Protein AF-F8PLT5-F1 (afdb_monomer_lite)

Sequence (386 aa):
MTDDEMMEVQSRLLTPINSLELEQETETLISGPINLAHTVQRHNEEISYPDRITNTYVQPMRKIVEILSNSKRYYYKVDKSMKLQERLHKMEREKGKDKEKMYNQVEEFVRISAQHLEAEKTAYQEELQRAFEARFSSRVQKQGEQSSQQVEARLIELGEANYSPSLSNGSLTSQIPSSREPSGVDNDEDDKIGLVQRVFKSKFTVDKDKDFAVHEPAATKDIITFNQGDGNASGPDGEDLHFDIKGNKNSEWNNKVIRILFKDLKEERVEWCLPDVPKSYLIDLINVKFNRVRTYWKLAQRQTKSDELKTWEEVENRLIKKPDERLSNTRKQEQWCNKFKRRQRTLTAVIEVKKHNGAPDIAVWKWLEELVNHLLELSRSKPGPC

Radius of gyration: 32.35 Å; chains: 1; bounding box: 75×74×95 Å

Secondary structure (DSSP, 8-state):
--HHHHHHHHHHHT----HHHHHHHHHHHHHHHHHHHHHHHHHHHHS---HHHIIIIIHHHHHHHHHHHHHHHHHHHHHHHHHHHHHHHHHHTT--TTHHHHHHHHHHHHHHHHHHHHHHHHHHHHHHHHHHHHHHHHHHHHHHHHHHHHHHHHHHHHHHTT----------------------SSSHHHHHHHHHHHHHHHHH--SSTTGGGGPPPPPHHHHHHHHTT-TT-----SSS-----SS-TT-HHHHHHHHHHHHHHHHHHHHTTPPP--HHHHHHHHHHHHHHHHHHHHHHS--EETTEE--HHHHHIIIIIHHHHHHHHHHHHHHHHHHHHHHHHHHHHHHHHHHHTT-TTHHHHHHHHHHHHHHHHHHHHS-S--

Foldseek 3Di:
DDPVVVVVVVVVVPPDPPVVVVCVVLCVVLVVLLVVLVVVVVVCVVDPDPPVCCVPPNVVSVVVNVLSVVVVVLVVLVVVLVVLVVVLVVLVVVDDDVVVVVSVVSVVVSVVSVVVSVVVVVVSVVVVVVVVVVVVVVVVVVVVVVVVVVVVVVVVVVVVVVDDDDDDDDDDDDDDPDDDDPPDDDCQVVVLLVLLQVLCCQQQVDNDLLSLLPGDADDPVLLVCVLVPVVPRDAADLRHGHHPLVDDCPRPNNVVSLVSSLVVSVVVCVVVVRDDDDSVVSSVSNSVSSVSSSVSNVLSDQDDDPNDTDDNVSSCCSSPVVVVVVVVVVVVLVVVLVVLVVVLVVLVVVLVVCVVVVPPCSVVSVVVNVVSVVVSVVSVPPPDPD

Organism: Serpula lacrymans var. lacrymans (strain S7.3) (NCBI:txid936435)

Structure (mmCIF, N/CA/C/O backbone):
data_AF-F8PLT5-F1
#
_entry.id   AF-F8PLT5-F1
#
loop_
_atom_site.group_PDB
_atom_site.id
_atom_site.type_symbol
_atom_site.label_atom_id
_atom_site.label_alt_id
_atom_site.label_comp_id
_atom_site.label_asym_id
_atom_site.label_entity_id
_atom_site.label_seq_id
_atom_site.pdbx_PDB_ins_code
_atom_site.Cartn_x
_atom_site.Cartn_y
_atom_site.Cartn_z
_atom_site.occupancy
_atom_site.B_iso_or_equiv
_atom_site.auth_seq_id
_atom_site.auth_comp_id
_atom_site.auth_asym_id
_atom_site.auth_atom_id
_atom_site.pdbx_PDB_model_num
ATOM 1 N N . MET A 1 1 ? -34.261 20.420 -28.723 1.00 53.69 1 MET A N 1
ATOM 2 C CA . MET A 1 1 ? -32.912 20.110 -29.208 1.00 53.69 1 MET A CA 1
ATOM 3 C C . MET A 1 1 ? -32.747 20.851 -30.512 1.00 53.69 1 MET A C 1
ATOM 5 O O . MET A 1 1 ? -33.503 20.570 -31.437 1.00 53.69 1 MET A O 1
ATOM 9 N N . THR A 1 2 ? -31.929 21.894 -30.526 1.00 76.75 2 THR A N 1
ATOM 10 C CA . THR A 1 2 ? -31.691 22.699 -31.734 1.00 76.75 2 THR A CA 1
ATOM 11 C C . THR A 1 2 ? -30.740 21.959 -32.678 1.00 76.75 2 THR A C 1
ATOM 13 O O . THR A 1 2 ? -30.015 21.061 -32.246 1.00 76.75 2 THR A O 1
ATOM 16 N N . ASP A 1 3 ? -30.734 22.310 -33.966 1.00 63.62 3 ASP A N 1
ATOM 17 C CA . ASP A 1 3 ? -29.830 21.683 -34.945 1.00 63.62 3 ASP A CA 1
ATOM 18 C C . ASP A 1 3 ? -28.347 21.837 -34.548 1.00 63.62 3 ASP A C 1
ATOM 20 O O . ASP A 1 3 ? -27.545 20.936 -34.796 1.00 63.62 3 ASP A O 1
ATOM 24 N N . ASP A 1 4 ? -28.004 22.906 -33.820 1.00 65.12 4 ASP A N 1
ATOM 25 C CA . ASP A 1 4 ? -26.669 23.113 -33.247 1.00 65.12 4 ASP A CA 1
ATOM 26 C C . ASP A 1 4 ? -26.349 22.129 -32.106 1.00 65.12 4 ASP A C 1
ATOM 28 O O . ASP A 1 4 ? -25.247 21.582 -32.052 1.00 65.12 4 ASP A O 1
ATOM 32 N N . GLU A 1 5 ? -27.315 21.813 -31.235 1.00 71.94 5 GLU A N 1
ATOM 33 C CA . GLU A 1 5 ? -27.141 20.800 -30.180 1.00 71.94 5 GLU A CA 1
ATOM 34 C C . GLU A 1 5 ? -27.010 19.388 -30.772 1.00 71.94 5 GLU A C 1
ATOM 36 O O . GLU A 1 5 ? -26.250 18.560 -30.266 1.00 71.94 5 GLU A O 1
ATOM 41 N N . MET A 1 6 ? -27.706 19.108 -31.878 1.00 60.06 6 MET A N 1
ATOM 42 C CA . MET A 1 6 ? -27.606 17.828 -32.581 1.00 60.06 6 MET A CA 1
ATOM 43 C C . MET A 1 6 ? -26.247 17.666 -33.282 1.00 60.06 6 MET A C 1
ATOM 45 O O . MET A 1 6 ? -25.649 16.588 -33.223 1.00 60.06 6 MET A O 1
ATOM 49 N N . MET A 1 7 ? -25.722 18.740 -33.879 1.00 74.56 7 MET A N 1
ATOM 50 C CA . MET A 1 7 ? -24.388 18.771 -34.492 1.00 74.56 7 MET A CA 1
ATOM 51 C C . MET A 1 7 ? -23.268 18.653 -33.449 1.00 74.56 7 MET A C 1
ATOM 53 O O . MET A 1 7 ? -22.265 17.979 -33.697 1.00 74.56 7 MET A O 1
ATOM 57 N N . GLU A 1 8 ? -23.437 19.230 -32.257 1.00 69.31 8 GLU A N 1
ATOM 58 C CA . GLU A 1 8 ? -22.458 19.102 -31.173 1.00 69.31 8 GLU A CA 1
ATOM 59 C C . GLU A 1 8 ? -22.434 17.685 -30.570 1.00 69.31 8 GLU A C 1
ATOM 61 O O . GLU A 1 8 ? -21.358 17.142 -30.300 1.00 69.31 8 GLU A O 1
ATOM 66 N N . VAL A 1 9 ? -23.592 17.028 -30.438 1.00 66.44 9 VAL A N 1
ATOM 67 C CA . VAL A 1 9 ? -23.670 15.622 -30.002 1.00 66.44 9 VAL A CA 1
ATOM 68 C C . VAL A 1 9 ? -23.063 14.676 -31.046 1.00 66.44 9 VAL A C 1
ATOM 70 O O . VAL A 1 9 ? -22.310 13.770 -30.683 1.00 66.44 9 VAL A O 1
ATOM 73 N N . GLN A 1 10 ? -23.302 14.907 -32.342 1.00 58.34 10 GLN A N 1
ATOM 74 C CA . GLN A 1 10 ? -22.685 14.119 -33.418 1.00 58.34 10 GLN A CA 1
ATOM 75 C C . GLN A 1 10 ? -21.166 14.327 -33.506 1.00 58.34 10 GLN A C 1
ATOM 77 O O . GLN A 1 10 ? -20.428 13.359 -33.679 1.00 58.34 10 GLN A O 1
ATOM 82 N N . SER A 1 11 ? -20.682 15.557 -33.308 1.00 60.66 11 SER A N 1
ATOM 83 C CA . SER A 1 11 ? -19.248 15.878 -33.248 1.00 60.66 11 SER A CA 1
ATOM 84 C C . SER A 1 11 ? -18.538 15.166 -32.087 1.00 60.66 11 SER A C 1
ATOM 86 O O . SER A 1 11 ? -17.433 14.646 -32.249 1.00 60.66 11 SER A O 1
ATOM 88 N N . ARG A 1 12 ? -19.198 15.049 -30.925 1.00 50.12 12 ARG A N 1
ATOM 89 C CA . ARG A 1 12 ? -18.649 14.337 -29.758 1.00 50.12 12 ARG A CA 1
ATOM 90 C C . ARG A 1 12 ? -18.648 12.813 -29.928 1.00 50.12 12 ARG A C 1
ATOM 92 O O . ARG A 1 12 ? -17.716 12.166 -29.455 1.00 50.12 12 ARG A O 1
ATOM 99 N N . LEU A 1 13 ? -19.631 12.247 -30.634 1.00 42.59 13 LEU A N 1
ATOM 100 C CA . LEU A 1 13 ? -19.703 10.809 -30.941 1.00 42.59 13 LEU A CA 1
ATOM 101 C C . LEU A 1 13 ? -18.751 10.365 -32.069 1.00 42.59 13 LEU A C 1
ATOM 103 O O . LEU A 1 13 ? -18.447 9.180 -32.166 1.00 42.59 13 LEU A O 1
ATOM 107 N N . LEU A 1 14 ? -18.261 11.298 -32.893 1.00 38.69 14 LEU A N 1
ATOM 108 C CA . LEU A 1 14 ? -17.354 11.049 -34.026 1.00 38.69 14 LEU A CA 1
ATOM 109 C C . LEU A 1 14 ? -15.911 11.511 -33.771 1.00 38.69 14 LEU A C 1
ATOM 111 O O . LEU A 1 14 ? -15.150 11.723 -34.718 1.00 38.69 14 LEU A O 1
ATOM 115 N N . THR A 1 15 ? -15.501 11.659 -32.508 1.00 40.44 15 THR A N 1
ATOM 116 C CA . THR A 1 15 ? -14.077 11.851 -32.208 1.00 40.44 15 THR A CA 1
ATOM 117 C C . THR A 1 15 ? -13.316 10.597 -32.655 1.00 40.44 15 THR A C 1
ATOM 119 O O . THR A 1 15 ? -13.633 9.499 -32.193 1.00 40.44 15 THR A O 1
ATOM 122 N N . PRO A 1 16 ? -12.347 10.707 -33.584 1.00 38.03 16 PRO A N 1
ATOM 123 C CA . PRO A 1 16 ? -11.646 9.539 -34.077 1.00 38.03 16 PRO A CA 1
ATOM 124 C C . PRO A 1 16 ? -10.790 8.999 -32.939 1.00 38.03 16 PRO A C 1
ATOM 126 O O . PRO A 1 16 ? -9.771 9.588 -32.577 1.00 38.03 16 PRO A O 1
ATOM 129 N N . ILE A 1 17 ? -11.211 7.871 -32.365 1.00 46.19 17 ILE A N 1
ATOM 130 C CA . ILE A 1 17 ? -10.297 7.014 -31.618 1.00 46.19 17 ILE A CA 1
ATOM 131 C C . ILE A 1 17 ? -9.187 6.693 -32.609 1.00 46.19 17 ILE A C 1
ATOM 133 O O . ILE A 1 17 ? -9.455 6.167 -33.689 1.00 46.19 17 ILE A O 1
ATOM 137 N N . ASN A 1 18 ? -7.967 7.098 -32.272 1.00 45.22 18 ASN A N 1
ATOM 138 C CA . ASN A 1 18 ? -6.793 6.937 -33.110 1.00 45.22 18 ASN A CA 1
ATOM 139 C C . ASN A 1 18 ? -6.604 5.433 -33.367 1.00 45.22 18 ASN A C 1
ATOM 141 O O . ASN A 1 18 ? -6.072 4.705 -32.530 1.00 45.22 18 ASN A O 1
ATOM 145 N N . SER A 1 19 ? -7.138 4.943 -34.489 1.00 47.19 19 SER A N 1
ATOM 146 C CA . SER A 1 19 ? -7.286 3.510 -34.776 1.00 47.19 19 SER A CA 1
ATOM 147 C C . SER A 1 19 ? -5.940 2.791 -34.782 1.00 47.19 19 SER A C 1
ATOM 149 O O . SER A 1 19 ? -5.866 1.624 -34.413 1.00 47.19 19 SER A O 1
ATOM 151 N N . LEU A 1 20 ? -4.867 3.526 -35.087 1.00 45.06 20 LEU A N 1
ATOM 152 C CA . LEU A 1 20 ? -3.490 3.053 -35.029 1.00 45.06 20 LEU A CA 1
ATOM 153 C C . LEU A 1 20 ? -3.003 2.755 -33.598 1.00 45.06 20 LEU A C 1
ATOM 155 O O . LEU A 1 20 ? -2.268 1.792 -33.401 1.00 45.06 20 LEU A O 1
ATOM 159 N N . GLU A 1 21 ? -3.395 3.557 -32.602 1.00 46.16 21 GLU A N 1
ATOM 160 C CA . GLU A 1 21 ? -3.029 3.322 -31.194 1.00 46.16 21 GLU A CA 1
ATOM 161 C C . GLU A 1 21 ? -3.815 2.144 -30.618 1.00 46.16 21 GLU A C 1
ATOM 163 O O . GLU A 1 21 ? -3.236 1.296 -29.943 1.00 46.16 21 GLU A O 1
ATOM 168 N N . LEU A 1 22 ? -5.103 2.025 -30.959 1.00 47.69 22 LEU A N 1
ATOM 169 C CA . LEU A 1 22 ? -5.925 0.893 -30.529 1.00 47.69 22 LEU A CA 1
ATOM 170 C C . LEU A 1 22 ? -5.460 -0.428 -31.175 1.00 47.69 22 LEU A C 1
ATOM 172 O O . LEU A 1 22 ? -5.416 -1.461 -30.505 1.00 47.69 22 LEU A O 1
ATOM 176 N N . GLU A 1 23 ? -5.067 -0.410 -32.455 1.00 50.09 23 GLU A N 1
ATOM 177 C CA . GLU A 1 23 ? -4.469 -1.567 -33.139 1.00 50.09 23 GLU A CA 1
ATOM 178 C C . GLU A 1 23 ? -3.117 -1.955 -32.515 1.00 50.09 23 GLU A C 1
ATOM 180 O O . GLU A 1 23 ? -2.898 -3.130 -32.228 1.00 50.09 23 GLU A O 1
ATOM 185 N N . GLN A 1 24 ? -2.240 -0.992 -32.206 1.00 51.16 24 GLN A N 1
ATOM 186 C CA . GLN A 1 24 ? -0.940 -1.278 -31.583 1.00 51.16 24 GLN A CA 1
ATOM 187 C C . GLN A 1 24 ? -1.063 -1.787 -30.139 1.00 51.16 24 GLN A C 1
ATOM 189 O O . GLN A 1 24 ? -0.344 -2.715 -29.746 1.00 51.16 24 GLN A O 1
ATOM 194 N N . GLU A 1 25 ? -1.977 -1.230 -29.343 1.00 48.19 25 GLU A N 1
ATOM 195 C CA . GLU A 1 25 ? -2.222 -1.681 -27.969 1.00 48.19 25 GLU A CA 1
ATOM 196 C C . GLU A 1 25 ? -2.872 -3.068 -27.934 1.00 48.19 25 GLU A C 1
ATOM 198 O O . GLU A 1 25 ? -2.441 -3.933 -27.169 1.00 48.19 25 GLU A O 1
ATOM 203 N N . THR A 1 26 ? -3.854 -3.338 -28.799 1.00 52.00 26 THR A N 1
ATOM 204 C CA . THR A 1 26 ? -4.485 -4.667 -28.874 1.00 52.00 26 THR A CA 1
ATOM 205 C C . THR A 1 26 ? -3.536 -5.723 -29.438 1.00 52.00 26 THR A C 1
ATOM 207 O O . THR A 1 26 ? -3.494 -6.846 -28.929 1.00 52.00 26 THR A O 1
ATOM 210 N N . GLU A 1 27 ? -2.705 -5.382 -30.426 1.00 51.06 27 GLU A N 1
ATOM 211 C CA . GLU A 1 27 ? -1.720 -6.303 -30.988 1.00 51.06 27 GLU A CA 1
ATOM 212 C C . GLU A 1 27 ? -0.622 -6.651 -29.973 1.00 51.06 27 GLU A C 1
ATOM 214 O O . GLU A 1 27 ? -0.249 -7.821 -29.853 1.00 51.06 27 GLU A O 1
ATOM 219 N N . THR A 1 28 ? -0.163 -5.698 -29.157 1.00 55.25 28 THR A N 1
ATOM 220 C CA . THR A 1 28 ? 0.828 -5.962 -28.097 1.00 55.25 28 THR A CA 1
ATOM 221 C C . THR A 1 28 ? 0.250 -6.716 -26.895 1.00 55.25 28 THR A C 1
ATOM 223 O O . THR A 1 28 ? 0.913 -7.620 -26.378 1.00 55.25 28 THR A O 1
ATOM 226 N N . LEU A 1 29 ? -0.986 -6.421 -26.476 1.00 46.06 29 LEU A N 1
ATOM 227 C CA . LEU A 1 29 ? -1.665 -7.126 -25.377 1.00 46.06 29 LEU A CA 1
ATOM 228 C C . LEU A 1 29 ? -2.013 -8.583 -25.718 1.00 46.06 29 LEU A C 1
ATOM 230 O O . LEU A 1 29 ? -2.004 -9.434 -24.829 1.00 46.06 29 LEU A O 1
ATOM 234 N N . ILE A 1 30 ? -2.298 -8.885 -26.989 1.00 48.47 30 ILE A N 1
ATOM 235 C CA . ILE A 1 30 ? -2.791 -10.202 -27.421 1.00 48.47 30 ILE A CA 1
ATOM 236 C C . ILE A 1 30 ? -1.670 -11.078 -28.013 1.00 48.47 30 ILE A C 1
ATOM 238 O O . ILE A 1 30 ? -1.651 -12.288 -27.777 1.00 48.47 30 ILE A O 1
ATOM 242 N N . SER A 1 31 ? -0.700 -10.508 -28.740 1.00 55.19 31 SER A N 1
ATOM 243 C CA . SER A 1 31 ? 0.379 -11.295 -29.370 1.00 55.19 31 SER A CA 1
ATOM 244 C C . SER A 1 31 ? 1.352 -11.906 -28.359 1.00 55.19 31 SER A C 1
ATOM 246 O O . SER A 1 31 ? 1.817 -13.027 -28.562 1.00 55.19 31 SER A O 1
ATOM 248 N N . GLY A 1 32 ? 1.628 -11.223 -27.243 1.00 62.34 32 GLY A N 1
ATOM 249 C CA . GLY A 1 32 ? 2.515 -11.722 -26.188 1.00 62.34 32 GLY A CA 1
ATOM 250 C C . GLY A 1 32 ? 2.036 -13.050 -25.579 1.00 62.34 32 GLY A C 1
ATOM 251 O O . GLY A 1 32 ? 2.773 -14.038 -25.634 1.00 62.34 32 GLY A O 1
ATOM 252 N N . PRO A 1 33 ? 0.800 -13.118 -25.050 1.00 53.47 33 PRO A N 1
ATOM 253 C CA . PRO A 1 33 ? 0.229 -14.351 -24.505 1.00 53.47 33 PRO A CA 1
ATOM 254 C C . PRO A 1 33 ? 0.104 -15.489 -25.529 1.00 53.47 33 PRO A C 1
ATOM 256 O O . PRO A 1 33 ? 0.384 -16.638 -25.191 1.00 53.47 33 PRO A O 1
ATOM 259 N N . ILE A 1 34 ? -0.259 -15.186 -26.783 1.00 54.03 34 ILE A N 1
ATOM 260 C CA . ILE A 1 34 ? -0.399 -16.189 -27.854 1.00 54.03 34 ILE A CA 1
ATOM 261 C C . ILE A 1 34 ? 0.964 -16.779 -28.244 1.00 54.03 34 ILE A C 1
ATOM 263 O O . ILE A 1 34 ? 1.108 -17.998 -28.334 1.00 54.03 34 ILE A O 1
ATOM 267 N N . ASN A 1 35 ? 1.993 -15.943 -28.403 1.00 59.56 35 ASN A N 1
ATOM 268 C CA . ASN A 1 35 ? 3.347 -16.405 -28.722 1.00 59.56 35 ASN A CA 1
ATOM 269 C C . ASN A 1 35 ? 3.952 -17.233 -27.583 1.00 59.56 35 ASN A C 1
ATOM 271 O O . ASN A 1 35 ? 4.610 -18.247 -27.833 1.00 59.56 35 ASN A O 1
ATOM 275 N N . LEU A 1 36 ? 3.692 -16.846 -26.330 1.00 57.50 36 LEU A N 1
ATOM 276 C CA . LEU A 1 36 ? 4.111 -17.618 -25.165 1.00 57.50 36 LEU A CA 1
ATOM 277 C C . LEU A 1 36 ? 3.411 -18.982 -25.127 1.00 57.50 36 LEU A C 1
ATOM 279 O O . LEU A 1 36 ? 4.068 -19.998 -24.918 1.00 57.50 36 LEU A O 1
ATOM 283 N N . ALA A 1 37 ? 2.106 -19.029 -25.398 1.00 55.41 37 ALA A N 1
ATOM 284 C CA . ALA A 1 37 ? 1.358 -20.278 -25.429 1.00 55.41 37 ALA A CA 1
ATOM 285 C C . ALA A 1 37 ? 1.792 -21.213 -26.566 1.00 55.41 37 ALA A C 1
ATOM 287 O O . ALA A 1 37 ? 1.943 -22.409 -26.330 1.00 55.41 37 ALA A O 1
ATOM 288 N N . HIS A 1 38 ? 2.068 -20.690 -27.765 1.00 60.41 38 HIS A N 1
ATOM 289 C CA . HIS A 1 38 ? 2.628 -21.491 -28.857 1.00 60.41 38 HIS A CA 1
ATOM 290 C C . HIS A 1 38 ? 4.031 -22.010 -28.539 1.00 60.41 38 HIS A C 1
ATOM 292 O O . HIS A 1 38 ? 4.360 -23.133 -28.908 1.00 60.41 38 HIS A O 1
ATOM 298 N N . THR A 1 39 ? 4.847 -21.230 -27.826 1.00 64.06 39 THR A N 1
ATOM 299 C CA . THR A 1 39 ? 6.181 -21.663 -27.379 1.00 64.06 39 THR A CA 1
ATOM 300 C C . THR A 1 39 ? 6.076 -22.784 -26.342 1.00 64.06 39 THR A C 1
ATOM 302 O O . THR A 1 39 ? 6.760 -23.797 -26.459 1.00 64.06 39 THR A O 1
ATOM 305 N N . VAL A 1 40 ? 5.159 -22.654 -25.377 1.00 57.09 40 VAL A N 1
ATOM 306 C CA . VAL A 1 40 ? 4.862 -23.705 -24.390 1.00 57.09 40 VAL A CA 1
ATOM 307 C C . VAL A 1 40 ? 4.283 -24.951 -25.065 1.00 57.09 40 VAL A C 1
ATOM 309 O O . VAL A 1 40 ? 4.639 -26.064 -24.696 1.00 57.09 40 VAL A O 1
ATOM 312 N N . GLN A 1 41 ? 3.433 -24.793 -26.081 1.00 59.88 41 GLN A N 1
ATOM 313 C CA . GLN A 1 41 ? 2.903 -25.915 -26.855 1.00 59.88 41 GLN A CA 1
ATOM 314 C C . GLN A 1 41 ? 4.013 -26.664 -27.600 1.00 59.88 41 GLN A C 1
ATOM 316 O O . GLN A 1 41 ? 4.063 -27.886 -27.518 1.00 59.88 41 GLN A O 1
ATOM 321 N N . ARG A 1 42 ? 4.927 -25.938 -28.254 1.00 66.25 42 ARG A N 1
ATOM 322 C CA . ARG A 1 42 ? 6.049 -26.533 -28.991 1.00 66.25 42 ARG A CA 1
ATOM 323 C C . ARG A 1 42 ? 6.994 -27.309 -28.062 1.00 66.25 42 ARG A C 1
ATOM 325 O O . ARG A 1 42 ? 7.407 -28.405 -28.403 1.00 66.25 42 ARG A O 1
ATOM 332 N N . HIS A 1 43 ? 7.255 -26.795 -26.857 1.00 56.81 43 HIS A N 1
ATOM 333 C CA . HIS A 1 43 ? 8.023 -27.521 -25.835 1.00 56.81 43 HIS A CA 1
ATOM 334 C C . HIS A 1 43 ? 7.282 -28.721 -25.227 1.00 56.81 43 HIS A C 1
ATOM 336 O O . HIS A 1 43 ? 7.918 -29.702 -24.855 1.00 56.81 43 HIS A O 1
ATOM 342 N N . ASN A 1 44 ? 5.951 -28.682 -25.135 1.00 55.72 44 ASN A N 1
ATOM 343 C CA . ASN A 1 44 ? 5.162 -29.809 -24.627 1.00 55.72 44 ASN A CA 1
ATOM 344 C C . ASN A 1 44 ? 5.038 -30.960 -25.637 1.00 55.72 44 ASN A C 1
ATOM 346 O O . ASN A 1 44 ? 4.836 -32.098 -25.229 1.00 55.72 44 ASN A O 1
ATOM 350 N N . GLU A 1 45 ? 5.144 -30.684 -26.938 1.00 62.06 45 GLU A N 1
ATOM 351 C CA . GLU A 1 45 ? 5.188 -31.722 -27.980 1.00 62.06 45 GLU A CA 1
ATOM 352 C C . GLU A 1 45 ? 6.539 -32.469 -27.988 1.00 62.06 45 GLU A C 1
ATOM 354 O O . GLU A 1 45 ? 6.602 -33.615 -28.425 1.00 62.06 45 GLU A O 1
ATOM 359 N N . GLU A 1 46 ? 7.596 -31.864 -27.434 1.00 64.25 46 GLU A N 1
ATOM 360 C CA . GLU A 1 46 ? 8.939 -32.454 -27.326 1.00 64.25 46 GLU A CA 1
ATOM 361 C C . GLU A 1 46 ? 9.187 -33.194 -25.996 1.00 64.25 46 GLU A C 1
ATOM 363 O O . GLU A 1 46 ? 10.122 -33.990 -25.903 1.00 64.25 46 GLU A O 1
ATOM 368 N N . ILE A 1 47 ? 8.367 -32.967 -24.959 1.00 51.34 47 ILE A N 1
ATOM 369 C CA . ILE A 1 47 ? 8.592 -33.507 -23.609 1.00 51.34 47 ILE A CA 1
ATOM 370 C C . ILE A 1 47 ? 7.293 -34.100 -23.045 1.00 51.34 47 ILE A C 1
ATOM 372 O O . ILE A 1 47 ? 6.334 -33.388 -22.750 1.00 51.34 47 ILE A O 1
ATOM 376 N N . SER A 1 48 ? 7.279 -35.421 -22.834 1.00 53.31 48 SER A N 1
ATOM 377 C CA . SER A 1 48 ? 6.184 -36.135 -22.164 1.00 53.31 48 SER A CA 1
ATOM 378 C C . SER A 1 48 ? 6.140 -35.777 -20.674 1.00 53.31 48 SER A C 1
ATOM 380 O O . SER A 1 48 ? 6.783 -36.424 -19.846 1.00 53.31 48 SER A O 1
ATOM 382 N N . TYR A 1 49 ? 5.387 -34.737 -20.316 1.00 53.72 49 TYR A N 1
ATOM 383 C CA . TYR A 1 49 ? 5.147 -34.373 -18.920 1.00 53.72 49 TYR A CA 1
ATOM 384 C C . TYR A 1 49 ? 4.113 -35.300 -18.256 1.00 53.72 49 TYR A C 1
ATOM 386 O O . TYR A 1 49 ? 3.166 -35.733 -18.911 1.00 53.72 49 TYR A O 1
ATOM 394 N N . PRO A 1 50 ? 4.237 -35.573 -16.944 1.00 59.34 50 PRO A N 1
ATOM 395 C CA . PRO A 1 50 ? 3.237 -36.334 -16.199 1.00 59.34 50 PRO A CA 1
ATOM 396 C C . PRO A 1 50 ? 1.860 -35.646 -16.236 1.00 59.34 50 PRO A C 1
ATOM 398 O O . PRO A 1 50 ? 1.765 -34.424 -16.081 1.00 59.34 50 PRO A O 1
ATOM 401 N N . ASP A 1 51 ? 0.790 -36.443 -16.362 1.00 59.12 51 ASP A N 1
ATOM 402 C CA . ASP A 1 51 ? -0.618 -36.039 -16.585 1.00 59.12 51 ASP A CA 1
ATOM 403 C C . ASP A 1 51 ? -1.135 -34.899 -15.692 1.00 59.12 51 ASP A C 1
ATOM 405 O O . ASP A 1 51 ? -2.040 -34.138 -16.054 1.00 59.12 51 ASP A O 1
ATOM 409 N N . ARG A 1 52 ? -0.538 -34.737 -14.509 1.00 53.78 52 ARG A N 1
ATOM 410 C CA . ARG A 1 52 ? -0.899 -33.704 -13.538 1.00 53.78 52 ARG A CA 1
ATOM 411 C C . ARG A 1 52 ? -0.583 -32.286 -14.029 1.00 53.78 52 ARG A C 1
ATOM 413 O O . ARG A 1 52 ? -1.360 -31.375 -13.749 1.00 53.78 52 ARG A O 1
ATOM 420 N N . ILE A 1 53 ? 0.508 -32.084 -14.773 1.00 56.06 53 ILE A N 1
ATOM 421 C CA . ILE A 1 53 ? 0.897 -30.763 -15.305 1.00 56.06 53 ILE A CA 1
ATOM 422 C C . ILE A 1 53 ? -0.006 -30.385 -16.483 1.00 56.06 53 ILE A C 1
ATOM 424 O O . ILE A 1 53 ? -0.518 -29.261 -16.545 1.00 56.06 53 ILE A O 1
ATOM 428 N N . THR A 1 54 ? -0.277 -31.349 -17.363 1.00 63.47 54 THR A N 1
ATOM 429 C CA . THR A 1 54 ? -1.139 -31.175 -18.535 1.00 63.47 54 THR A CA 1
ATOM 430 C C . THR A 1 54 ? -2.551 -30.752 -18.126 1.00 63.47 54 THR A C 1
ATOM 432 O O . THR A 1 54 ? -3.071 -29.751 -18.624 1.00 63.47 54 THR A O 1
ATOM 435 N N . ASN A 1 55 ? -3.148 -31.433 -17.145 1.00 62.16 55 ASN A N 1
ATOM 436 C CA . ASN A 1 55 ? -4.506 -31.115 -16.697 1.00 62.16 55 ASN A CA 1
ATOM 437 C C . ASN A 1 55 ? -4.592 -29.855 -15.823 1.00 62.16 55 ASN A C 1
ATOM 439 O O . ASN A 1 55 ? -5.580 -29.127 -15.907 1.00 62.16 55 ASN A O 1
ATOM 443 N N . THR A 1 56 ? -3.572 -29.560 -15.011 1.00 56.81 56 THR A N 1
ATOM 444 C CA . THR A 1 56 ? -3.634 -28.423 -14.073 1.00 56.81 56 THR A CA 1
ATOM 445 C C . THR A 1 56 ? -3.283 -27.090 -14.732 1.00 56.81 56 THR A C 1
ATOM 447 O O . THR A 1 56 ? -3.855 -26.066 -14.365 1.00 56.81 56 THR A O 1
ATOM 450 N N . TYR A 1 57 ? -2.373 -27.079 -15.712 1.00 52.97 57 TYR A N 1
ATOM 451 C CA . TYR A 1 57 ? -1.825 -25.834 -16.263 1.00 52.97 57 TYR A CA 1
ATOM 452 C C . TYR A 1 57 ? -2.020 -25.699 -17.773 1.00 52.97 57 TYR A C 1
ATOM 454 O O . TYR A 1 57 ? -2.379 -24.620 -18.245 1.00 52.97 57 TYR A O 1
ATOM 462 N N . VAL A 1 58 ? -1.847 -26.779 -18.540 1.00 63.28 58 VAL A N 1
ATOM 463 C CA . VAL A 1 58 ? -1.902 -26.707 -20.010 1.00 63.28 58 VAL A CA 1
ATOM 464 C C . VAL A 1 58 ? -3.338 -26.549 -20.512 1.00 63.28 58 VAL A C 1
ATOM 466 O O . VAL A 1 58 ? -3.589 -25.696 -21.362 1.00 63.28 58 VAL A O 1
ATOM 469 N N . GLN A 1 59 ? -4.301 -27.294 -19.960 1.00 72.69 59 GLN A N 1
ATOM 470 C CA . GLN A 1 59 ? -5.706 -27.191 -20.378 1.00 72.69 59 GLN A CA 1
ATOM 471 C C . GLN A 1 59 ? -6.333 -25.810 -20.092 1.00 72.69 59 GLN A C 1
ATOM 473 O O . GLN A 1 59 ? -6.937 -25.233 -21.001 1.00 72.69 59 GLN A O 1
ATOM 478 N N . PRO A 1 60 ? -6.151 -25.197 -18.902 1.00 67.88 60 PRO A N 1
ATOM 479 C CA . PRO A 1 60 ? -6.617 -23.830 -18.671 1.00 67.88 60 PRO A CA 1
ATOM 480 C C . PRO A 1 60 ? -5.978 -22.808 -19.615 1.00 67.88 60 PRO A C 1
ATOM 482 O O . PRO A 1 60 ? -6.677 -21.917 -20.091 1.00 67.88 60 PRO A O 1
ATOM 485 N N . MET A 1 61 ? -4.680 -22.946 -19.912 1.00 56.91 61 MET A N 1
ATOM 486 C CA . MET A 1 61 ? -3.978 -22.050 -20.835 1.00 56.91 61 MET A CA 1
ATOM 487 C C . MET A 1 61 ? -4.481 -22.198 -22.274 1.00 56.91 61 MET A C 1
ATOM 489 O O . MET A 1 61 ? -4.703 -21.185 -22.930 1.00 56.91 61 MET A O 1
ATOM 493 N N . ARG A 1 62 ? -4.754 -23.424 -22.748 1.00 70.94 62 ARG A N 1
ATOM 494 C CA . ARG A 1 62 ? -5.389 -23.651 -24.059 1.00 70.94 62 ARG A CA 1
ATOM 495 C C . ARG A 1 62 ? -6.743 -22.957 -24.155 1.00 70.94 62 ARG A C 1
ATOM 497 O O . ARG A 1 62 ? -6.980 -22.236 -25.118 1.00 70.94 62 ARG A O 1
ATOM 504 N N . LYS A 1 63 ? -7.581 -23.094 -23.123 1.00 71.88 63 LYS A N 1
ATOM 505 C CA . LYS A 1 63 ? -8.891 -22.431 -23.089 1.00 71.88 63 LYS A CA 1
ATOM 506 C C . LYS A 1 63 ? -8.767 -20.900 -23.091 1.00 71.88 63 LYS A C 1
ATOM 508 O O . LYS A 1 63 ? -9.545 -20.226 -23.754 1.00 71.88 63 LYS A O 1
ATOM 513 N N . ILE A 1 64 ? -7.766 -20.336 -22.407 1.00 63.28 64 ILE A N 1
ATOM 514 C CA . ILE A 1 64 ? -7.490 -18.887 -22.442 1.00 63.28 64 ILE A CA 1
ATOM 515 C C . ILE A 1 64 ? -7.060 -18.438 -23.847 1.00 63.28 64 ILE A C 1
ATOM 517 O O . ILE A 1 64 ? -7.535 -17.416 -24.334 1.00 63.28 64 ILE A O 1
ATOM 521 N N . VAL A 1 65 ? -6.193 -19.194 -24.520 1.00 67.94 65 VAL A N 1
ATOM 522 C CA . VAL A 1 65 ? -5.732 -18.879 -25.884 1.00 67.94 65 VAL A CA 1
ATOM 523 C C . VAL A 1 65 ? -6.876 -18.942 -26.891 1.00 67.94 65 VAL A C 1
ATOM 525 O O . VAL A 1 65 ? -6.977 -18.075 -27.759 1.00 67.94 65 VAL A O 1
ATOM 528 N N . GLU A 1 66 ? -7.756 -19.931 -26.762 1.00 78.81 66 GLU A N 1
ATOM 529 C CA . GLU A 1 66 ? -8.966 -20.054 -27.576 1.00 78.81 66 GLU A CA 1
ATOM 530 C C . GLU A 1 66 ? -9.892 -18.847 -27.378 1.00 78.81 66 GLU A C 1
ATOM 532 O O . GLU A 1 66 ? -10.285 -18.200 -28.349 1.00 78.81 66 GLU A O 1
ATOM 537 N N . ILE A 1 67 ? -10.137 -18.460 -26.122 1.00 69.69 67 ILE A N 1
ATOM 538 C CA . ILE A 1 67 ? -10.912 -17.266 -25.767 1.00 69.69 67 ILE A CA 1
ATOM 539 C C . ILE A 1 67 ? -10.314 -15.992 -26.393 1.00 69.69 67 ILE A C 1
ATOM 541 O O . ILE A 1 67 ? -11.036 -15.190 -26.994 1.00 69.69 67 ILE A O 1
ATOM 545 N N . LEU A 1 68 ? -8.995 -15.802 -26.291 1.00 63.22 68 LEU A N 1
ATOM 546 C CA . LEU A 1 68 ? -8.310 -14.635 -26.858 1.00 63.22 68 LEU A CA 1
ATOM 547 C C . LEU A 1 68 ? -8.359 -14.629 -28.392 1.00 63.22 68 LEU A C 1
ATOM 549 O O . LEU A 1 68 ? -8.544 -13.577 -29.005 1.00 63.22 68 LEU A O 1
ATOM 553 N N . SER A 1 69 ? -8.248 -15.801 -29.016 1.00 74.69 69 SER A N 1
ATOM 554 C CA . SER A 1 69 ? -8.352 -15.957 -30.471 1.00 74.69 69 SER A CA 1
ATOM 555 C C . SER A 1 69 ? -9.762 -15.637 -30.972 1.00 74.69 69 SER A C 1
ATOM 557 O O . SER A 1 69 ? -9.915 -14.912 -31.959 1.00 74.69 69 SER A O 1
ATOM 559 N N . ASN A 1 70 ? -10.795 -16.099 -30.261 1.00 71.81 70 ASN A N 1
ATOM 560 C CA . ASN A 1 70 ? -12.192 -15.780 -30.559 1.00 71.81 70 ASN A CA 1
ATOM 561 C C . ASN A 1 70 ? -12.475 -14.285 -30.370 1.00 71.81 70 ASN A C 1
ATOM 563 O O . ASN A 1 70 ? -13.092 -13.665 -31.236 1.00 71.81 70 ASN A O 1
ATOM 567 N N . SER A 1 71 ? -11.928 -13.680 -29.312 1.00 64.19 71 SER A N 1
ATOM 568 C CA . SER A 1 71 ? -12.019 -12.234 -29.073 1.00 64.19 71 SER A CA 1
ATOM 569 C C . SER A 1 71 ? -11.378 -11.435 -30.211 1.00 64.19 71 SER A C 1
ATOM 571 O O . SER A 1 71 ? -11.991 -10.512 -30.740 1.00 64.19 71 SER A O 1
ATOM 573 N N . LYS A 1 72 ? -10.178 -11.819 -30.672 1.00 72.31 72 LYS A N 1
ATOM 574 C CA . LYS A 1 72 ? -9.512 -11.173 -31.819 1.00 72.31 72 LYS A CA 1
ATOM 575 C C . LYS A 1 72 ? -10.355 -11.269 -33.095 1.00 72.31 72 LYS A C 1
ATOM 577 O O . LYS A 1 72 ? -10.475 -10.290 -33.830 1.00 72.31 72 LYS A O 1
ATOM 582 N N . ARG A 1 73 ? -10.960 -12.434 -33.356 1.00 76.00 73 ARG A N 1
ATOM 583 C CA . ARG A 1 73 ? -11.852 -12.635 -34.508 1.00 76.00 73 ARG A CA 1
ATOM 584 C C . ARG A 1 73 ? -13.104 -11.755 -34.404 1.00 76.00 73 ARG A C 1
ATOM 586 O O . ARG A 1 73 ? -13.505 -11.180 -35.412 1.00 76.00 73 ARG A O 1
ATOM 593 N N . TYR A 1 74 ? -13.673 -11.613 -33.208 1.00 71.69 74 TYR A N 1
ATOM 594 C CA . TYR A 1 74 ? -14.790 -10.707 -32.933 1.00 71.69 74 TYR A CA 1
ATOM 595 C C . TYR A 1 74 ? -14.413 -9.246 -33.221 1.00 71.69 74 TYR A C 1
ATOM 597 O O . TYR A 1 74 ? -15.073 -8.606 -34.034 1.00 71.69 74 TYR A O 1
ATOM 605 N N . TYR A 1 75 ? -13.300 -8.740 -32.674 1.00 67.12 75 TYR A N 1
ATOM 606 C CA . TYR A 1 75 ? -12.846 -7.362 -32.926 1.00 67.12 75 TYR A CA 1
ATOM 607 C C . TYR A 1 75 ? -12.631 -7.066 -34.415 1.00 67.12 75 TYR A C 1
ATOM 609 O O . TYR A 1 75 ? -13.040 -6.013 -34.897 1.00 67.12 75 TYR A O 1
ATOM 617 N N . TYR A 1 76 ? -12.076 -8.017 -35.170 1.00 76.62 76 TYR A N 1
ATOM 618 C CA . TYR A 1 76 ? -11.910 -7.863 -36.616 1.00 76.62 76 TYR A CA 1
ATOM 619 C C . TYR A 1 76 ? -13.253 -7.767 -37.363 1.00 76.62 76 TYR A C 1
ATOM 621 O O . TYR A 1 76 ? -13.381 -7.003 -38.322 1.00 76.62 76 TYR A O 1
ATOM 629 N N . LYS A 1 77 ? -14.282 -8.515 -36.928 1.00 75.81 77 LYS A N 1
ATOM 630 C CA . LYS A 1 77 ? -15.641 -8.384 -37.482 1.00 75.81 77 LYS A CA 1
ATOM 631 C C . LYS A 1 77 ? -16.238 -7.003 -37.174 1.00 75.81 77 LYS A C 1
ATOM 633 O O . LYS A 1 77 ? -16.847 -6.415 -38.066 1.00 75.81 77 LYS A O 1
ATOM 638 N N . VAL A 1 78 ? -16.036 -6.481 -35.959 1.00 69.50 78 VAL A N 1
ATOM 639 C CA . VAL A 1 78 ? -16.516 -5.146 -35.548 1.00 69.50 78 VAL A CA 1
ATOM 640 C C . VAL A 1 78 ? -15.861 -4.039 -36.366 1.00 69.50 78 VAL A C 1
ATOM 642 O O . VAL A 1 78 ? -16.572 -3.231 -36.957 1.00 69.50 78 VAL A O 1
ATOM 645 N N . ASP A 1 79 ? -14.531 -4.036 -36.470 1.00 75.75 79 ASP A N 1
ATOM 646 C CA . ASP A 1 79 ? -13.785 -3.044 -37.257 1.00 75.75 79 ASP A CA 1
ATOM 647 C C . ASP A 1 79 ? -14.228 -3.045 -38.731 1.00 75.75 79 ASP A C 1
ATOM 649 O O . ASP A 1 79 ? -14.504 -2.000 -39.326 1.00 75.75 79 ASP A O 1
ATOM 653 N N . LYS A 1 80 ? -14.414 -4.237 -39.314 1.00 78.94 80 LYS A N 1
ATOM 654 C CA . LYS A 1 80 ? -14.943 -4.371 -40.676 1.00 78.94 80 LYS A CA 1
ATOM 655 C C . LYS A 1 80 ? -16.365 -3.811 -40.810 1.00 78.94 80 LYS A C 1
ATOM 657 O O . LYS A 1 80 ? -16.673 -3.203 -41.836 1.00 78.94 80 LYS A O 1
ATOM 662 N N . SER A 1 81 ? -17.220 -4.003 -39.804 1.00 72.38 81 SER A N 1
ATOM 663 C CA . SER A 1 81 ? -18.580 -3.448 -39.770 1.00 72.38 81 SER A CA 1
ATOM 664 C C . SER A 1 81 ? -18.573 -1.920 -39.654 1.00 72.38 81 SER A C 1
ATOM 666 O O . SER A 1 81 ? -19.308 -1.254 -40.381 1.00 72.38 81 SER A O 1
ATOM 668 N N . MET A 1 82 ? -17.704 -1.350 -38.815 1.00 71.50 82 MET A N 1
ATOM 669 C CA . MET A 1 82 ? -17.548 0.104 -38.687 1.00 71.50 82 MET A CA 1
ATOM 670 C C . MET A 1 82 ? -17.084 0.746 -39.998 1.00 71.50 82 MET A C 1
ATOM 672 O O . MET A 1 82 ? -17.696 1.700 -40.472 1.00 71.50 82 MET A O 1
ATOM 676 N N . LYS A 1 83 ? -16.075 0.166 -40.659 1.00 78.81 83 LYS A N 1
ATOM 677 C CA . LYS A 1 83 ? -15.603 0.640 -41.975 1.00 78.81 83 LYS A CA 1
ATOM 678 C C . LYS A 1 83 ? -16.695 0.576 -43.049 1.00 78.81 83 LYS A C 1
ATOM 680 O O . LYS A 1 83 ? -16.691 1.373 -43.990 1.00 78.81 83 LYS A O 1
ATOM 685 N N . LEU A 1 84 ? -17.634 -0.367 -42.941 1.00 74.94 84 LEU A N 1
ATOM 686 C CA . LEU A 1 84 ? -18.808 -0.425 -43.816 1.00 74.94 84 LEU A CA 1
ATOM 687 C C . LEU A 1 84 ? -19.821 0.683 -43.499 1.00 74.94 84 LEU A C 1
ATOM 689 O O . LEU A 1 84 ? -20.318 1.303 -44.438 1.00 74.94 84 LEU A O 1
ATOM 693 N N . GLN A 1 85 ? -20.072 0.985 -42.222 1.00 72.75 85 GLN A N 1
ATOM 694 C CA . GLN A 1 85 ? -20.918 2.118 -41.817 1.00 72.75 85 GLN A CA 1
ATOM 695 C C . GLN A 1 85 ? -20.342 3.463 -42.279 1.00 72.75 85 GLN A C 1
ATOM 697 O O . GLN A 1 85 ? -21.066 4.289 -42.829 1.00 72.75 85 GLN A O 1
ATOM 702 N N . GLU A 1 86 ? -19.029 3.671 -42.164 1.00 77.75 86 GLU A N 1
ATOM 703 C CA . GLU A 1 86 ? -18.370 4.882 -42.674 1.00 77.75 86 GLU A CA 1
ATOM 704 C C . GLU A 1 86 ? -18.532 5.036 -44.193 1.00 77.75 86 GLU A C 1
ATOM 706 O O . GLU A 1 86 ? -18.792 6.132 -44.703 1.00 77.75 86 GLU A O 1
ATOM 711 N N . ARG A 1 87 ? -18.412 3.930 -44.940 1.00 75.56 87 ARG A N 1
ATOM 712 C CA . ARG A 1 87 ? -18.656 3.920 -46.390 1.00 75.56 87 ARG A CA 1
ATOM 713 C C . ARG A 1 87 ? -20.113 4.228 -46.720 1.00 75.56 87 ARG A C 1
ATOM 715 O O . ARG A 1 87 ? -20.349 4.955 -47.683 1.00 75.56 87 ARG A O 1
ATOM 722 N N . LEU A 1 88 ? -21.063 3.726 -45.932 1.00 71.31 88 LEU A N 1
ATOM 723 C CA . LEU A 1 88 ? -22.486 4.034 -46.080 1.00 71.31 88 LEU A CA 1
ATOM 724 C C . LEU A 1 88 ? -22.742 5.539 -45.900 1.00 71.31 88 LEU A C 1
ATOM 726 O O . LEU A 1 88 ? -23.268 6.172 -46.813 1.00 71.31 88 LEU A O 1
ATOM 730 N N . HIS A 1 89 ? -22.237 6.139 -44.819 1.00 75.12 89 HIS A N 1
ATOM 731 C CA . HIS A 1 89 ? -22.330 7.585 -44.576 1.00 75.12 89 HIS A CA 1
ATOM 732 C C . HIS A 1 89 ? -21.636 8.438 -45.645 1.00 75.12 89 HIS A C 1
ATOM 734 O O . HIS A 1 89 ? -22.032 9.570 -45.936 1.00 75.12 89 HIS A O 1
ATOM 740 N N . LYS A 1 90 ? -20.569 7.924 -46.265 1.00 76.19 90 LYS A N 1
ATOM 741 C CA . LYS A 1 90 ? -19.951 8.586 -47.418 1.00 76.19 90 LYS A CA 1
ATOM 742 C C . LYS A 1 90 ? -20.865 8.537 -48.648 1.00 76.19 90 LYS A C 1
ATOM 744 O O . LYS A 1 90 ? -21.010 9.550 -49.323 1.00 76.19 90 LYS A O 1
ATOM 749 N N . MET A 1 91 ? -21.508 7.400 -48.914 1.00 69.00 91 MET A N 1
ATOM 750 C CA . MET A 1 91 ? -22.436 7.250 -50.041 1.00 69.00 91 MET A CA 1
ATOM 751 C C . MET A 1 91 ? -23.716 8.084 -49.883 1.00 69.00 91 MET A C 1
ATOM 753 O O . MET A 1 91 ? -24.195 8.622 -50.884 1.00 69.00 91 MET A O 1
ATOM 757 N N . GLU A 1 92 ? -24.233 8.249 -48.658 1.00 68.69 92 GLU A N 1
ATOM 758 C CA . GLU A 1 92 ? -25.387 9.115 -48.338 1.00 68.69 92 GLU A CA 1
ATOM 759 C C . GLU A 1 92 ? -25.200 10.558 -48.826 1.00 68.69 92 GLU A C 1
ATOM 761 O O . GLU A 1 92 ? -26.153 11.203 -49.271 1.00 68.69 92 GLU A O 1
ATOM 766 N N . ARG A 1 93 ? -23.957 11.055 -48.794 1.00 70.12 93 ARG A N 1
ATOM 767 C CA . ARG A 1 93 ? -23.608 12.423 -49.200 1.00 70.12 93 ARG A CA 1
ATOM 768 C C . ARG A 1 93 ? -23.599 12.641 -50.717 1.00 70.12 93 ARG A C 1
ATOM 770 O O . ARG A 1 93 ? -23.608 13.783 -51.158 1.00 70.12 93 ARG A O 1
ATOM 777 N N . GLU A 1 94 ? -23.631 11.586 -51.530 1.00 71.00 94 GLU A N 1
ATOM 778 C CA . GLU A 1 94 ? -23.370 11.662 -52.978 1.00 71.00 94 GLU A CA 1
ATOM 779 C C . GLU A 1 94 ? -24.608 11.328 -53.863 1.00 71.00 94 GLU A C 1
ATOM 781 O O . GLU A 1 94 ? -24.465 10.736 -54.930 1.00 71.00 94 GLU A O 1
ATOM 786 N N . LYS A 1 95 ? -25.839 11.641 -53.430 1.00 60.47 95 LYS A N 1
ATOM 787 C CA . LYS A 1 95 ? -27.141 11.166 -53.983 1.00 60.47 95 LYS A CA 1
ATOM 788 C C . LYS A 1 95 ? -27.279 10.989 -55.520 1.00 60.47 95 LYS A C 1
ATOM 790 O O . LYS A 1 95 ? -27.081 11.918 -56.296 1.00 60.47 95 LYS A O 1
ATOM 795 N N . GLY A 1 96 ? -27.791 9.814 -55.929 1.00 68.50 96 GLY A N 1
ATOM 796 C CA . GLY A 1 96 ? -28.301 9.464 -57.272 1.00 68.50 96 GLY A CA 1
ATOM 797 C C . GLY A 1 96 ? -29.251 8.244 -57.213 1.00 68.50 96 GLY A C 1
ATOM 798 O O . GLY A 1 96 ? -29.155 7.459 -56.275 1.00 68.50 96 GLY A O 1
ATOM 799 N N . LYS A 1 97 ? -30.185 8.080 -58.168 1.00 60.59 97 LYS A N 1
ATOM 800 C CA . LYS A 1 97 ? -31.351 7.157 -58.064 1.00 60.59 97 LYS A CA 1
ATOM 801 C C . LYS A 1 97 ? -31.031 5.647 -57.994 1.00 60.59 97 LYS A C 1
ATOM 803 O O . LYS A 1 97 ? -31.801 4.916 -57.387 1.00 60.59 97 LYS A O 1
ATOM 808 N N . ASP A 1 98 ? -29.888 5.183 -58.503 1.00 65.69 98 ASP A N 1
ATOM 809 C CA . ASP A 1 98 ? -29.442 3.781 -58.329 1.00 65.69 98 ASP A CA 1
ATOM 810 C C . ASP A 1 98 ? -28.867 3.485 -56.927 1.00 65.69 98 ASP A C 1
ATOM 812 O O . ASP A 1 98 ? -28.636 2.328 -56.567 1.00 65.69 98 ASP A O 1
ATOM 816 N N . LYS A 1 99 ? -28.648 4.518 -56.099 1.00 65.69 99 LYS A N 1
ATOM 817 C CA . LYS A 1 99 ? -28.045 4.367 -54.767 1.00 65.69 99 LYS A CA 1
ATOM 818 C C . LYS A 1 99 ? -29.025 3.869 -53.709 1.00 65.69 99 LYS A C 1
ATOM 820 O O . LYS A 1 99 ? -28.574 3.257 -52.755 1.00 65.69 99 LYS A O 1
ATOM 825 N N . GLU A 1 100 ? -30.334 4.061 -53.874 1.00 74.88 100 GLU A N 1
ATOM 826 C CA . GLU A 1 100 ? -31.334 3.666 -52.866 1.00 74.88 100 GLU A CA 1
ATOM 827 C C . GLU A 1 100 ? -31.407 2.141 -52.689 1.00 74.88 100 GLU A C 1
ATOM 829 O O . GLU A 1 100 ? -31.390 1.632 -51.571 1.00 74.88 100 GLU A O 1
ATOM 834 N N . LYS A 1 101 ? -31.361 1.382 -53.791 1.00 76.06 101 LYS A N 1
ATOM 835 C CA . LYS A 1 101 ? -31.321 -0.087 -53.733 1.00 76.06 101 LYS A CA 1
ATOM 836 C C . LYS A 1 101 ? -30.028 -0.604 -53.093 1.00 76.06 101 LYS A C 1
ATOM 838 O O . LYS A 1 101 ? -30.071 -1.554 -52.317 1.00 76.06 101 LYS A O 1
ATOM 843 N N . MET A 1 102 ? -28.890 0.018 -53.409 1.00 69.50 102 MET A N 1
ATOM 844 C CA . MET A 1 102 ? -27.596 -0.325 -52.810 1.00 69.50 102 MET A CA 1
ATOM 845 C C . MET A 1 102 ? -27.562 0.036 -51.319 1.00 69.50 102 MET A C 1
ATOM 847 O O . MET A 1 102 ? -27.063 -0.742 -50.515 1.00 69.50 102 MET A O 1
ATOM 851 N N . TYR A 1 103 ? -28.141 1.177 -50.947 1.00 70.00 103 TYR A N 1
ATOM 852 C CA . TYR A 1 103 ? -28.255 1.633 -49.567 1.00 70.00 103 TYR A CA 1
ATOM 853 C C . TYR A 1 103 ? -29.070 0.648 -48.728 1.00 70.00 103 TYR A C 1
ATOM 855 O O . TYR A 1 103 ? -28.554 0.140 -47.739 1.00 70.00 103 TYR A O 1
ATOM 863 N N . ASN A 1 104 ? -30.261 0.261 -49.195 1.00 78.81 104 ASN A N 1
ATOM 864 C CA . ASN A 1 104 ? -31.105 -0.714 -48.500 1.00 78.81 104 ASN A CA 1
ATOM 865 C C . ASN A 1 104 ? -30.401 -2.075 -48.332 1.00 78.81 104 ASN A C 1
ATOM 867 O O . ASN A 1 104 ? -30.563 -2.737 -47.311 1.00 78.81 104 ASN A O 1
ATOM 871 N N . GLN A 1 105 ? -29.584 -2.498 -49.306 1.00 76.31 105 GLN A N 1
ATOM 872 C CA . GLN A 1 105 ? -28.791 -3.731 -49.194 1.00 76.31 105 GLN A CA 1
ATOM 873 C C . GLN A 1 105 ? -27.670 -3.628 -48.153 1.00 76.31 105 GLN A C 1
ATOM 875 O O . GLN A 1 105 ? -27.419 -4.592 -47.429 1.00 76.31 105 GLN A O 1
ATOM 880 N N . VAL A 1 106 ? -26.979 -2.488 -48.077 1.00 71.81 106 VAL A N 1
ATOM 881 C CA . VAL A 1 106 ? -25.899 -2.289 -47.101 1.00 71.81 106 VAL A CA 1
ATOM 882 C C . VAL A 1 106 ? -26.466 -2.064 -45.699 1.00 71.81 106 VAL A C 1
ATOM 884 O O . VAL A 1 106 ? -25.929 -2.626 -44.750 1.00 71.81 106 VAL A O 1
ATOM 887 N N . GLU A 1 107 ? -27.560 -1.318 -45.555 1.00 77.81 107 GLU A N 1
ATOM 888 C CA . GLU A 1 107 ? -28.258 -1.129 -44.280 1.00 77.81 107 GLU A CA 1
ATOM 889 C C . GLU A 1 107 ? -28.737 -2.470 -43.711 1.00 77.81 107 GLU A C 1
ATOM 891 O O . GLU A 1 107 ? -28.451 -2.791 -42.557 1.00 77.81 107 GLU A O 1
ATOM 896 N N . GLU A 1 108 ? -29.356 -3.312 -44.543 1.00 81.94 108 GLU A N 1
ATOM 897 C CA . GLU A 1 108 ? -29.781 -4.651 -44.134 1.00 81.94 108 GLU A CA 1
ATOM 898 C C . GLU A 1 108 ? -28.587 -5.543 -43.755 1.00 81.94 108 GLU A C 1
ATOM 900 O O . GLU A 1 108 ? -28.628 -6.249 -42.745 1.00 81.94 108 GLU A O 1
ATOM 905 N N . PHE A 1 109 ? -27.477 -5.471 -44.499 1.00 76.69 109 PHE A N 1
ATOM 906 C CA . PHE A 1 109 ? -26.247 -6.185 -44.148 1.00 76.69 109 PHE A CA 1
ATOM 907 C C . PHE A 1 109 ? -25.674 -5.732 -42.795 1.00 76.69 109 PHE A C 1
ATOM 909 O O . PHE A 1 109 ? -25.266 -6.572 -41.986 1.00 76.69 109 PHE A O 1
ATOM 916 N N . VAL A 1 110 ? -25.643 -4.421 -42.532 1.00 74.06 110 VAL A N 1
ATOM 917 C CA . VAL A 1 110 ? -25.180 -3.853 -41.256 1.00 74.06 110 VAL A CA 1
ATOM 918 C C . VAL A 1 110 ? -26.102 -4.291 -40.120 1.00 74.06 110 VAL A C 1
ATOM 920 O O . VAL A 1 110 ? -25.612 -4.732 -39.082 1.00 74.06 110 VAL A O 1
ATOM 923 N N . ARG A 1 111 ? -27.423 -4.259 -40.329 1.00 82.50 111 ARG A N 1
ATOM 924 C CA . ARG A 1 111 ? -28.421 -4.707 -39.350 1.00 82.50 111 ARG A CA 1
ATOM 925 C C . ARG A 1 111 ? -28.233 -6.180 -38.982 1.00 82.50 111 ARG A C 1
ATOM 927 O O . ARG A 1 111 ? -28.162 -6.506 -37.798 1.00 82.50 111 ARG A O 1
ATOM 934 N N . ILE A 1 112 ? -28.100 -7.061 -39.977 1.00 79.38 112 ILE A N 1
ATOM 935 C CA . ILE A 1 112 ? -27.851 -8.497 -39.765 1.00 79.38 112 ILE A CA 1
ATOM 936 C C . ILE A 1 112 ? -26.511 -8.713 -39.050 1.00 79.38 112 ILE A C 1
ATOM 938 O O . ILE A 1 112 ? -26.428 -9.509 -38.113 1.00 79.38 112 ILE A O 1
ATOM 942 N N . SER A 1 113 ? -25.467 -7.98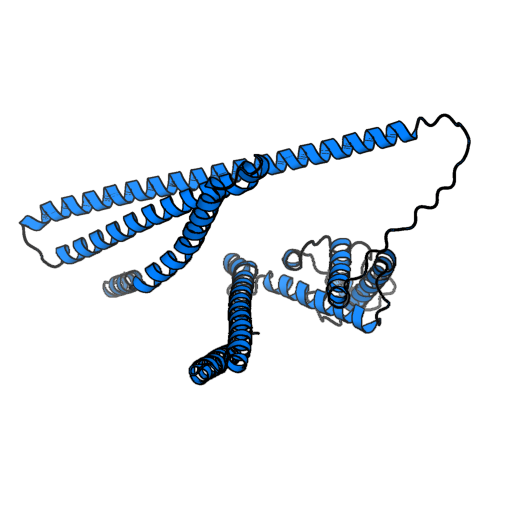3 -39.451 1.00 74.12 113 SER A N 1
ATOM 943 C CA . SER A 1 113 ? -24.141 -8.082 -38.832 1.00 74.12 113 SER A CA 1
ATOM 944 C C . SER A 1 113 ? -24.166 -7.658 -37.363 1.00 74.12 113 SER A C 1
ATOM 946 O O . SER A 1 113 ? -23.590 -8.350 -36.528 1.00 74.12 113 SER A O 1
ATOM 948 N N . ALA A 1 114 ? -24.876 -6.577 -37.030 1.00 73.75 114 ALA A N 1
ATOM 949 C CA . ALA A 1 114 ? -25.042 -6.108 -35.657 1.00 73.75 114 ALA A CA 1
ATOM 950 C C . ALA A 1 114 ? -25.820 -7.113 -34.792 1.00 73.75 114 ALA A C 1
ATOM 952 O O . ALA A 1 114 ? -25.415 -7.400 -33.669 1.00 73.75 114 ALA A O 1
ATOM 953 N N . GLN A 1 115 ? -26.894 -7.707 -35.326 1.00 82.81 115 GLN A N 1
ATOM 954 C CA . GLN A 1 115 ? -27.653 -8.750 -34.624 1.00 82.81 115 GLN A CA 1
ATOM 955 C C . GLN A 1 115 ? -26.804 -9.997 -34.354 1.00 82.81 115 GLN A C 1
ATOM 957 O O . GLN A 1 115 ? -26.836 -10.541 -33.252 1.00 82.81 115 GLN A O 1
ATOM 962 N N . HIS A 1 116 ? -26.016 -10.435 -35.340 1.00 79.19 116 HIS A N 1
ATOM 963 C CA . HIS A 1 116 ? -25.111 -11.570 -35.176 1.00 79.19 116 HIS A CA 1
ATOM 964 C C . HIS A 1 116 ? -24.013 -11.280 -34.145 1.00 79.19 116 HIS A C 1
ATOM 966 O O . HIS A 1 116 ? -23.695 -12.141 -33.328 1.00 79.19 116 HIS A O 1
ATOM 972 N N . LEU A 1 117 ? -23.474 -10.060 -34.153 1.00 74.94 117 LEU A N 1
ATOM 973 C CA . LEU A 1 117 ? -22.465 -9.620 -33.200 1.00 74.94 117 LEU A CA 1
ATOM 974 C C . LEU A 1 117 ? -22.998 -9.612 -31.760 1.00 74.94 117 LEU A C 1
ATOM 976 O O . LEU A 1 117 ? -22.336 -10.133 -30.864 1.00 74.94 117 LEU A O 1
ATOM 980 N N . GLU A 1 118 ? -24.198 -9.069 -31.537 1.00 78.31 118 GLU A N 1
ATOM 981 C CA . GLU A 1 118 ? -24.794 -9.042 -30.198 1.00 78.31 118 GLU A CA 1
ATOM 982 C C . GLU A 1 118 ? -25.117 -10.463 -29.712 1.00 78.31 118 GLU A C 1
ATOM 984 O O . GLU A 1 118 ? -24.830 -10.792 -28.565 1.00 78.31 118 GLU A O 1
ATOM 989 N N . ALA A 1 119 ? -25.589 -11.348 -30.598 1.00 82.50 119 ALA A N 1
ATOM 990 C CA . ALA A 1 119 ? -25.797 -12.758 -30.269 1.00 82.50 119 ALA A CA 1
ATOM 991 C C . ALA A 1 119 ? -24.487 -13.485 -29.897 1.00 82.50 119 ALA A C 1
ATOM 993 O O . ALA A 1 119 ? -24.458 -14.224 -28.911 1.00 82.50 119 ALA A O 1
ATOM 994 N N . GLU A 1 120 ? -23.390 -13.265 -30.638 1.00 78.25 120 GLU A N 1
ATOM 995 C CA . GLU A 1 120 ? -22.068 -13.823 -30.300 1.00 78.25 120 GLU A CA 1
ATOM 996 C C . GLU A 1 120 ? -21.561 -13.294 -28.949 1.00 78.25 120 GLU A C 1
ATOM 998 O O . GLU A 1 120 ? -21.028 -14.059 -28.141 1.00 78.25 120 GLU A O 1
ATOM 1003 N N . LYS A 1 121 ? -21.763 -12.002 -28.671 1.00 75.25 121 LYS A N 1
ATOM 1004 C CA . LYS A 1 121 ? -21.398 -11.376 -27.396 1.00 75.25 121 LYS A CA 1
ATOM 1005 C C . LYS A 1 121 ? -22.182 -11.972 -26.226 1.00 75.25 121 LYS A C 1
ATOM 1007 O O . LYS A 1 121 ? -21.566 -12.312 -25.216 1.00 75.25 121 LYS A O 1
ATOM 1012 N N . THR A 1 122 ? -23.498 -12.142 -26.358 1.00 82.69 122 THR A N 1
ATOM 1013 C CA . THR A 1 122 ? -24.329 -12.782 -25.327 1.00 82.69 122 THR A CA 1
ATOM 1014 C C . THR A 1 122 ? -23.893 -14.227 -25.087 1.00 82.69 122 THR A C 1
ATOM 1016 O O . THR A 1 122 ? -23.648 -14.603 -23.943 1.00 82.69 122 THR A O 1
ATOM 1019 N N . ALA A 1 123 ? -23.687 -15.016 -26.147 1.00 81.94 123 ALA A N 1
ATOM 1020 C CA . ALA A 1 123 ? -23.229 -16.402 -26.024 1.00 81.94 123 ALA A CA 1
ATOM 1021 C C . ALA A 1 123 ? -21.868 -16.511 -25.311 1.00 81.94 123 ALA A C 1
ATOM 1023 O O . ALA A 1 123 ? -21.665 -17.382 -24.463 1.00 81.94 123 ALA A O 1
ATOM 1024 N N . TYR A 1 124 ? -20.942 -15.598 -25.610 1.00 75.44 124 TYR A N 1
ATOM 1025 C CA . TYR A 1 124 ? -19.638 -15.545 -24.955 1.00 75.44 124 TYR A CA 1
ATOM 1026 C C . TYR A 1 124 ? -19.735 -15.149 -23.471 1.00 75.44 124 TYR A C 1
ATOM 1028 O O . TYR A 1 124 ? -19.056 -15.738 -22.628 1.00 75.44 124 TYR A O 1
ATOM 1036 N N . GLN A 1 125 ? -20.599 -14.189 -23.124 1.00 73.38 125 GLN A N 1
ATOM 1037 C CA . GLN A 1 125 ? -20.860 -13.821 -21.727 1.00 73.38 125 GLN A CA 1
ATOM 1038 C C . GLN A 1 125 ? -21.447 -14.992 -20.931 1.00 73.38 125 GLN A C 1
ATOM 1040 O O . GLN A 1 125 ? -20.995 -15.259 -19.817 1.00 73.38 125 GLN A O 1
ATOM 1045 N N . GLU A 1 126 ? -22.394 -15.728 -21.513 1.00 85.50 126 GLU A N 1
ATOM 1046 C CA . GLU A 1 126 ? -22.952 -16.937 -20.903 1.00 85.50 126 GLU A CA 1
ATOM 1047 C C . GLU A 1 126 ? -21.895 -18.032 -20.716 1.00 85.50 126 GLU A C 1
ATOM 1049 O O . GLU A 1 126 ? -21.867 -18.692 -19.675 1.00 85.50 126 GLU A O 1
ATOM 1054 N N . GLU A 1 127 ? -20.993 -18.230 -21.685 1.00 83.25 127 GLU A N 1
ATOM 1055 C CA . GLU A 1 127 ? -19.910 -19.206 -21.545 1.00 83.25 127 GLU A CA 1
ATOM 1056 C C . GLU A 1 127 ? -18.930 -18.813 -20.430 1.00 83.25 127 GLU A C 1
ATOM 1058 O O . GLU A 1 127 ? -18.540 -19.665 -19.624 1.00 83.25 127 GLU A O 1
ATOM 1063 N N . LEU A 1 128 ? -18.557 -17.532 -20.344 1.00 70.62 128 LEU A N 1
ATOM 1064 C CA . LEU A 1 128 ? -17.709 -17.024 -19.266 1.00 70.62 128 LEU A CA 1
ATOM 1065 C C . LEU A 1 128 ? -18.361 -17.215 -17.898 1.00 70.62 128 LEU A C 1
ATOM 1067 O O . LEU A 1 128 ? -17.700 -17.702 -16.978 1.00 70.62 128 LEU A O 1
ATOM 1071 N N . GLN A 1 129 ? -19.647 -16.882 -17.777 1.00 81.12 129 GLN A N 1
ATOM 1072 C CA . GLN A 1 129 ? -20.410 -17.061 -16.546 1.00 81.12 129 GLN A CA 1
ATOM 1073 C C . GLN A 1 129 ? -20.454 -18.540 -16.144 1.00 81.12 129 GLN A C 1
ATOM 1075 O O . GLN A 1 129 ? -20.083 -18.892 -15.024 1.00 81.12 129 GLN A O 1
ATOM 1080 N N . ARG A 1 130 ? -20.781 -19.432 -17.086 1.00 84.94 130 ARG A N 1
ATOM 1081 C CA . ARG A 1 130 ? -20.812 -20.884 -16.856 1.00 84.94 130 ARG A CA 1
ATOM 1082 C C . ARG A 1 130 ? -19.441 -21.431 -16.446 1.00 84.94 130 ARG A C 1
ATOM 1084 O O . ARG A 1 130 ? -19.343 -22.273 -15.555 1.00 84.94 130 ARG A O 1
ATOM 1091 N N . ALA A 1 131 ? -18.363 -20.957 -17.073 1.00 74.69 131 ALA A N 1
ATOM 1092 C CA . ALA A 1 131 ? -16.999 -21.358 -16.733 1.00 74.69 131 ALA A CA 1
ATOM 1093 C C . ALA A 1 131 ? -16.569 -20.854 -15.346 1.00 74.69 131 ALA A C 1
ATOM 1095 O O . ALA A 1 131 ? -15.855 -21.562 -14.627 1.00 74.69 131 ALA A O 1
ATOM 1096 N N . PHE A 1 132 ? -16.994 -19.648 -14.967 1.00 77.00 132 PHE A N 1
ATOM 1097 C CA . PHE A 1 132 ? -16.762 -19.089 -13.641 1.00 77.00 132 PHE A CA 1
ATOM 1098 C C . PHE A 1 132 ? -17.497 -19.893 -12.566 1.00 77.00 132 PHE A C 1
ATOM 1100 O O . PHE A 1 132 ? -16.860 -20.351 -11.616 1.00 77.00 132 PHE A O 1
ATOM 1107 N N . GLU A 1 133 ? -18.793 -20.145 -12.752 1.00 81.75 133 GLU A N 1
ATOM 1108 C CA . GLU A 1 133 ? -19.620 -20.931 -11.832 1.00 81.75 133 GLU A CA 1
ATOM 1109 C C . GLU A 1 133 ? -19.075 -22.350 -11.655 1.00 81.75 133 GLU A C 1
ATOM 1111 O O . GLU A 1 133 ? -18.887 -22.802 -10.527 1.00 81.75 133 GLU A O 1
ATOM 1116 N N . ALA A 1 134 ? -18.697 -23.027 -12.744 1.00 82.94 134 ALA A N 1
ATOM 1117 C CA . ALA A 1 134 ? -18.099 -24.359 -12.671 1.00 82.94 134 ALA A CA 1
ATOM 1118 C C . ALA A 1 134 ? -16.795 -24.378 -11.847 1.00 82.94 134 ALA A C 1
ATOM 1120 O O . ALA A 1 134 ? -16.564 -25.287 -11.044 1.00 82.94 134 ALA A O 1
ATOM 1121 N N . ARG A 1 135 ? -15.934 -23.361 -12.008 1.00 77.00 135 ARG A N 1
ATOM 1122 C CA . ARG A 1 135 ? -14.691 -23.234 -11.225 1.00 77.00 135 ARG A CA 1
ATOM 1123 C C . ARG A 1 135 ? -14.965 -22.906 -9.763 1.00 77.00 135 ARG A C 1
ATOM 1125 O O . ARG A 1 135 ? -14.286 -23.448 -8.890 1.00 77.00 135 ARG A O 1
ATOM 1132 N N . PHE A 1 136 ? -15.928 -22.027 -9.503 1.00 77.31 136 PHE A N 1
ATOM 1133 C CA . PHE A 1 136 ? -16.323 -21.652 -8.154 1.00 77.31 136 PHE A CA 1
ATOM 1134 C C . PHE A 1 136 ? -16.883 -22.863 -7.401 1.00 77.31 136 PHE A C 1
ATOM 1136 O O . PHE A 1 136 ? -16.355 -23.208 -6.343 1.00 77.31 136 PHE A O 1
ATOM 1143 N N . SER A 1 137 ? -17.834 -23.588 -7.995 1.00 86.00 137 SER A N 1
ATOM 1144 C CA . SER A 1 137 ? -18.407 -24.805 -7.409 1.00 86.00 137 SER A CA 1
ATOM 1145 C C . SER A 1 137 ? -17.349 -25.882 -7.164 1.00 86.00 137 SER A C 1
ATOM 1147 O O . SER A 1 137 ? -17.308 -26.457 -6.080 1.00 86.00 137 SER A O 1
ATOM 1149 N N . SER A 1 138 ? -16.420 -26.100 -8.105 1.00 85.31 138 SER A N 1
ATOM 1150 C CA . SER A 1 138 ? -15.319 -27.057 -7.909 1.00 85.31 138 SER A CA 1
ATOM 1151 C C . SER A 1 138 ? -14.409 -26.683 -6.730 1.00 85.31 138 SER A C 1
ATOM 1153 O O . SER A 1 138 ? -13.956 -27.560 -5.996 1.00 85.31 138 SER A O 1
ATOM 1155 N N . ARG A 1 139 ? -14.139 -25.387 -6.515 1.00 80.56 139 ARG A N 1
ATOM 1156 C CA . ARG A 1 139 ? -13.326 -24.926 -5.379 1.00 80.56 139 ARG A CA 1
ATOM 1157 C C . ARG A 1 139 ? -14.062 -25.095 -4.051 1.00 80.56 139 ARG A C 1
ATOM 1159 O O . ARG A 1 139 ? -13.443 -25.570 -3.104 1.00 80.56 139 ARG A O 1
ATOM 1166 N N . VAL A 1 140 ? -15.344 -24.731 -3.990 1.00 82.56 140 VAL A N 1
ATOM 1167 C CA . VAL A 1 140 ? -16.168 -24.889 -2.781 1.00 82.56 140 VAL A CA 1
ATOM 1168 C C . VAL A 1 140 ? -16.274 -26.364 -2.398 1.00 82.56 140 VAL A C 1
ATOM 1170 O O . VAL A 1 140 ? -16.047 -26.708 -1.242 1.00 82.56 140 VAL A O 1
ATOM 1173 N N . GLN A 1 141 ? -16.508 -27.247 -3.373 1.00 87.81 141 GLN A N 1
ATOM 1174 C CA . GLN A 1 141 ? -16.554 -28.689 -3.137 1.00 87.81 141 GLN A CA 1
ATOM 1175 C C . GLN A 1 141 ? -15.218 -29.220 -2.596 1.00 87.81 141 GLN A C 1
ATOM 1177 O O . GLN A 1 141 ? -15.202 -29.896 -1.572 1.00 87.81 141 GLN A O 1
ATOM 1182 N N . LYS A 1 142 ? -14.087 -28.847 -3.213 1.00 87.12 142 LYS A N 1
ATOM 1183 C CA . LYS A 1 142 ? -12.753 -29.254 -2.734 1.00 87.12 142 LYS A CA 1
ATOM 1184 C C . LYS A 1 142 ? -12.442 -28.748 -1.329 1.00 87.12 142 LYS A C 1
ATOM 1186 O O . LYS A 1 142 ? -11.806 -29.461 -0.563 1.00 87.12 142 LYS A O 1
ATOM 1191 N N . GLN A 1 143 ? -12.861 -27.530 -0.985 1.00 80.25 143 GLN A N 1
ATOM 1192 C CA . GLN A 1 143 ? -12.700 -27.011 0.375 1.00 80.25 143 GLN A CA 1
ATOM 1193 C C . GLN A 1 143 ? -13.558 -27.790 1.373 1.00 80.25 143 GLN A C 1
ATOM 1195 O O . GLN A 1 143 ? -13.054 -28.152 2.430 1.00 80.25 143 GLN A O 1
ATOM 1200 N N . GLY A 1 144 ? -14.806 -28.113 1.020 1.00 86.00 144 GLY A N 1
ATOM 1201 C CA . GLY A 1 144 ? -15.670 -28.962 1.841 1.00 86.00 144 GLY A CA 1
ATOM 1202 C C . GLY A 1 144 ? -15.078 -30.354 2.074 1.00 86.00 144 GLY A C 1
ATOM 1203 O O . GLY A 1 144 ? -15.022 -30.812 3.212 1.00 86.00 144 GLY A O 1
ATOM 1204 N N . GLU A 1 145 ? -14.559 -30.993 1.022 1.00 89.88 145 GLU A N 1
ATOM 1205 C CA . GLU A 1 145 ? -13.878 -32.292 1.108 1.00 89.88 145 GLU A CA 1
ATOM 1206 C C . GLU A 1 145 ? -12.623 -32.220 1.993 1.00 89.88 145 GLU A C 1
ATOM 1208 O O . GLU A 1 145 ? -12.435 -33.071 2.859 1.00 89.88 145 GLU A O 1
ATOM 1213 N N . GLN A 1 146 ? -11.798 -31.176 1.845 1.00 87.88 146 GLN A N 1
ATOM 1214 C CA . GLN A 1 146 ? -10.614 -30.968 2.689 1.00 87.88 146 GLN A CA 1
ATOM 1215 C C . GLN A 1 146 ? -10.975 -30.736 4.159 1.00 87.88 146 GLN A C 1
ATOM 1217 O O . GLN A 1 146 ? -10.332 -31.304 5.041 1.00 87.88 146 GLN A O 1
ATOM 1222 N N . SER A 1 147 ? -12.002 -29.932 4.442 1.00 86.44 147 SER A N 1
ATOM 1223 C CA . SER A 1 147 ? -12.484 -29.723 5.809 1.00 86.44 147 SER A CA 1
ATOM 1224 C C . SER A 1 147 ? -13.052 -31.010 6.408 1.00 86.44 147 SER A C 1
ATOM 1226 O O . SER A 1 147 ? -12.753 -31.316 7.559 1.00 86.44 147 SER A O 1
ATOM 1228 N N . SER A 1 148 ? -13.801 -31.799 5.631 1.00 90.00 148 SER A N 1
ATOM 1229 C CA . SER A 1 148 ? -14.312 -33.103 6.072 1.00 90.00 148 SER A CA 1
ATOM 1230 C C . SER A 1 148 ? -13.172 -34.067 6.408 1.00 90.00 148 SER A C 1
ATOM 1232 O O . SER A 1 148 ? -13.184 -34.668 7.477 1.00 90.00 148 SER A O 1
ATOM 1234 N N . GLN A 1 149 ? -12.150 -34.154 5.550 1.00 91.62 149 GLN A N 1
ATOM 1235 C CA . GLN A 1 149 ? -10.965 -34.986 5.787 1.00 91.62 149 GLN A CA 1
ATOM 1236 C C . GLN A 1 149 ? -10.178 -34.539 7.026 1.00 91.62 149 GLN A C 1
ATOM 1238 O O . GLN A 1 149 ? -9.690 -35.378 7.775 1.00 91.62 149 GLN A O 1
ATOM 1243 N N . GLN A 1 150 ? -10.065 -33.230 7.279 1.00 87.44 150 GLN A N 1
ATOM 1244 C CA . GLN A 1 150 ? -9.412 -32.720 8.491 1.00 87.44 150 GLN A CA 1
ATOM 1245 C C . GLN A 1 150 ? -10.189 -33.062 9.766 1.00 87.44 150 GLN A C 1
ATOM 1247 O O . GLN A 1 150 ? -9.576 -33.376 10.785 1.00 87.44 150 GLN A O 1
ATOM 1252 N N . VAL A 1 151 ? -11.524 -33.001 9.729 1.00 86.75 151 VAL A N 1
ATOM 1253 C CA . VAL A 1 151 ? -12.367 -33.401 10.865 1.00 86.75 151 VAL A CA 1
ATOM 1254 C C . VAL A 1 151 ? -12.251 -34.901 11.115 1.00 86.75 151 VAL A C 1
ATOM 1256 O O . VAL A 1 151 ? -12.079 -35.310 12.259 1.00 86.75 151 VAL A O 1
ATOM 1259 N N . GLU A 1 152 ? -12.285 -35.712 10.059 1.00 89.50 152 GLU A N 1
ATOM 1260 C CA . GLU A 1 152 ? -12.124 -37.164 10.153 1.00 89.50 152 GLU A CA 1
ATOM 1261 C C . GLU A 1 152 ? -10.745 -37.547 10.709 1.00 89.50 152 GLU A C 1
ATOM 1263 O O . GLU A 1 152 ? -10.664 -38.330 11.652 1.00 89.50 152 GLU A O 1
ATOM 1268 N N . ALA A 1 153 ? -9.670 -36.912 10.229 1.00 88.62 153 ALA A N 1
ATOM 1269 C CA . ALA A 1 153 ? -8.322 -37.105 10.765 1.00 88.62 153 ALA A CA 1
ATOM 1270 C C . ALA A 1 153 ? -8.228 -36.737 12.256 1.00 88.62 153 ALA A C 1
ATOM 1272 O O . ALA A 1 153 ? -7.683 -37.504 13.047 1.00 88.62 153 ALA A O 1
ATOM 1273 N N . ARG A 1 154 ? -8.827 -35.611 12.671 1.00 86.25 154 ARG A N 1
ATOM 1274 C CA . ARG A 1 154 ? -8.878 -35.217 14.091 1.00 86.25 154 ARG A CA 1
ATOM 1275 C C . ARG A 1 154 ? -9.685 -36.187 14.952 1.00 86.25 154 ARG A C 1
ATOM 1277 O O . ARG A 1 154 ? -9.338 -36.399 16.109 1.00 86.25 154 ARG A O 1
ATOM 1284 N N . LEU A 1 155 ? -10.766 -36.763 14.424 1.00 85.62 155 LEU A N 1
ATOM 1285 C CA . LEU A 1 155 ? -11.553 -37.771 15.140 1.00 85.62 155 LEU A CA 1
ATOM 1286 C C . LEU A 1 155 ? -10.769 -39.074 15.328 1.00 85.62 155 LEU A C 1
ATOM 1288 O O . LEU A 1 155 ? -10.867 -39.675 16.396 1.00 85.62 155 LEU A O 1
ATOM 1292 N N . ILE A 1 156 ? -9.967 -39.477 14.338 1.00 87.88 156 ILE A N 1
ATOM 1293 C CA . ILE A 1 156 ? -9.053 -40.623 14.456 1.00 87.88 156 ILE A CA 1
ATOM 1294 C C . ILE A 1 156 ? -7.997 -40.344 15.536 1.00 87.88 156 ILE A C 1
ATOM 1296 O O . ILE A 1 156 ? -7.851 -41.154 16.448 1.00 87.88 156 ILE A O 1
ATOM 1300 N N . GLU A 1 157 ? -7.352 -39.171 15.520 1.00 85.00 157 GLU A N 1
ATOM 1301 C CA . GLU A 1 157 ? -6.364 -38.778 16.543 1.00 85.00 157 GLU A CA 1
ATOM 1302 C C . GLU A 1 157 ? -6.954 -38.779 17.968 1.00 85.00 157 GLU A C 1
ATOM 1304 O O . GLU A 1 157 ? -6.332 -39.273 18.910 1.00 85.00 157 GLU A O 1
ATOM 1309 N N . LEU A 1 158 ? -8.182 -38.276 18.145 1.00 81.69 158 LEU A N 1
ATOM 1310 C CA . LEU A 1 158 ? -8.875 -38.281 19.442 1.00 81.69 158 LEU A CA 1
ATOM 1311 C C . LEU A 1 158 ? -9.338 -39.684 19.874 1.00 81.69 158 LEU A C 1
ATOM 1313 O O . LEU A 1 158 ? -9.439 -39.959 21.073 1.00 81.69 158 LEU A O 1
ATOM 1317 N N . GLY A 1 159 ? -9.630 -40.567 18.917 1.00 76.19 159 GLY A N 1
ATOM 1318 C CA . GLY A 1 159 ? -9.962 -41.968 19.170 1.00 76.19 159 GLY A CA 1
ATOM 1319 C C . GLY A 1 159 ? -8.748 -42.782 19.620 1.00 76.19 159 GLY A C 1
ATOM 1320 O O . GLY A 1 159 ? -8.841 -43.548 20.580 1.00 76.19 159 GLY A O 1
ATOM 1321 N N . GLU A 1 160 ? -7.595 -42.569 18.988 1.00 73.75 160 GLU A N 1
ATOM 1322 C CA . GLU A 1 160 ? -6.335 -43.243 19.324 1.00 73.75 160 GLU A CA 1
ATOM 1323 C C . GLU A 1 160 ? -5.751 -42.763 20.664 1.00 73.75 160 GLU A C 1
ATOM 1325 O O . GLU A 1 160 ? -5.190 -43.562 21.418 1.00 73.75 160 GLU A O 1
ATOM 1330 N N . ALA A 1 161 ? -5.974 -41.499 21.044 1.00 62.25 161 ALA A N 1
ATOM 1331 C CA . ALA A 1 161 ? -5.560 -40.965 22.346 1.00 62.25 161 ALA A CA 1
ATOM 1332 C C . ALA A 1 161 ? -6.249 -41.641 23.554 1.00 62.25 161 ALA A C 1
ATOM 1334 O O . ALA A 1 161 ? -5.732 -41.577 24.669 1.00 62.25 161 ALA A O 1
ATOM 1335 N N . ASN A 1 162 ? -7.385 -42.322 23.351 1.00 57.75 162 ASN A N 1
ATOM 1336 C CA . ASN A 1 162 ? -8.116 -43.036 24.408 1.00 57.75 162 ASN A CA 1
ATOM 1337 C C . ASN A 1 162 ? -7.801 -44.540 24.486 1.00 57.75 162 ASN A C 1
ATOM 1339 O O . ASN A 1 162 ? -8.359 -45.239 25.333 1.00 57.75 162 ASN A O 1
ATOM 1343 N N . TYR A 1 163 ? -6.897 -45.048 23.646 1.00 52.50 163 TYR A N 1
ATOM 1344 C CA . TYR A 1 163 ? -6.477 -46.449 23.651 1.00 52.50 163 TYR A CA 1
ATOM 1345 C C . TYR A 1 163 ? -4.945 -46.546 23.654 1.00 52.50 163 TYR A C 1
ATOM 1347 O O . TYR A 1 163 ? -4.316 -46.954 22.685 1.00 52.50 163 TYR A O 1
ATOM 1355 N N . SER A 1 164 ? -4.318 -46.196 24.780 1.00 44.88 164 SER A N 1
ATOM 1356 C CA . SER A 1 164 ? -2.943 -46.623 25.068 1.00 44.88 164 SER A CA 1
ATOM 1357 C C . SER A 1 164 ? -2.929 -47.600 26.245 1.00 44.88 164 SER A C 1
ATOM 1359 O O . SER A 1 164 ? -3.031 -47.177 27.399 1.00 44.88 164 SER A O 1
ATOM 1361 N N . PRO A 1 165 ? -2.791 -48.914 25.979 1.00 49.19 165 PRO A N 1
ATOM 1362 C CA . PRO A 1 165 ? -2.386 -49.883 26.982 1.00 49.19 165 PRO A CA 1
ATOM 1363 C C . PRO A 1 165 ? -0.967 -49.537 27.430 1.00 49.19 165 PRO A C 1
ATOM 1365 O O . PRO A 1 165 ? -0.040 -49.466 26.625 1.00 49.19 165 PRO A O 1
ATOM 1368 N N . SER A 1 166 ? -0.803 -49.321 28.729 1.00 46.53 166 SER A N 1
ATOM 1369 C CA . SER A 1 166 ? 0.488 -49.131 29.374 1.00 46.53 166 SER A CA 1
ATOM 1370 C C . SER A 1 166 ? 1.402 -50.329 29.106 1.00 46.53 166 SER A C 1
ATOM 1372 O O . SER A 1 166 ? 1.266 -51.366 29.757 1.00 46.53 166 SER A O 1
ATOM 1374 N N . LEU A 1 167 ? 2.358 -50.187 28.190 1.00 42.06 167 LEU A N 1
ATOM 1375 C CA . LEU A 1 167 ? 3.528 -51.051 28.140 1.00 42.06 167 LEU A CA 1
ATOM 1376 C C . LEU A 1 167 ? 4.801 -50.239 27.925 1.00 42.06 167 LEU A C 1
ATOM 1378 O O . LEU A 1 167 ? 4.852 -49.204 27.270 1.00 42.06 167 LEU A O 1
ATOM 1382 N N . SER A 1 168 ? 5.803 -50.740 28.621 1.00 44.06 168 SER A N 1
ATOM 1383 C CA . SER A 1 168 ? 7.018 -50.116 29.094 1.00 44.06 168 SER A CA 1
ATOM 1384 C C . SER A 1 168 ? 8.176 -50.156 28.098 1.00 44.06 168 SER A C 1
ATOM 1386 O O . SER A 1 168 ? 8.254 -51.059 27.271 1.00 44.06 168 SER A O 1
ATOM 1388 N N . ASN A 1 169 ? 9.162 -49.306 28.396 1.00 40.16 169 ASN A N 1
ATOM 1389 C CA . ASN A 1 169 ? 10.590 -49.400 28.067 1.00 40.16 169 ASN A CA 1
ATOM 1390 C C . ASN A 1 169 ? 11.055 -48.810 26.726 1.00 40.16 169 ASN A C 1
ATOM 1392 O O . ASN A 1 169 ? 11.081 -49.469 25.698 1.00 40.16 169 ASN A O 1
ATOM 1396 N N . GLY A 1 170 ? 11.574 -47.582 26.832 1.00 44.00 170 GLY A N 1
ATOM 1397 C CA . GLY A 1 170 ? 13.005 -47.319 26.658 1.00 44.00 170 GLY A CA 1
ATOM 1398 C C . GLY A 1 170 ? 13.554 -47.306 25.234 1.00 44.00 170 GLY A C 1
ATOM 1399 O O . GLY A 1 170 ? 13.804 -48.356 24.667 1.00 44.00 170 GLY A O 1
ATOM 1400 N N . SER A 1 171 ? 13.903 -46.116 24.737 1.00 38.31 171 SER A N 1
ATOM 1401 C CA . SER A 1 171 ? 15.192 -45.872 24.069 1.00 38.31 171 SER A CA 1
ATOM 1402 C C . SER A 1 171 ? 15.341 -44.382 23.746 1.00 38.31 171 SER A C 1
ATOM 1404 O O . SER A 1 171 ? 14.623 -43.835 22.909 1.00 38.31 171 SER A O 1
ATOM 1406 N N . LEU A 1 172 ? 16.280 -43.715 24.425 1.00 47.12 172 LEU A N 1
ATOM 1407 C CA . LEU A 1 172 ? 16.770 -42.393 24.040 1.00 47.12 172 LEU A CA 1
ATOM 1408 C C . LEU A 1 172 ? 17.521 -42.525 22.711 1.00 47.12 172 LEU A C 1
ATOM 1410 O O . LEU A 1 172 ? 18.607 -43.097 22.674 1.00 47.12 172 LEU A O 1
ATOM 1414 N N . THR A 1 173 ? 17.000 -41.913 21.648 1.00 41.16 173 THR A N 1
ATOM 1415 C CA . THR A 1 173 ? 17.821 -41.578 20.479 1.00 41.16 173 THR A CA 1
ATOM 1416 C C . THR A 1 173 ? 17.639 -40.101 20.168 1.00 41.16 173 THR A C 1
ATOM 1418 O O . THR A 1 173 ? 16.627 -39.671 19.623 1.00 41.16 173 THR A O 1
ATOM 1421 N N . SER A 1 174 ? 18.633 -39.329 20.600 1.00 44.47 174 SER A N 1
ATOM 1422 C CA . SER A 1 174 ? 18.824 -37.916 20.298 1.00 44.47 174 SER A CA 1
ATOM 1423 C C . SER A 1 174 ? 18.940 -37.732 18.782 1.00 44.47 174 SER A C 1
ATOM 1425 O O . SER A 1 174 ? 19.937 -38.137 18.184 1.00 44.47 174 SER A O 1
ATOM 1427 N N . GLN A 1 175 ? 17.912 -37.158 18.154 1.00 40.97 175 GLN A N 1
ATOM 1428 C CA . GLN A 1 175 ? 18.004 -36.650 16.789 1.00 40.97 175 GLN A CA 1
ATOM 1429 C C . GLN A 1 175 ? 18.338 -35.160 16.842 1.00 40.97 175 GLN A C 1
ATOM 1431 O O . GLN A 1 175 ? 17.559 -34.326 17.297 1.00 40.97 175 GLN A O 1
ATOM 1436 N N . ILE A 1 176 ? 19.551 -34.867 16.387 1.00 46.47 176 ILE A N 1
ATOM 1437 C CA . ILE A 1 176 ? 20.114 -33.538 16.172 1.00 46.47 176 ILE A CA 1
ATOM 1438 C C . ILE A 1 176 ? 19.260 -32.810 15.116 1.00 46.47 176 ILE A C 1
ATOM 1440 O O . ILE A 1 176 ? 19.065 -33.361 14.029 1.00 46.47 176 ILE A O 1
ATOM 1444 N N . PRO A 1 177 ? 18.772 -31.581 15.372 1.00 47.72 177 PRO A N 1
ATOM 1445 C CA . PRO A 1 177 ? 18.086 -30.800 14.355 1.00 47.72 177 PRO A CA 1
ATOM 1446 C C . PRO A 1 177 ? 19.055 -30.401 13.241 1.00 47.72 177 PRO A C 1
ATOM 1448 O O . PRO A 1 177 ? 20.067 -29.738 13.469 1.00 47.72 177 PRO A O 1
ATOM 1451 N N . SER A 1 178 ? 18.700 -30.816 12.027 1.00 47.41 178 SER A N 1
ATOM 1452 C CA . SER A 1 178 ? 19.305 -30.434 10.754 1.00 47.41 178 SER A CA 1
ATOM 1453 C C . SER A 1 178 ? 19.521 -28.920 10.678 1.00 47.41 178 SER A C 1
ATOM 1455 O O . SER A 1 178 ? 18.573 -28.148 10.528 1.00 47.41 178 SER A O 1
ATOM 1457 N N . SER A 1 179 ? 20.784 -28.509 10.763 1.00 40.09 179 SER A N 1
ATOM 1458 C CA . SER A 1 179 ? 21.242 -27.127 10.665 1.00 40.09 179 SER A CA 1
ATOM 1459 C C . SER A 1 179 ? 21.005 -26.613 9.246 1.00 40.09 179 SER A C 1
ATOM 1461 O O . SER A 1 179 ? 21.792 -26.844 8.332 1.00 40.09 179 SER A O 1
ATOM 1463 N N . ARG A 1 180 ? 19.865 -25.955 9.041 1.00 44.16 180 ARG A N 1
ATOM 1464 C CA . ARG A 1 180 ? 19.587 -25.196 7.825 1.00 44.16 180 ARG A CA 1
ATOM 1465 C C . ARG A 1 180 ? 20.403 -23.912 7.922 1.00 44.16 180 ARG A C 1
ATOM 1467 O O . ARG A 1 180 ? 20.103 -23.067 8.760 1.00 44.16 180 ARG A O 1
ATOM 1474 N N . GLU A 1 181 ? 21.465 -23.811 7.129 1.00 44.88 181 GLU A N 1
ATOM 1475 C CA . GLU A 1 181 ? 22.290 -22.605 7.092 1.00 44.88 181 GLU A CA 1
ATOM 1476 C C . GLU A 1 181 ? 21.415 -21.387 6.747 1.00 44.88 181 GLU A C 1
ATOM 1478 O O . GLU A 1 181 ? 20.679 -21.422 5.752 1.00 44.88 181 GLU A O 1
ATOM 1483 N N . PRO A 1 182 ? 21.444 -20.322 7.565 1.00 47.72 182 PRO A N 1
ATOM 1484 C CA . PRO A 1 182 ? 20.722 -19.099 7.275 1.00 47.72 182 PRO A CA 1
ATOM 1485 C C . PRO A 1 182 ? 21.398 -18.418 6.084 1.00 47.72 182 PRO A C 1
ATOM 1487 O O . PRO A 1 182 ? 22.490 -17.864 6.204 1.00 47.72 182 PRO A O 1
ATOM 1490 N N . SER A 1 183 ? 20.746 -18.454 4.920 1.00 50.19 183 SER A N 1
ATOM 1491 C CA . SER A 1 183 ? 21.060 -17.569 3.796 1.00 50.19 183 SER A CA 1
ATOM 1492 C C . SER A 1 183 ? 20.721 -16.142 4.230 1.00 50.19 183 SER A C 1
ATOM 1494 O O . SER A 1 183 ? 19.587 -15.682 4.088 1.00 50.19 183 SER A O 1
ATOM 1496 N N . GLY A 1 184 ? 21.681 -15.531 4.915 1.00 55.62 184 GLY A N 1
ATOM 1497 C CA . GLY A 1 184 ? 21.490 -14.336 5.710 1.00 55.62 184 GLY A CA 1
ATOM 1498 C C . GLY A 1 184 ? 21.395 -13.060 4.889 1.00 55.62 184 GLY A C 1
ATOM 1499 O O . GLY A 1 184 ? 21.939 -12.952 3.791 1.00 55.62 184 GLY A O 1
ATOM 1500 N N . VAL A 1 185 ? 20.778 -12.087 5.554 1.00 57.53 185 VAL A N 1
ATOM 1501 C CA . VAL A 1 185 ? 20.801 -10.631 5.356 1.00 57.53 185 VAL A CA 1
ATOM 1502 C C . VAL A 1 185 ? 19.508 -10.013 4.808 1.00 57.53 185 VAL A C 1
ATOM 1504 O O . VAL A 1 185 ? 19.138 -8.956 5.309 1.00 57.53 185 VAL A O 1
ATOM 1507 N N . ASP A 1 186 ? 18.734 -10.670 3.938 1.00 60.53 186 ASP A N 1
ATOM 1508 C CA . ASP A 1 186 ? 17.601 -9.969 3.290 1.00 60.53 186 ASP A CA 1
ATOM 1509 C C . ASP A 1 186 ? 16.191 -10.293 3.836 1.00 60.53 186 ASP A C 1
ATOM 1511 O O . ASP A 1 186 ? 15.250 -9.570 3.521 1.00 60.53 186 ASP A O 1
ATOM 1515 N N . ASN A 1 187 ? 16.013 -11.313 4.690 1.00 77.00 187 ASN A N 1
ATOM 1516 C CA . ASN A 1 187 ? 14.667 -11.731 5.139 1.00 77.00 187 ASN A CA 1
ATOM 1517 C C . ASN A 1 187 ? 14.191 -11.090 6.458 1.00 77.00 187 ASN A C 1
ATOM 1519 O O . ASN A 1 187 ? 12.993 -11.083 6.734 1.00 77.00 187 ASN A O 1
ATOM 1523 N N . ASP A 1 188 ? 15.092 -10.508 7.256 1.00 84.06 188 ASP A N 1
ATOM 1524 C CA . ASP A 1 188 ? 14.756 -10.027 8.606 1.00 84.06 188 ASP A CA 1
ATOM 1525 C C . ASP A 1 188 ? 13.685 -8.926 8.594 1.00 84.06 188 ASP A C 1
ATOM 1527 O O . ASP A 1 188 ? 12.886 -8.808 9.523 1.00 84.06 188 ASP A O 1
ATOM 1531 N N . GLU A 1 189 ? 13.675 -8.076 7.567 1.00 87.88 189 GLU A N 1
ATOM 1532 C CA . GLU A 1 189 ? 12.703 -6.986 7.460 1.00 87.88 189 GLU A CA 1
ATOM 1533 C C . GLU A 1 189 ? 11.313 -7.495 7.067 1.00 87.88 189 GLU A C 1
ATOM 1535 O O . GLU A 1 189 ? 10.311 -7.084 7.659 1.00 87.88 189 GLU A O 1
ATOM 1540 N N . ASP A 1 190 ? 11.258 -8.438 6.127 1.00 90.06 190 ASP A N 1
ATOM 1541 C CA . ASP A 1 190 ? 10.014 -9.074 5.698 1.00 90.06 190 ASP A CA 1
ATOM 1542 C C . ASP A 1 190 ? 9.374 -9.862 6.847 1.00 90.06 190 ASP A C 1
ATOM 1544 O O . ASP A 1 190 ? 8.156 -9.790 7.039 1.00 90.06 190 ASP A O 1
ATOM 1548 N N . ASP A 1 191 ? 10.183 -10.516 7.685 1.00 92.31 191 ASP A N 1
ATOM 1549 C CA . ASP A 1 191 ? 9.708 -11.233 8.869 1.00 92.31 191 ASP A CA 1
ATOM 1550 C C . ASP A 1 191 ? 9.085 -10.287 9.911 1.00 92.31 191 ASP A C 1
ATOM 1552 O O . ASP A 1 191 ? 8.009 -10.568 10.455 1.00 92.31 191 ASP A O 1
ATOM 1556 N N . LYS A 1 192 ? 9.700 -9.120 10.153 1.00 92.00 192 LYS A N 1
ATOM 1557 C CA . LYS A 1 192 ? 9.162 -8.090 11.065 1.00 92.00 192 LYS A CA 1
ATOM 1558 C C . LYS A 1 192 ? 7.880 -7.459 10.523 1.00 92.00 192 LYS A C 1
ATOM 1560 O O . LYS A 1 192 ? 6.932 -7.227 11.279 1.00 92.00 192 LYS A O 1
ATOM 1565 N N . ILE A 1 193 ? 7.822 -7.188 9.218 1.00 93.94 193 ILE A N 1
ATOM 1566 C CA . ILE A 1 193 ? 6.605 -6.699 8.560 1.00 93.94 193 ILE A CA 1
ATOM 1567 C C . ILE A 1 193 ? 5.502 -7.760 8.657 1.00 93.94 193 ILE A C 1
ATOM 1569 O O . ILE A 1 193 ? 4.355 -7.424 8.968 1.00 93.94 193 ILE A O 1
ATOM 1573 N N . GLY A 1 194 ? 5.844 -9.030 8.435 1.00 94.75 194 GLY A N 1
ATOM 1574 C CA . GLY A 1 194 ? 4.944 -10.169 8.583 1.00 94.75 194 GLY A CA 1
ATOM 1575 C C . GLY A 1 194 ? 4.375 -10.284 9.997 1.00 94.75 194 GLY A C 1
ATOM 1576 O O . GLY A 1 194 ? 3.176 -10.504 10.152 1.00 94.75 194 GLY A O 1
ATOM 1577 N N . LEU A 1 195 ? 5.193 -10.042 11.023 1.00 95.75 195 LEU A N 1
ATOM 1578 C CA . LEU A 1 195 ? 4.760 -10.034 12.422 1.00 95.75 195 LEU A CA 1
ATOM 1579 C C . LEU A 1 195 ? 3.674 -8.977 12.682 1.00 95.75 195 LEU A C 1
ATOM 1581 O O . LEU A 1 195 ? 2.606 -9.290 13.199 1.00 95.75 195 LEU A O 1
ATOM 1585 N N . VAL A 1 196 ? 3.887 -7.731 12.245 1.00 97.06 196 VAL A N 1
ATOM 1586 C CA . VAL A 1 196 ? 2.877 -6.665 12.402 1.00 97.06 196 VAL A CA 1
ATOM 1587 C C . VAL A 1 196 ? 1.597 -6.987 11.632 1.00 97.06 196 VAL A C 1
ATOM 1589 O O . VAL A 1 196 ? 0.499 -6.670 12.089 1.00 97.06 196 VAL A O 1
ATOM 1592 N N . GLN A 1 197 ? 1.706 -7.624 10.463 1.00 96.38 197 GLN A N 1
ATOM 1593 C CA . GLN A 1 197 ? 0.535 -8.063 9.704 1.00 96.38 197 GLN A CA 1
ATOM 1594 C C . GLN A 1 197 ? -0.288 -9.107 10.465 1.00 96.38 197 GLN A C 1
ATOM 1596 O O . GLN A 1 197 ? -1.513 -9.006 10.450 1.00 96.38 197 GLN A O 1
ATOM 1601 N N . ARG A 1 198 ? 0.357 -10.062 11.144 1.00 96.44 198 ARG A N 1
ATOM 1602 C CA . ARG A 1 198 ? -0.327 -11.096 11.932 1.00 96.44 198 ARG A CA 1
ATOM 1603 C C . ARG A 1 198 ? -1.026 -10.524 13.159 1.00 96.44 198 ARG A C 1
ATOM 1605 O O . ARG A 1 198 ? -2.220 -10.780 13.308 1.00 96.44 198 ARG A O 1
ATOM 1612 N N . VAL A 1 199 ? -0.363 -9.660 13.934 1.00 97.25 199 VAL A N 1
ATOM 1613 C CA . VAL A 1 199 ? -1.005 -8.957 15.062 1.00 97.25 199 VAL A CA 1
ATOM 1614 C C . VAL A 1 199 ? -2.236 -8.184 14.594 1.00 97.25 199 VAL A C 1
ATOM 1616 O O . VAL A 1 199 ? -3.308 -8.312 15.180 1.00 97.25 199 VAL A O 1
ATOM 1619 N N . PHE A 1 200 ? -2.123 -7.413 13.504 1.00 97.38 200 PHE A N 1
ATOM 1620 C CA . PHE A 1 200 ? -3.266 -6.663 12.971 1.00 97.38 200 PHE A CA 1
ATOM 1621 C C . PHE A 1 200 ? -4.393 -7.583 12.494 1.00 97.38 200 PHE A C 1
ATOM 1623 O O . PHE A 1 200 ? -5.562 -7.290 12.727 1.00 97.38 200 PHE A O 1
ATOM 1630 N N . LYS A 1 201 ? -4.056 -8.695 11.837 1.00 96.62 201 LYS A N 1
ATOM 1631 C CA . LYS A 1 201 ? -5.046 -9.675 11.394 1.00 96.62 201 LYS A CA 1
ATOM 1632 C C . LYS A 1 201 ? -5.782 -10.306 12.571 1.00 96.62 201 LYS A C 1
ATOM 1634 O O . LYS A 1 201 ? -7.000 -10.426 12.509 1.00 96.62 201 LYS A O 1
ATOM 1639 N N . SER A 1 202 ? -5.056 -10.670 13.623 1.00 96.62 202 SER A N 1
ATOM 1640 C CA . SER A 1 202 ? -5.619 -11.245 14.844 1.00 96.62 202 SER A CA 1
ATOM 1641 C C . SER A 1 202 ? -6.549 -10.252 15.547 1.00 96.62 202 SER A C 1
ATOM 1643 O O . SER A 1 202 ? -7.713 -10.560 15.779 1.00 96.62 202 SER A O 1
ATOM 1645 N N . LYS A 1 203 ? -6.072 -9.025 15.796 1.00 97.12 203 LYS A N 1
ATOM 1646 C CA . LYS A 1 203 ? -6.782 -8.041 16.626 1.00 97.12 203 LYS A CA 1
ATOM 1647 C C . LYS A 1 203 ? -7.896 -7.266 15.932 1.00 97.12 203 LYS A C 1
ATOM 1649 O O . LYS A 1 203 ? -8.789 -6.781 16.608 1.00 97.12 203 LYS A O 1
ATOM 1654 N N . PHE A 1 204 ? -7.852 -7.130 14.608 1.00 96.69 204 PHE A N 1
ATOM 1655 C CA . PHE A 1 204 ? -8.883 -6.406 13.854 1.00 96.69 204 PHE A CA 1
ATOM 1656 C C . PHE A 1 204 ? -9.706 -7.314 12.941 1.00 96.69 204 PHE A C 1
ATOM 1658 O O . PHE A 1 204 ? -10.591 -6.823 12.247 1.00 96.69 204 PHE A O 1
ATOM 1665 N N . THR A 1 205 ? -9.419 -8.621 12.895 1.00 95.94 205 THR A N 1
ATOM 1666 C CA . THR A 1 205 ? -10.045 -9.593 11.974 1.00 95.94 205 THR A CA 1
ATOM 1667 C C . THR A 1 205 ? -9.932 -9.207 10.491 1.00 95.94 205 THR A C 1
ATOM 1669 O O . THR A 1 205 ? -10.799 -9.506 9.673 1.00 95.94 205 THR A O 1
ATOM 1672 N N . VAL A 1 206 ? -8.836 -8.534 10.122 1.00 94.31 206 VAL A N 1
ATOM 1673 C CA . VAL A 1 206 ? -8.602 -8.008 8.769 1.00 94.31 206 VAL A CA 1
ATOM 1674 C C . VAL A 1 206 ? -7.414 -8.704 8.104 1.00 94.31 206 VAL A C 1
ATOM 1676 O O . VAL A 1 206 ? -6.282 -8.614 8.573 1.00 94.31 206 VAL A O 1
ATOM 1679 N N . ASP A 1 207 ? -7.648 -9.336 6.951 1.00 93.69 207 ASP A N 1
ATOM 1680 C CA . ASP A 1 207 ? -6.602 -10.027 6.189 1.00 93.69 207 ASP A CA 1
ATOM 1681 C C . ASP A 1 207 ? -5.632 -9.068 5.482 1.00 93.69 207 ASP A C 1
ATOM 1683 O O . ASP A 1 207 ? -4.422 -9.310 5.446 1.00 93.69 207 ASP A O 1
ATOM 1687 N N . LYS A 1 208 ? -6.142 -7.990 4.873 1.00 94.31 208 LYS A N 1
ATOM 1688 C CA . LYS A 1 208 ? -5.352 -7.030 4.085 1.00 94.31 208 LYS A CA 1
ATOM 1689 C C . LYS A 1 208 ? -5.660 -5.598 4.488 1.00 94.31 208 LYS A C 1
ATOM 1691 O O . LYS A 1 208 ? -6.784 -5.260 4.826 1.00 94.31 208 LYS A O 1
ATOM 1696 N N . ASP A 1 209 ? -4.694 -4.697 4.303 1.00 94.94 209 ASP A N 1
ATOM 1697 C CA . ASP A 1 209 ? -4.865 -3.266 4.612 1.00 94.94 209 ASP A CA 1
ATOM 1698 C C . ASP A 1 209 ? -6.096 -2.630 3.958 1.00 94.94 209 ASP A C 1
ATOM 1700 O O . ASP A 1 209 ? -6.667 -1.690 4.499 1.00 94.94 209 ASP A O 1
ATOM 1704 N N . LYS A 1 210 ? -6.481 -3.111 2.772 1.00 92.56 210 LYS A N 1
ATOM 1705 C CA . LYS A 1 210 ? -7.644 -2.603 2.044 1.00 92.56 210 LYS A CA 1
ATOM 1706 C C . LYS A 1 210 ? -8.971 -3.020 2.678 1.00 92.56 210 LYS A C 1
ATOM 1708 O O . LYS A 1 210 ? -9.950 -2.307 2.501 1.00 92.56 210 LYS A O 1
ATOM 1713 N N . ASP A 1 211 ? -9.007 -4.121 3.426 1.00 94.00 211 ASP A N 1
ATOM 1714 C CA . ASP A 1 211 ? -10.236 -4.610 4.058 1.00 94.00 211 ASP A CA 1
ATOM 1715 C C . ASP A 1 211 ? -10.596 -3.738 5.278 1.00 94.00 211 ASP A C 1
ATOM 1717 O O . ASP A 1 211 ? -11.754 -3.653 5.670 1.00 94.00 211 ASP A O 1
ATOM 1721 N N . PHE A 1 212 ? -9.644 -2.937 5.779 1.00 95.25 212 PHE A N 1
ATOM 1722 C CA . PHE A 1 212 ? -9.920 -1.850 6.725 1.00 95.25 212 PHE A CA 1
ATOM 1723 C C . PHE A 1 212 ? -10.848 -0.764 6.160 1.00 95.25 212 PHE A C 1
ATOM 1725 O O . PHE A 1 212 ? -11.319 0.078 6.917 1.00 95.25 212 PHE A O 1
ATOM 1732 N N . ALA A 1 213 ? -11.134 -0.761 4.853 1.00 94.06 213 ALA A N 1
ATOM 1733 C CA . ALA A 1 213 ? -12.121 0.123 4.237 1.00 94.06 213 ALA A CA 1
ATOM 1734 C C . ALA A 1 213 ? -13.508 0.044 4.901 1.00 94.06 213 ALA A C 1
ATOM 1736 O O . ALA A 1 213 ? -14.205 1.057 4.952 1.00 94.06 213 ALA A O 1
ATOM 1737 N N . VAL A 1 214 ? -13.886 -1.136 5.406 1.00 93.19 214 VAL A N 1
ATOM 1738 C CA . VAL A 1 214 ? -15.186 -1.395 6.050 1.00 93.19 214 VAL A CA 1
ATOM 1739 C C . VAL A 1 214 ? -15.094 -1.518 7.572 1.00 93.19 214 VAL A C 1
ATOM 1741 O O . VAL A 1 214 ? -16.101 -1.780 8.218 1.00 93.19 214 VAL A O 1
ATOM 1744 N N . HIS A 1 215 ? -13.906 -1.329 8.153 1.00 95.50 215 HIS A N 1
ATOM 1745 C CA . HIS A 1 215 ? -13.715 -1.446 9.596 1.00 95.50 215 HIS A CA 1
ATOM 1746 C C . HIS A 1 215 ? -14.431 -0.313 10.345 1.00 95.50 215 HIS A C 1
ATOM 1748 O O . HIS A 1 215 ? -14.368 0.862 9.950 1.00 95.50 215 HIS A O 1
ATOM 1754 N N . GLU A 1 216 ? -15.092 -0.672 11.442 1.00 96.31 216 GLU A N 1
ATOM 1755 C CA . GLU A 1 216 ? -15.793 0.268 12.305 1.00 96.31 216 GLU A CA 1
ATOM 1756 C C . GLU A 1 216 ? -14.784 1.026 13.186 1.00 96.31 216 GLU A C 1
ATOM 1758 O O . GLU A 1 216 ? -14.010 0.404 13.911 1.00 96.31 216 GLU A O 1
ATOM 1763 N N . PRO A 1 217 ? -14.708 2.366 13.107 1.00 97.12 217 PRO A N 1
ATOM 1764 C CA . PRO A 1 217 ? -13.829 3.137 13.978 1.00 97.12 217 PRO A CA 1
ATOM 1765 C C . PRO A 1 217 ? -14.395 3.202 15.400 1.00 97.12 217 PRO A C 1
ATOM 1767 O O . PRO A 1 217 ? -15.601 3.075 15.597 1.00 97.12 217 PRO A O 1
ATOM 1770 N N . ALA A 1 218 ? -13.542 3.525 16.371 1.00 97.19 218 ALA A N 1
ATOM 1771 C CA . ALA A 1 218 ? -13.969 3.690 17.756 1.00 97.19 218 ALA A CA 1
ATOM 1772 C C . ALA A 1 218 ? -15.080 4.748 17.877 1.00 97.19 218 ALA A C 1
ATOM 1774 O O . ALA A 1 218 ? -15.043 5.801 17.218 1.00 97.19 218 ALA A O 1
ATOM 1775 N N . ALA A 1 219 ? -16.071 4.472 18.726 1.00 96.75 219 ALA A N 1
ATOM 1776 C CA . ALA A 1 219 ? -17.188 5.375 18.927 1.00 96.75 219 ALA A CA 1
ATOM 1777 C C . ALA A 1 219 ? -16.704 6.695 19.543 1.00 96.75 219 ALA A C 1
ATOM 1779 O O . ALA A 1 219 ? -15.931 6.736 20.499 1.00 96.75 219 ALA A O 1
ATOM 1780 N N . THR A 1 220 ? -17.188 7.817 19.004 1.00 96.12 220 THR A N 1
ATOM 1781 C CA . THR A 1 220 ? -16.762 9.152 19.451 1.00 96.12 220 THR A CA 1
ATOM 1782 C C . THR A 1 220 ? -17.084 9.402 20.924 1.00 96.12 220 THR A C 1
ATOM 1784 O O . THR A 1 220 ? -16.318 10.083 21.598 1.00 96.12 220 THR A O 1
ATOM 1787 N N . LYS A 1 221 ? -18.181 8.825 21.433 1.00 95.44 221 LYS A N 1
ATOM 1788 C CA . LYS A 1 221 ? -18.553 8.909 22.848 1.00 95.44 221 LYS A CA 1
ATOM 1789 C C . LYS A 1 221 ? -17.474 8.292 23.739 1.00 95.44 221 LYS A C 1
ATOM 1791 O O . LYS A 1 221 ? -17.019 8.963 24.655 1.00 95.44 221 LYS A O 1
ATOM 1796 N N . ASP A 1 222 ? -17.012 7.090 23.410 1.00 95.81 222 ASP A N 1
ATOM 1797 C CA . ASP A 1 222 ? -16.023 6.359 24.211 1.00 95.81 222 ASP A CA 1
ATOM 1798 C C . ASP A 1 222 ? -14.671 7.072 24.201 1.00 95.81 222 ASP A C 1
ATOM 1800 O O . ASP A 1 222 ? -14.050 7.248 25.247 1.00 95.81 222 ASP A O 1
ATOM 1804 N N . ILE A 1 223 ? -14.263 7.594 23.038 1.00 96.38 223 ILE A N 1
ATOM 1805 C CA . ILE A 1 223 ? -13.049 8.409 22.913 1.00 96.38 223 ILE A CA 1
ATOM 1806 C C . ILE A 1 223 ? -13.142 9.666 23.794 1.00 96.38 223 ILE A C 1
ATOM 1808 O O . ILE A 1 223 ? -12.179 10.008 24.479 1.00 96.38 223 ILE A O 1
ATOM 1812 N N . ILE A 1 224 ? -14.278 10.375 23.777 1.00 95.25 224 ILE A N 1
ATOM 1813 C CA . ILE A 1 224 ? -14.478 11.585 24.590 1.00 95.25 224 ILE A CA 1
ATOM 1814 C C . ILE A 1 224 ? -14.466 11.237 26.080 1.00 95.25 224 ILE A C 1
ATOM 1816 O O . ILE A 1 224 ? -13.744 11.883 26.834 1.00 95.25 224 ILE A O 1
ATOM 1820 N N . THR A 1 225 ? -15.222 10.218 26.492 1.00 95.12 225 THR A N 1
ATOM 1821 C CA . THR A 1 225 ? -15.303 9.774 27.888 1.00 95.12 225 THR A CA 1
ATOM 1822 C C . THR A 1 225 ? -13.933 9.332 28.411 1.00 95.12 225 THR A C 1
ATOM 1824 O O . THR A 1 225 ? -13.547 9.730 29.507 1.00 95.12 225 THR A O 1
ATOM 1827 N N . PHE A 1 226 ? -13.145 8.617 27.600 1.00 96.00 226 PHE A N 1
ATOM 1828 C CA . PHE A 1 226 ? -11.764 8.254 27.927 1.00 96.00 226 PHE A CA 1
ATOM 1829 C C . PHE A 1 226 ? -10.852 9.480 28.078 1.00 96.00 226 PHE A C 1
ATOM 1831 O O . PHE A 1 226 ? -10.169 9.618 29.090 1.00 96.00 226 PHE A O 1
ATOM 1838 N N . ASN A 1 227 ? -10.868 10.401 27.109 1.00 94.25 227 ASN A N 1
ATOM 1839 C CA . ASN A 1 227 ? -10.008 11.591 27.133 1.00 94.25 227 ASN A CA 1
ATOM 1840 C C . ASN A 1 227 ? -10.375 12.582 28.254 1.00 94.25 227 ASN A C 1
ATOM 1842 O O . ASN A 1 227 ? -9.543 13.391 28.654 1.00 94.25 227 ASN A O 1
ATOM 1846 N N . GLN A 1 228 ? -11.616 12.563 28.749 1.00 94.88 228 GLN A N 1
ATOM 1847 C CA . GLN A 1 228 ? -12.041 13.391 29.882 1.00 94.88 228 GLN A CA 1
ATOM 1848 C C . GLN A 1 228 ? -11.529 12.866 31.231 1.00 94.88 228 GLN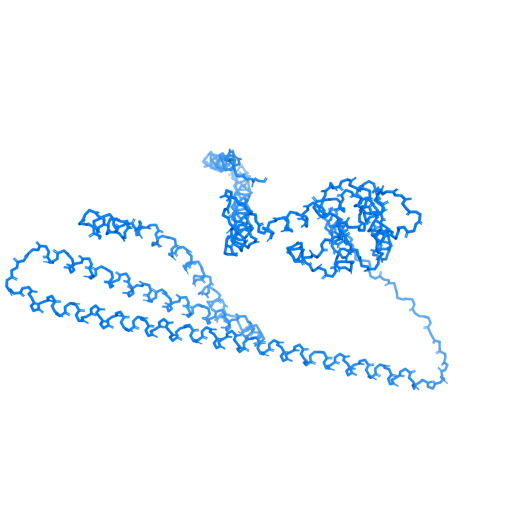 A C 1
ATOM 1850 O O . GLN A 1 228 ? -11.658 13.564 32.234 1.00 94.88 228 GLN A O 1
ATOM 1855 N N . GLY A 1 229 ? -10.926 11.671 31.262 1.00 89.69 229 GLY A N 1
ATOM 1856 C CA . GLY A 1 229 ? -10.395 11.078 32.486 1.00 89.69 229 GLY A CA 1
ATOM 1857 C C . GLY A 1 229 ? -11.481 10.701 33.490 1.00 89.69 229 GLY A C 1
ATOM 1858 O O . GLY A 1 229 ? -11.200 10.632 34.686 1.00 89.69 229 GLY A O 1
ATOM 1859 N N . ASP A 1 230 ? -12.714 10.477 33.025 1.00 83.88 230 ASP A N 1
ATOM 1860 C CA . ASP A 1 230 ? -13.773 9.951 33.877 1.00 83.88 230 ASP A CA 1
ATOM 1861 C C . ASP A 1 230 ? -13.308 8.582 34.391 1.00 83.88 230 ASP A C 1
ATOM 1863 O O . ASP A 1 230 ? -12.991 7.696 33.598 1.00 83.88 230 ASP A O 1
ATOM 1867 N N . GLY A 1 231 ? -13.171 8.414 35.710 1.00 68.19 231 GLY A N 1
ATOM 1868 C CA . GLY A 1 231 ? -12.502 7.252 36.318 1.00 68.19 231 GLY A CA 1
ATOM 1869 C C . GLY A 1 231 ? -13.149 5.901 35.982 1.00 68.19 231 GLY A C 1
ATOM 1870 O O . GLY A 1 231 ? -12.538 4.858 36.201 1.00 68.19 231 GLY A O 1
ATOM 1871 N N . ASN A 1 232 ? -14.358 5.930 35.414 1.00 77.50 232 ASN A N 1
ATOM 1872 C CA . ASN A 1 232 ? -15.106 4.772 34.932 1.00 77.50 232 ASN A CA 1
ATOM 1873 C C . ASN A 1 232 ? -14.974 4.521 33.419 1.00 77.50 232 ASN A C 1
ATOM 1875 O O . ASN A 1 232 ? -15.555 3.560 32.914 1.00 77.50 232 ASN A O 1
ATOM 1879 N N . ALA A 1 233 ? -14.248 5.359 32.675 1.00 82.94 233 ALA A N 1
ATOM 1880 C CA . ALA A 1 233 ? -14.061 5.188 31.243 1.00 82.94 233 ALA A CA 1
ATOM 1881 C C . ALA A 1 233 ? -13.209 3.945 30.967 1.00 82.94 233 ALA A C 1
ATOM 1883 O O . ALA A 1 233 ? -11.997 3.926 31.203 1.00 82.94 233 ALA A O 1
ATOM 1884 N N . SER A 1 234 ? -13.838 2.896 30.440 1.00 87.19 234 SER A N 1
ATOM 1885 C CA . SER A 1 234 ? -13.102 1.766 29.887 1.00 87.19 234 SER A CA 1
ATOM 1886 C C . SER A 1 234 ? -12.271 2.269 28.705 1.00 87.19 234 SER A C 1
ATOM 1888 O O . SER A 1 234 ? -12.789 2.907 27.790 1.00 87.19 234 SER A O 1
ATOM 1890 N N . GLY A 1 235 ? -10.956 2.053 28.760 1.00 95.19 235 GLY A N 1
ATOM 1891 C CA . GLY A 1 235 ? -10.090 2.300 27.609 1.00 95.19 235 GLY A CA 1
ATOM 1892 C C . GLY A 1 235 ? -10.411 1.349 26.446 1.00 95.19 235 GLY A C 1
ATOM 1893 O O . GLY A 1 235 ? -11.355 0.567 26.538 1.00 95.19 235 GLY A O 1
ATOM 1894 N N . PRO A 1 236 ? -9.607 1.370 25.372 1.00 97.06 236 PRO A N 1
ATOM 1895 C CA . PRO A 1 236 ? -9.752 0.419 24.276 1.00 97.06 236 PRO A CA 1
ATOM 1896 C C . PRO A 1 236 ? -9.745 -1.024 24.792 1.00 97.06 236 PRO A C 1
ATOM 1898 O O . PRO A 1 236 ? -8.870 -1.378 25.592 1.00 97.06 236 PRO A O 1
ATOM 1901 N N . ASP A 1 237 ? -10.702 -1.828 24.329 1.00 96.31 237 ASP A N 1
ATOM 1902 C CA . ASP A 1 237 ? -10.776 -3.254 24.638 1.00 96.31 237 ASP A CA 1
ATOM 1903 C C . ASP A 1 237 ? -9.603 -3.988 23.976 1.00 96.31 237 ASP A C 1
ATOM 1905 O O . ASP A 1 237 ? -9.284 -3.750 22.816 1.00 96.31 237 ASP A O 1
ATOM 1909 N N . GLY A 1 238 ? -8.926 -4.855 24.727 1.00 95.62 238 GLY A N 1
ATOM 1910 C CA . GLY A 1 238 ? -7.800 -5.631 24.221 1.00 95.62 238 GLY A CA 1
ATOM 1911 C C . GLY A 1 238 ? -8.204 -6.724 23.232 1.00 95.62 238 GLY A C 1
ATOM 1912 O O . GLY A 1 238 ? -7.354 -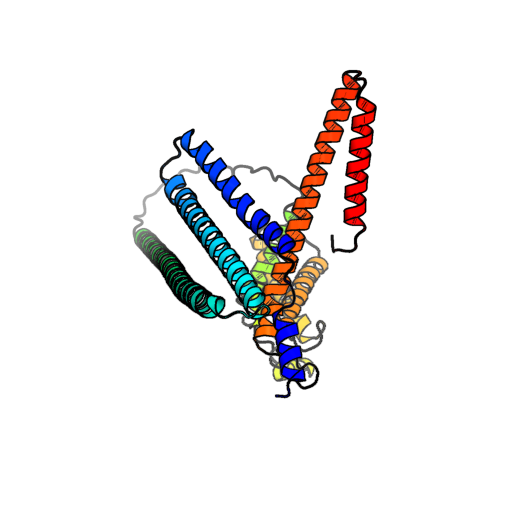7.131 22.437 1.00 95.62 238 GLY A O 1
ATOM 1913 N N . GLU A 1 239 ? -9.454 -7.194 23.267 1.00 94.75 239 GLU A N 1
ATOM 1914 C CA . GLU A 1 239 ? -9.956 -8.227 22.349 1.00 94.75 239 GLU A CA 1
ATOM 1915 C C . GLU A 1 239 ? -10.700 -7.651 21.139 1.00 94.75 239 GLU A C 1
ATOM 1917 O O . GLU A 1 239 ? -10.626 -8.236 20.061 1.00 94.75 239 GLU A O 1
ATOM 1922 N N . ASP A 1 240 ? -11.333 -6.484 21.288 1.00 95.81 240 ASP A N 1
ATOM 1923 C CA . ASP A 1 240 ? -12.042 -5.776 20.216 1.00 95.81 240 ASP A CA 1
ATOM 1924 C C . ASP A 1 240 ? -11.469 -4.363 20.024 1.00 95.81 240 ASP A C 1
ATOM 1926 O O . ASP A 1 240 ? -11.982 -3.347 20.508 1.00 95.81 240 ASP A O 1
ATOM 1930 N N . LEU A 1 241 ? -10.302 -4.298 19.375 1.00 97.62 241 LEU A N 1
ATOM 1931 C CA . LEU A 1 241 ? -9.598 -3.035 19.193 1.00 97.62 241 LEU A CA 1
ATOM 1932 C C . LEU A 1 241 ? -10.223 -2.216 18.062 1.00 97.62 241 LEU A C 1
ATOM 1934 O O . LEU A 1 241 ? -10.317 -2.652 16.918 1.00 97.62 241 LEU A O 1
ATOM 1938 N N . HIS A 1 242 ? -10.488 -0.944 18.357 1.00 97.88 242 HIS A N 1
ATOM 1939 C CA . HIS A 1 242 ? -10.911 0.041 17.368 1.00 97.88 242 HIS A CA 1
ATOM 1940 C C . HIS A 1 242 ? -10.020 1.279 17.409 1.00 97.88 242 HIS A C 1
ATOM 1942 O O . HIS A 1 242 ? -9.752 1.851 18.467 1.00 97.88 242 HIS A O 1
ATOM 1948 N N . PHE A 1 243 ? -9.581 1.752 16.244 1.00 98.12 243 PHE A N 1
ATOM 1949 C CA . PHE A 1 243 ? -8.832 3.006 16.149 1.00 98.12 243 PHE A CA 1
ATOM 1950 C C . PHE A 1 243 ? -9.756 4.232 16.111 1.00 98.12 243 PHE A C 1
ATOM 1952 O O . PHE A 1 243 ? -10.813 4.223 15.477 1.00 98.12 243 PHE A O 1
ATOM 1959 N N . ASP A 1 244 ? -9.287 5.351 16.663 1.00 97.75 244 ASP A N 1
ATOM 1960 C CA . ASP A 1 244 ? -9.825 6.682 16.373 1.00 97.75 244 ASP A CA 1
ATOM 1961 C C . ASP A 1 244 ? -9.306 7.143 14.996 1.00 97.75 244 ASP A C 1
ATOM 1963 O O . ASP A 1 244 ? -8.323 7.881 14.862 1.00 97.75 244 ASP A O 1
ATOM 1967 N N . ILE A 1 245 ? -9.942 6.642 13.932 1.00 97.00 245 ILE A N 1
ATOM 1968 C CA . ILE A 1 245 ? -9.543 6.924 12.542 1.00 97.00 245 ILE A CA 1
ATOM 1969 C C . ILE A 1 245 ? -9.898 8.369 12.137 1.00 97.00 245 ILE A C 1
ATOM 1971 O O . ILE A 1 245 ? -9.197 8.998 11.318 1.00 97.00 245 ILE A O 1
ATOM 1975 N N . LYS A 1 246 ? -10.978 8.906 12.721 1.00 95.19 246 LYS A N 1
ATOM 1976 C CA . LYS A 1 246 ? -11.523 10.239 12.429 1.00 95.19 246 LYS A CA 1
ATOM 1977 C C . LYS A 1 246 ? -10.692 11.349 13.083 1.00 95.19 246 LYS A C 1
ATOM 1979 O O . LYS A 1 246 ? -10.469 12.372 12.438 1.00 95.19 246 LYS A O 1
ATOM 1984 N N . GLY A 1 247 ? -10.182 11.132 14.293 1.00 95.00 247 GLY A N 1
ATOM 1985 C CA . GLY A 1 247 ? -9.435 12.110 15.080 1.00 95.00 247 GLY A CA 1
ATOM 1986 C C . GLY A 1 247 ? -7.941 12.209 14.763 1.00 95.00 247 GLY A C 1
ATOM 1987 O O . GLY A 1 247 ? -7.473 11.975 13.642 1.00 95.00 247 GLY A O 1
ATOM 1988 N N . ASN A 1 248 ? -7.155 12.641 15.749 1.00 95.44 248 ASN A N 1
ATOM 1989 C CA . ASN A 1 248 ? -5.710 12.802 15.594 1.00 95.44 248 ASN A CA 1
ATOM 1990 C C . ASN A 1 248 ? -5.014 11.432 15.671 1.00 95.44 248 ASN A C 1
ATOM 1992 O O . ASN A 1 248 ? -5.335 10.613 16.525 1.00 95.44 248 ASN A O 1
ATOM 1996 N N . LYS A 1 249 ? -4.003 11.193 14.822 1.00 95.56 249 LYS A N 1
ATOM 1997 C CA . LYS A 1 249 ? -3.185 9.967 14.906 1.00 95.56 249 LYS A CA 1
ATOM 1998 C C . LYS A 1 249 ? -2.498 9.808 16.267 1.00 95.56 249 LYS A C 1
ATOM 2000 O O . LYS A 1 249 ? -2.268 8.690 16.696 1.00 95.56 249 LYS A O 1
ATOM 2005 N N . ASN A 1 250 ? -2.222 10.926 16.934 1.00 96.56 250 ASN A N 1
ATOM 2006 C CA . ASN A 1 250 ? -1.571 10.973 18.237 1.00 96.56 250 ASN A CA 1
ATOM 2007 C C . ASN A 1 250 ? -2.579 11.155 19.389 1.00 96.56 250 ASN A C 1
ATOM 2009 O O . ASN A 1 250 ? -2.181 11.627 20.453 1.00 96.56 250 ASN A O 1
ATOM 2013 N N . SER A 1 251 ? -3.875 10.868 19.185 1.00 96.69 251 SER A N 1
ATOM 2014 C CA . SER A 1 251 ? -4.861 10.916 20.273 1.00 96.69 251 SER A CA 1
ATOM 2015 C C . SER A 1 251 ? -4.489 9.931 21.384 1.00 96.69 251 SER A C 1
ATOM 2017 O O . SER A 1 251 ? -3.844 8.909 21.134 1.00 96.69 251 SER A O 1
ATOM 2019 N N . GLU A 1 252 ? -4.872 10.231 22.627 1.00 96.94 252 GLU A N 1
ATOM 2020 C CA . GLU A 1 252 ? -4.570 9.354 23.766 1.00 96.94 252 GLU A CA 1
ATOM 2021 C C . GLU A 1 252 ? -5.159 7.954 23.570 1.00 96.94 252 GLU A C 1
ATOM 2023 O O . GLU A 1 252 ? -4.475 6.962 23.830 1.00 96.94 252 GLU A O 1
ATOM 2028 N N . TRP A 1 253 ? -6.365 7.881 22.995 1.00 97.69 253 TRP A N 1
ATOM 2029 C CA . TRP A 1 253 ? -6.994 6.643 22.538 1.00 97.69 253 TRP A CA 1
ATOM 2030 C C . TRP A 1 253 ? -6.084 5.838 21.599 1.00 97.69 253 TRP A C 1
ATOM 2032 O O . TRP A 1 253 ? -5.733 4.696 21.897 1.00 97.69 253 TRP A O 1
ATOM 2042 N N . ASN A 1 254 ? -5.625 6.439 20.495 1.00 98.00 254 ASN A N 1
ATOM 2043 C CA . ASN A 1 254 ? -4.759 5.758 19.527 1.00 98.00 254 ASN A CA 1
ATOM 2044 C C . ASN A 1 254 ? -3.418 5.339 20.147 1.00 98.00 254 ASN A C 1
ATOM 2046 O O . ASN A 1 254 ? -2.941 4.234 19.897 1.00 98.00 254 ASN A O 1
ATOM 2050 N N . ASN A 1 255 ? -2.836 6.166 21.019 1.00 97.81 255 ASN A N 1
ATOM 2051 C CA . ASN A 1 255 ? -1.624 5.804 21.754 1.00 97.81 255 ASN A CA 1
ATOM 2052 C C . ASN A 1 255 ? -1.848 4.596 22.675 1.00 97.81 255 ASN A C 1
ATOM 2054 O O . ASN A 1 255 ? -0.949 3.767 22.833 1.00 97.81 255 ASN A O 1
ATOM 2058 N N . LYS A 1 256 ? -3.030 4.476 23.289 1.00 97.94 256 LYS A N 1
ATOM 2059 C CA . LYS A 1 256 ? -3.393 3.325 24.121 1.00 97.94 256 LYS A CA 1
ATOM 2060 C C . LYS A 1 256 ? -3.580 2.062 23.275 1.00 97.94 256 LYS A C 1
ATOM 2062 O O . LYS A 1 256 ? -3.000 1.043 23.642 1.00 97.94 256 LYS A O 1
ATOM 2067 N N . VAL A 1 257 ? -4.252 2.148 22.124 1.00 98.31 257 VAL A N 1
ATOM 2068 C CA . VAL A 1 257 ? -4.354 1.044 21.146 1.00 98.31 257 VAL A CA 1
ATOM 2069 C C . VAL A 1 257 ? -2.964 0.582 20.693 1.00 98.31 257 VAL A C 1
ATOM 2071 O O . VAL A 1 257 ? -2.652 -0.602 20.767 1.00 98.31 257 VAL A O 1
ATOM 2074 N N . ILE A 1 258 ? -2.072 1.506 20.315 1.00 98.31 258 ILE A N 1
ATOM 2075 C CA . ILE A 1 258 ? -0.696 1.180 19.896 1.00 98.31 258 ILE A CA 1
ATOM 2076 C C . ILE A 1 258 ? 0.086 0.480 21.015 1.00 98.31 258 ILE A C 1
ATOM 2078 O O . ILE A 1 258 ? 0.870 -0.425 20.740 1.00 98.31 258 ILE A O 1
ATOM 2082 N N . ARG A 1 259 ? -0.115 0.867 22.282 1.00 98.12 259 ARG A N 1
ATOM 2083 C CA . ARG A 1 259 ? 0.524 0.194 23.426 1.00 98.12 259 ARG A CA 1
ATOM 2084 C C . ARG A 1 259 ? 0.035 -1.243 23.606 1.00 98.12 259 ARG A C 1
ATOM 2086 O O . ARG A 1 259 ? 0.857 -2.079 23.973 1.00 98.12 259 ARG A O 1
ATOM 2093 N N . ILE A 1 260 ? -1.251 -1.510 23.366 1.00 98.31 260 ILE A N 1
ATOM 2094 C CA . ILE A 1 260 ? -1.818 -2.868 23.396 1.00 98.31 260 ILE A CA 1
ATOM 2095 C C . ILE A 1 260 ? -1.204 -3.689 22.258 1.00 98.31 260 ILE A C 1
ATOM 2097 O O . ILE A 1 260 ? -0.526 -4.672 22.530 1.00 98.31 260 ILE A O 1
ATOM 2101 N N . LEU A 1 261 ? -1.269 -3.188 21.019 1.00 98.19 261 LEU A N 1
ATOM 2102 C CA . LEU A 1 261 ? -0.672 -3.854 19.853 1.00 98.19 261 LEU A CA 1
ATOM 2103 C C . LEU A 1 261 ? 0.829 -4.118 20.024 1.00 98.19 261 LEU A C 1
ATOM 2105 O O . LEU A 1 261 ? 1.333 -5.151 19.609 1.00 98.19 261 LEU A O 1
ATOM 2109 N N . PHE A 1 262 ? 1.566 -3.193 20.640 1.00 98.25 262 PHE A N 1
ATOM 2110 C CA . PHE A 1 262 ? 2.988 -3.373 20.928 1.00 98.25 262 PHE A CA 1
ATOM 2111 C C . PHE A 1 262 ? 3.255 -4.493 21.943 1.00 98.25 262 PHE A C 1
ATOM 2113 O O . PHE A 1 262 ? 4.292 -5.151 21.859 1.00 98.25 262 PHE A O 1
ATOM 2120 N N . LYS A 1 263 ? 2.357 -4.692 22.915 1.00 98.12 263 LYS A N 1
ATOM 2121 C CA . LYS A 1 263 ? 2.448 -5.801 23.868 1.00 98.12 263 LYS A CA 1
ATOM 2122 C C . LYS A 1 263 ? 2.254 -7.129 23.133 1.00 98.12 263 LYS A C 1
ATOM 2124 O O . LYS A 1 263 ? 3.132 -7.980 23.231 1.00 98.12 263 LYS A O 1
ATOM 2129 N N . ASP A 1 264 ? 1.205 -7.238 22.324 1.00 97.50 264 ASP A N 1
ATOM 2130 C CA . ASP A 1 264 ? 0.912 -8.447 21.543 1.00 97.50 264 ASP A CA 1
ATOM 2131 C C . ASP A 1 264 ? 2.044 -8.754 20.554 1.00 97.50 264 ASP A C 1
ATOM 2133 O O . ASP A 1 264 ? 2.517 -9.881 20.456 1.00 97.50 264 ASP A O 1
ATOM 2137 N N . LEU A 1 265 ? 2.575 -7.721 19.892 1.00 96.75 265 LEU A N 1
ATOM 2138 C CA . LEU A 1 265 ? 3.709 -7.847 18.979 1.00 96.75 265 LEU A CA 1
ATOM 2139 C C . LEU A 1 265 ? 4.961 -8.378 19.680 1.00 96.75 265 LEU A C 1
ATOM 2141 O O . LEU A 1 265 ? 5.729 -9.119 19.078 1.00 96.75 265 LEU A O 1
ATOM 2145 N N . LYS A 1 266 ? 5.196 -8.005 20.942 1.00 96.94 266 LYS A N 1
ATOM 2146 C CA . LYS A 1 266 ? 6.315 -8.544 21.725 1.00 96.94 266 LYS A CA 1
ATOM 2147 C C . LYS A 1 266 ? 6.121 -10.012 22.074 1.00 96.94 266 LYS A C 1
ATOM 2149 O O . LYS A 1 266 ? 7.097 -10.752 22.022 1.00 96.94 266 LYS A O 1
ATOM 2154 N N . GLU A 1 267 ? 4.908 -10.400 22.448 1.00 96.50 267 GLU A N 1
ATOM 2155 C CA . GLU A 1 267 ? 4.567 -11.785 22.778 1.00 96.50 267 GLU A CA 1
ATOM 2156 C C . GLU A 1 267 ? 4.733 -12.674 21.537 1.00 96.50 267 GLU A C 1
ATOM 2158 O O . GLU A 1 267 ? 5.495 -13.640 21.567 1.00 96.50 267 GLU A O 1
ATOM 2163 N N . GLU A 1 268 ? 4.161 -12.257 20.405 1.00 95.25 268 GLU A N 1
ATOM 2164 C CA . GLU A 1 268 ? 4.283 -12.975 19.136 1.00 95.25 268 GLU A CA 1
ATOM 2165 C C . GLU A 1 268 ? 5.740 -12.990 18.637 1.00 95.25 268 GLU A C 1
ATOM 2167 O O . GLU A 1 268 ? 6.233 -13.986 18.123 1.00 95.25 268 GLU A O 1
ATOM 2172 N N . ARG A 1 269 ? 6.520 -11.925 18.845 1.00 95.06 269 ARG A N 1
ATOM 2173 C CA . ARG A 1 269 ? 7.943 -11.928 18.464 1.00 95.06 269 ARG A CA 1
ATOM 2174 C C . ARG A 1 269 ? 8.733 -13.052 19.150 1.00 95.06 269 ARG A C 1
ATOM 2176 O O . ARG A 1 269 ? 9.583 -13.672 18.509 1.00 95.06 269 ARG A O 1
ATOM 2183 N N . VAL A 1 270 ? 8.486 -13.269 20.444 1.00 94.19 270 VAL A N 1
ATOM 2184 C CA . VAL A 1 270 ? 9.157 -14.310 21.239 1.00 94.19 270 VAL A CA 1
ATOM 2185 C C . VAL A 1 270 ? 8.756 -15.694 20.742 1.00 94.19 270 VAL A C 1
ATOM 2187 O O . VAL A 1 270 ? 9.627 -16.538 20.552 1.00 94.19 270 VAL A O 1
ATOM 2190 N N . GLU A 1 271 ? 7.469 -15.899 20.462 1.00 93.44 271 GLU A N 1
ATOM 2191 C CA . GLU A 1 271 ? 6.945 -17.150 19.901 1.00 93.44 271 GLU A CA 1
ATOM 2192 C C . GLU A 1 271 ? 7.648 -17.531 18.586 1.00 93.44 271 GLU A C 1
ATOM 2194 O O . GLU A 1 271 ? 8.011 -18.687 18.381 1.00 93.44 271 GLU A O 1
ATOM 2199 N N . TRP A 1 272 ? 7.931 -16.546 17.732 1.00 89.31 272 TRP A N 1
ATOM 2200 C CA . TRP A 1 272 ? 8.578 -16.752 16.433 1.00 89.31 272 TRP A CA 1
ATOM 2201 C C . TRP A 1 272 ? 10.110 -16.653 16.466 1.00 89.31 272 TRP A C 1
ATOM 2203 O O . TRP A 1 272 ? 10.744 -16.686 15.412 1.00 89.31 272 TRP A O 1
ATOM 2213 N N . CYS A 1 273 ? 10.720 -16.546 17.652 1.00 91.25 273 CYS A N 1
ATOM 2214 C CA . CYS A 1 273 ? 12.176 -16.529 17.833 1.00 91.25 273 CYS A CA 1
ATOM 2215 C C . CYS A 1 273 ? 12.905 -15.439 17.014 1.00 91.25 273 CYS A C 1
ATOM 2217 O O . CYS A 1 273 ? 14.043 -15.631 16.584 1.00 91.25 273 CYS A O 1
ATOM 2219 N N . LEU A 1 274 ? 12.266 -14.284 16.796 1.00 90.81 274 LEU A N 1
ATOM 2220 C CA . LEU A 1 274 ? 12.856 -13.191 16.015 1.00 90.81 274 LEU A CA 1
ATOM 2221 C C . LEU A 1 274 ? 13.903 -12.402 16.833 1.00 90.81 274 LEU A C 1
ATOM 2223 O O . LEU A 1 274 ? 13.720 -12.226 18.045 1.00 90.81 274 LEU A O 1
ATOM 2227 N N . PRO A 1 275 ? 14.960 -11.848 16.198 1.00 91.88 275 PRO A N 1
ATOM 2228 C CA . PRO A 1 275 ? 16.013 -11.079 16.875 1.00 91.88 275 PRO A CA 1
ATOM 2229 C C . PRO A 1 275 ? 15.486 -9.900 17.698 1.00 91.88 275 PRO A C 1
ATOM 2231 O O . PRO A 1 275 ? 14.414 -9.370 17.405 1.00 91.88 275 PRO A O 1
ATOM 2234 N N . ASP A 1 276 ? 16.228 -9.474 18.727 1.00 93.62 276 ASP A N 1
ATOM 2235 C CA . ASP A 1 276 ? 15.873 -8.296 19.532 1.00 93.62 276 ASP A CA 1
ATOM 2236 C C . ASP A 1 276 ? 15.906 -7.020 18.698 1.00 93.62 276 ASP A C 1
ATOM 2238 O O . ASP A 1 276 ? 16.878 -6.718 18.009 1.00 93.62 276 ASP A O 1
ATOM 2242 N N . VAL A 1 277 ? 14.818 -6.253 18.786 1.00 94.19 277 VAL A N 1
ATOM 2243 C CA . VAL A 1 277 ? 14.645 -5.008 18.040 1.00 94.19 277 VAL A CA 1
ATOM 2244 C C . VAL A 1 277 ? 14.295 -3.874 19.006 1.00 94.19 277 VAL A C 1
ATOM 2246 O O . VAL A 1 277 ? 13.510 -4.089 19.940 1.00 94.19 277 VAL A O 1
ATOM 2249 N N . PRO A 1 278 ? 14.835 -2.654 18.812 1.00 97.06 278 PRO A N 1
ATOM 2250 C CA . PRO A 1 278 ? 14.486 -1.508 19.640 1.00 97.06 278 PRO A CA 1
ATOM 2251 C C . PRO A 1 278 ? 12.974 -1.262 19.700 1.00 97.06 278 PRO A C 1
ATOM 2253 O O . PRO A 1 278 ? 12.264 -1.333 18.696 1.00 97.06 278 PRO A O 1
ATOM 2256 N N . LYS A 1 279 ? 12.478 -0.896 20.888 1.00 96.94 279 LYS A N 1
ATOM 2257 C CA . LYS A 1 279 ? 11.056 -0.587 21.116 1.00 96.94 279 LYS A CA 1
ATOM 2258 C C . LYS A 1 279 ? 10.517 0.478 20.154 1.00 96.94 279 LYS A C 1
ATOM 2260 O O . LYS A 1 279 ? 9.391 0.341 19.686 1.00 96.94 279 LYS A O 1
ATOM 2265 N N . SER A 1 280 ? 11.294 1.531 19.898 1.00 97.06 280 SER A N 1
ATOM 2266 C CA . SER A 1 280 ? 10.912 2.620 18.990 1.00 97.06 280 SER A CA 1
ATOM 2267 C C . SER A 1 280 ? 10.614 2.100 17.590 1.00 97.06 280 SER A C 1
ATOM 2269 O O . SER A 1 280 ? 9.557 2.395 17.052 1.00 97.06 280 SER A O 1
ATOM 2271 N N . TYR A 1 281 ? 11.477 1.236 17.064 1.00 96.50 281 TYR A N 1
ATOM 2272 C CA . TYR A 1 281 ? 11.320 0.666 15.733 1.00 96.50 281 TYR A CA 1
ATOM 2273 C C . TYR A 1 281 ? 10.027 -0.161 15.598 1.00 96.50 281 TYR A C 1
ATOM 2275 O O . TYR A 1 281 ? 9.287 -0.003 14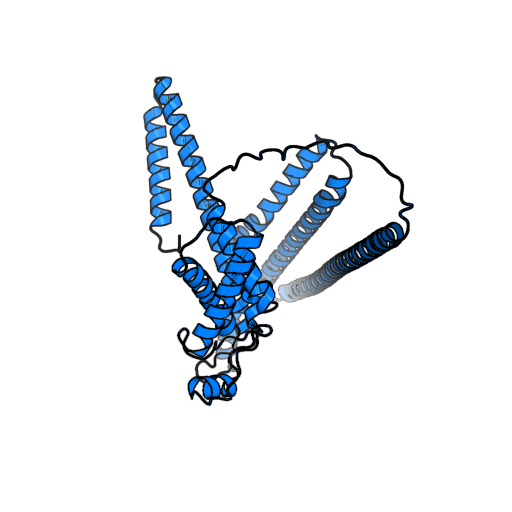.632 1.00 96.50 281 TYR A O 1
ATOM 2283 N N . LEU A 1 282 ? 9.692 -0.999 16.587 1.00 96.50 282 LEU A N 1
ATOM 2284 C CA . LEU A 1 282 ? 8.437 -1.768 16.559 1.00 96.50 282 LEU A CA 1
ATOM 2285 C C . LEU A 1 282 ? 7.198 -0.857 16.602 1.00 96.50 282 LEU A C 1
ATOM 2287 O O . LEU A 1 282 ? 6.215 -1.102 15.905 1.00 96.50 282 LEU A O 1
ATOM 2291 N N . ILE A 1 283 ? 7.254 0.215 17.397 1.00 97.62 283 ILE A N 1
ATOM 2292 C CA . ILE A 1 283 ? 6.204 1.241 17.431 1.00 97.62 283 ILE A CA 1
ATOM 2293 C C . ILE A 1 283 ? 6.105 1.953 16.076 1.00 97.62 283 ILE A C 1
ATOM 2295 O O . ILE A 1 283 ? 4.997 2.205 15.602 1.00 97.62 283 ILE A O 1
ATOM 2299 N N . ASP A 1 284 ? 7.232 2.244 15.429 1.00 97.62 284 ASP A N 1
ATOM 2300 C CA . ASP A 1 284 ? 7.263 2.862 14.106 1.00 97.62 284 ASP A CA 1
ATOM 2301 C C . ASP A 1 284 ? 6.616 1.960 13.051 1.00 97.62 284 ASP A C 1
ATOM 2303 O O . ASP A 1 284 ? 5.804 2.447 12.264 1.00 97.62 284 ASP A O 1
ATOM 2307 N N . LEU A 1 285 ? 6.858 0.644 13.081 1.00 96.88 285 LEU A N 1
ATOM 2308 C CA . LEU A 1 285 ? 6.168 -0.298 12.193 1.00 96.88 285 LEU A CA 1
ATOM 2309 C C . LEU A 1 285 ? 4.646 -0.299 12.410 1.00 96.88 285 LEU A C 1
ATOM 2311 O O . LEU A 1 285 ? 3.885 -0.253 11.437 1.00 96.88 285 LEU A O 1
ATOM 2315 N N . ILE A 1 286 ? 4.186 -0.293 13.668 1.00 98.00 286 ILE A N 1
ATOM 2316 C CA . ILE A 1 286 ? 2.753 -0.185 13.997 1.00 98.00 286 ILE A CA 1
ATOM 2317 C C . ILE A 1 286 ? 2.188 1.140 13.468 1.00 98.00 286 ILE A C 1
ATOM 2319 O O . ILE A 1 286 ? 1.122 1.151 12.855 1.00 98.00 286 ILE A O 1
ATOM 2323 N N . ASN A 1 287 ? 2.905 2.252 13.638 1.00 97.69 287 ASN A N 1
ATOM 2324 C CA . ASN A 1 287 ? 2.497 3.563 13.131 1.00 97.69 287 ASN A CA 1
ATOM 2325 C C . ASN A 1 287 ? 2.427 3.603 11.600 1.00 97.69 287 ASN A C 1
ATOM 2327 O O . ASN A 1 287 ? 1.476 4.150 11.035 1.00 97.69 287 ASN A O 1
ATOM 2331 N N . VAL A 1 288 ? 3.410 3.025 10.906 1.00 96.50 288 VAL A N 1
ATOM 2332 C CA . VAL A 1 288 ? 3.409 2.898 9.442 1.00 96.50 288 VAL A CA 1
ATOM 2333 C C . VAL A 1 288 ? 2.184 2.104 8.989 1.00 96.50 288 VAL A C 1
ATOM 2335 O O . VAL A 1 288 ? 1.454 2.555 8.102 1.00 96.50 288 VAL A O 1
ATOM 2338 N N . LYS A 1 289 ? 1.903 0.968 9.636 1.00 97.06 289 LYS A N 1
ATOM 2339 C CA . LYS A 1 289 ? 0.720 0.145 9.358 1.00 97.06 289 LYS A CA 1
ATOM 2340 C C . LYS A 1 289 ? -0.582 0.905 9.633 1.00 97.06 289 LYS A C 1
ATOM 2342 O O . LYS A 1 289 ? -1.446 0.945 8.758 1.00 97.06 289 LYS A O 1
ATOM 2347 N N . PHE A 1 290 ? -0.696 1.575 10.780 1.00 97.75 290 PHE A N 1
ATOM 2348 C CA . PHE A 1 290 ? -1.841 2.414 11.146 1.00 97.75 290 PHE A CA 1
ATOM 2349 C C . PHE A 1 290 ? -2.118 3.499 10.094 1.00 97.75 290 PHE A C 1
ATOM 2351 O O . PHE A 1 290 ? -3.248 3.656 9.632 1.00 97.75 290 PHE A O 1
ATOM 2358 N N . ASN A 1 291 ? -1.086 4.218 9.645 1.00 97.12 291 ASN A N 1
ATOM 2359 C CA . ASN A 1 291 ? -1.237 5.250 8.617 1.00 97.12 291 ASN A CA 1
ATOM 2360 C C . ASN A 1 291 ? -1.727 4.669 7.279 1.00 97.12 291 ASN A C 1
ATOM 2362 O O . ASN A 1 291 ? -2.550 5.293 6.599 1.00 97.12 291 ASN A O 1
ATOM 2366 N N . ARG A 1 292 ? -1.262 3.467 6.911 1.00 95.38 292 ARG A N 1
ATOM 2367 C CA . ARG A 1 292 ? -1.719 2.758 5.706 1.00 95.38 292 ARG A CA 1
ATOM 2368 C C . ARG A 1 292 ? -3.200 2.402 5.801 1.00 95.38 292 ARG A C 1
ATOM 2370 O O . ARG A 1 292 ? -3.964 2.812 4.929 1.00 95.38 292 ARG A O 1
ATOM 2377 N N . VAL A 1 293 ? -3.626 1.721 6.867 1.00 96.44 293 VAL A N 1
ATOM 2378 C CA . VAL A 1 293 ? -5.037 1.319 7.034 1.00 96.44 293 VAL A CA 1
ATOM 2379 C C . VAL A 1 293 ? -5.966 2.528 7.160 1.00 96.44 293 VAL A C 1
ATOM 2381 O O . VAL A 1 293 ? -7.014 2.576 6.521 1.00 96.44 293 VAL A O 1
ATOM 2384 N N . ARG A 1 294 ? -5.531 3.586 7.858 1.00 96.56 294 ARG A N 1
ATOM 2385 C CA . ARG A 1 294 ? -6.248 4.866 7.931 1.00 96.56 294 ARG A CA 1
ATOM 2386 C C . ARG A 1 294 ? -6.449 5.499 6.557 1.00 96.56 294 ARG A C 1
ATOM 2388 O O . ARG A 1 294 ? -7.490 6.104 6.303 1.00 96.56 294 ARG A O 1
ATOM 2395 N N . THR A 1 295 ? -5.459 5.388 5.673 1.00 94.38 295 THR A N 1
ATOM 2396 C CA . THR A 1 295 ? -5.564 5.893 4.299 1.00 94.38 295 THR A CA 1
ATOM 2397 C C . THR A 1 295 ? -6.625 5.123 3.517 1.00 94.38 295 THR A C 1
ATOM 2399 O O . THR A 1 295 ? -7.479 5.756 2.900 1.00 94.38 295 THR A O 1
ATOM 2402 N N . TYR A 1 296 ? -6.634 3.787 3.588 1.00 94.38 296 TYR A N 1
ATOM 2403 C CA . TYR A 1 296 ? -7.670 2.972 2.940 1.00 94.38 296 TYR A CA 1
ATOM 2404 C C . TYR A 1 296 ? -9.067 3.285 3.470 1.00 94.38 296 TYR A C 1
ATOM 2406 O O . TYR A 1 296 ? -9.972 3.539 2.677 1.00 94.38 296 TYR A O 1
ATOM 2414 N N . TRP A 1 297 ? -9.221 3.382 4.792 1.00 95.69 297 TRP A N 1
ATOM 2415 C CA . TRP A 1 297 ? -10.486 3.771 5.407 1.00 95.69 297 TRP A CA 1
ATOM 2416 C C . TRP A 1 297 ? -10.974 5.131 4.887 1.00 95.69 297 TRP A C 1
ATOM 2418 O O . TRP A 1 297 ? -12.109 5.252 4.435 1.00 95.69 297 TRP A O 1
ATOM 2428 N N . LYS A 1 298 ? -10.101 6.151 4.846 1.00 93.12 298 LYS A N 1
ATOM 2429 C CA . LYS A 1 298 ? -10.440 7.490 4.319 1.00 93.12 298 LYS A CA 1
ATOM 2430 C C . LYS A 1 298 ? -10.778 7.496 2.828 1.00 93.12 298 LYS A C 1
ATOM 2432 O O . LYS A 1 298 ? -11.579 8.325 2.397 1.00 93.12 298 LYS A O 1
ATOM 2437 N N . LEU A 1 299 ? -10.143 6.634 2.035 1.00 90.25 299 LEU A N 1
ATOM 2438 C CA . LEU A 1 299 ? -10.443 6.491 0.609 1.00 90.25 299 LEU A CA 1
ATOM 2439 C C . LEU A 1 299 ? -11.811 5.839 0.382 1.00 90.25 299 LEU A C 1
ATOM 2441 O O . LEU A 1 299 ? -12.492 6.216 -0.573 1.00 90.25 299 LEU A O 1
ATOM 2445 N N . ALA A 1 300 ? -12.203 4.922 1.270 1.00 91.62 300 ALA A N 1
ATOM 2446 C CA . ALA A 1 300 ? -13.488 4.236 1.244 1.00 91.62 300 ALA A CA 1
ATOM 2447 C C . ALA A 1 300 ? -14.662 5.130 1.644 1.00 91.62 300 ALA A C 1
ATOM 2449 O O . ALA A 1 300 ? -15.774 4.951 1.151 1.00 91.62 300 ALA A O 1
ATOM 2450 N N . GLN A 1 301 ? -14.422 6.127 2.497 1.00 90.12 301 GLN A N 1
ATOM 2451 C CA . GLN A 1 301 ? -15.475 7.058 2.870 1.00 90.12 301 GLN A CA 1
ATOM 2452 C C . GLN A 1 301 ? -15.948 7.881 1.661 1.00 90.12 301 GLN A C 1
ATOM 2454 O O . GLN A 1 301 ? -15.158 8.398 0.852 1.00 90.12 301 GLN A O 1
ATOM 2459 N N . ARG A 1 302 ? -17.272 8.047 1.563 1.00 81.94 302 ARG A N 1
ATOM 2460 C CA . ARG A 1 302 ? -17.888 9.015 0.655 1.00 81.94 302 ARG A CA 1
ATOM 2461 C C . ARG A 1 302 ? -17.423 10.405 1.075 1.00 81.94 302 ARG A C 1
ATOM 2463 O O . ARG A 1 302 ? -17.693 10.861 2.178 1.00 81.94 302 ARG A O 1
ATOM 2470 N N . GLN A 1 303 ? -16.663 11.050 0.201 1.00 80.56 303 GLN A N 1
ATOM 2471 C CA . GLN A 1 303 ? -16.221 12.421 0.415 1.00 80.56 303 GLN A CA 1
ATOM 2472 C C . GLN A 1 303 ? -17.202 13.326 -0.306 1.00 80.56 303 GLN A C 1
ATOM 2474 O O . GLN A 1 303 ? -17.325 13.199 -1.519 1.00 80.56 303 GLN A O 1
ATOM 2479 N N . THR A 1 304 ? -17.851 14.241 0.398 1.00 80.50 304 THR A N 1
ATOM 2480 C CA . THR A 1 304 ? -18.591 15.330 -0.240 1.00 80.50 304 THR A CA 1
ATOM 2481 C C . THR A 1 304 ? -17.563 16.282 -0.842 1.00 80.50 304 THR A C 1
ATOM 2483 O O . THR A 1 304 ? -16.734 16.847 -0.126 1.00 80.50 304 THR A O 1
ATOM 2486 N N . LYS A 1 305 ? -17.536 16.404 -2.168 1.00 75.88 305 LYS A 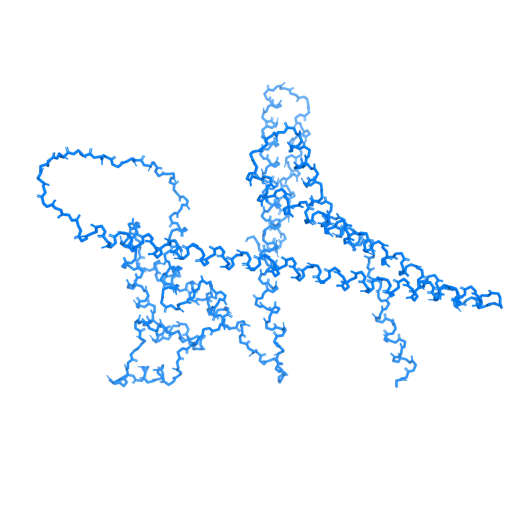N 1
ATOM 2487 C CA . LYS A 1 305 ? -16.790 17.472 -2.837 1.00 75.88 305 LYS A CA 1
ATOM 2488 C C . LYS A 1 305 ? -17.837 18.417 -3.403 1.00 75.88 305 LYS A C 1
ATOM 2490 O O . LYS A 1 305 ? -18.571 18.000 -4.281 1.00 75.88 305 LYS A O 1
ATOM 2495 N N . SER A 1 306 ? -17.856 19.668 -2.941 1.00 70.62 306 SER A N 1
ATOM 2496 C CA . SER A 1 306 ? -18.698 20.713 -3.539 1.00 70.62 306 SER A CA 1
ATOM 2497 C C . SER A 1 306 ? -20.201 20.385 -3.502 1.00 70.62 306 SER A C 1
ATOM 2499 O O . SER A 1 306 ? -20.838 20.358 -4.546 1.00 70.62 306 SER A O 1
ATOM 2501 N N . ASP A 1 307 ? -20.735 20.076 -2.312 1.00 73.56 307 ASP A N 1
ATOM 2502 C CA . ASP A 1 307 ? -22.135 19.681 -2.033 1.00 73.56 307 ASP A CA 1
ATOM 2503 C C . ASP A 1 307 ? -22.682 18.445 -2.774 1.00 73.56 307 ASP A C 1
ATOM 2505 O O . ASP A 1 307 ? -23.700 17.883 -2.368 1.00 73.56 307 ASP A O 1
ATOM 2509 N N . GLU A 1 308 ? -21.965 17.920 -3.766 1.00 80.69 308 GLU A N 1
ATOM 2510 C CA . GLU A 1 308 ? -22.306 16.674 -4.438 1.00 80.69 308 GLU A CA 1
ATOM 2511 C C . GLU A 1 308 ? -21.714 15.469 -3.690 1.00 80.69 308 GLU A C 1
ATOM 2513 O O . GLU A 1 308 ? -20.508 15.352 -3.418 1.00 80.69 308 GLU A O 1
ATOM 2518 N N . LEU A 1 309 ? -22.599 14.539 -3.326 1.00 79.56 309 LEU A N 1
ATOM 2519 C CA . LEU A 1 309 ? -22.215 13.241 -2.791 1.00 79.56 309 LEU A CA 1
ATOM 2520 C C . LEU A 1 309 ? -21.615 12.404 -3.918 1.00 79.56 309 LEU A C 1
ATOM 2522 O O . LEU A 1 309 ? -22.318 11.998 -4.841 1.00 79.56 309 LEU A O 1
ATOM 2526 N N . LYS A 1 310 ? -20.325 12.085 -3.801 1.00 78.06 310 LYS A N 1
ATOM 2527 C CA . LYS A 1 310 ? -19.669 11.151 -4.718 1.00 78.06 310 LYS A CA 1
ATOM 2528 C C . LYS A 1 310 ? -20.433 9.837 -4.811 1.00 78.06 310 LYS A C 1
ATOM 2530 O O . LYS A 1 310 ? -20.800 9.242 -3.790 1.00 78.06 310 LYS A O 1
ATOM 2535 N N . THR A 1 311 ? -20.596 9.359 -6.038 1.00 85.44 311 THR A N 1
ATOM 2536 C CA . THR A 1 311 ? -21.194 8.057 -6.323 1.00 85.44 311 THR A CA 1
ATOM 2537 C C . THR A 1 311 ? -20.317 6.927 -5.773 1.00 85.44 311 THR A C 1
ATOM 2539 O O . THR A 1 311 ? -19.110 7.080 -5.555 1.00 85.44 311 THR A O 1
ATOM 2542 N N . TRP A 1 312 ? -20.917 5.758 -5.532 1.00 82.19 312 TRP A N 1
ATOM 2543 C CA . TRP A 1 312 ? -20.157 4.566 -5.138 1.00 82.19 312 TRP A CA 1
ATOM 2544 C C . TRP A 1 312 ? -19.116 4.168 -6.194 1.00 82.19 312 TRP A C 1
ATOM 2546 O O . TRP A 1 312 ? -18.029 3.730 -5.829 1.00 82.19 312 TRP A O 1
ATOM 2556 N N . GLU A 1 313 ? -19.395 4.409 -7.475 1.00 84.94 313 GLU A N 1
ATOM 2557 C CA . GLU A 1 313 ? -18.464 4.148 -8.576 1.00 84.94 313 GLU A CA 1
ATOM 2558 C C . GLU A 1 313 ? -17.159 4.954 -8.437 1.00 84.94 313 GLU A C 1
ATOM 2560 O O . GLU A 1 313 ? -16.059 4.435 -8.636 1.00 84.94 313 GLU A O 1
ATOM 2565 N N . GLU A 1 314 ? -17.234 6.213 -7.997 1.00 86.12 314 GLU A N 1
ATOM 2566 C CA . GLU A 1 314 ? -16.035 7.009 -7.720 1.00 86.12 314 GLU A CA 1
ATOM 2567 C C . GLU A 1 314 ? -15.247 6.524 -6.498 1.00 86.12 314 GLU A C 1
ATOM 2569 O O . GLU A 1 314 ? -14.031 6.732 -6.403 1.00 86.12 314 GLU A O 1
ATOM 2574 N N . VAL A 1 315 ? -15.925 5.941 -5.508 1.00 85.88 315 VAL A N 1
ATOM 2575 C CA . VAL A 1 315 ? -15.268 5.301 -4.359 1.00 85.88 315 VAL A CA 1
ATOM 2576 C C . VAL A 1 315 ? -14.530 4.049 -4.834 1.00 85.88 315 VAL A C 1
ATOM 2578 O O . VAL A 1 315 ? -13.341 3.902 -4.550 1.00 85.88 315 VAL A O 1
ATOM 2581 N N . GLU A 1 316 ? -15.189 3.205 -5.626 1.00 85.50 316 GLU A N 1
ATOM 2582 C CA . GLU A 1 316 ? -14.613 1.982 -6.183 1.00 85.50 316 GLU A CA 1
ATOM 2583 C C . GLU A 1 316 ? -13.398 2.273 -7.076 1.00 85.50 316 GLU A C 1
ATOM 2585 O O . GLU A 1 316 ? -12.321 1.711 -6.866 1.00 85.50 316 GLU A O 1
ATOM 2590 N N . ASN A 1 317 ? -13.510 3.239 -7.995 1.00 86.44 317 ASN A N 1
ATOM 2591 C CA . ASN A 1 317 ? -12.395 3.676 -8.841 1.00 86.44 317 ASN A CA 1
ATOM 2592 C C . ASN A 1 317 ? -11.177 4.126 -8.008 1.00 86.44 317 ASN A C 1
ATOM 2594 O O . ASN A 1 317 ? -10.028 3.919 -8.404 1.00 86.44 317 ASN A O 1
ATOM 2598 N N . ARG A 1 318 ? -11.400 4.733 -6.833 1.00 83.69 318 ARG A N 1
ATOM 2599 C CA . ARG A 1 318 ? -10.321 5.164 -5.929 1.00 83.69 318 ARG A CA 1
ATOM 2600 C C . ARG A 1 318 ? -9.703 4.021 -5.130 1.00 83.69 318 ARG A C 1
ATOM 2602 O O . ARG A 1 318 ? -8.502 4.084 -4.877 1.00 83.69 318 ARG A O 1
ATOM 2609 N N . LEU A 1 319 ? -10.496 3.039 -4.712 1.00 85.19 319 LEU A N 1
ATOM 2610 C CA . LEU A 1 319 ? -10.036 1.924 -3.882 1.00 85.19 319 LEU A CA 1
ATOM 2611 C C . LEU A 1 319 ? -9.407 0.785 -4.685 1.00 85.19 319 LEU A C 1
ATOM 2613 O O . LEU A 1 319 ? -8.495 0.137 -4.182 1.00 85.19 319 LEU A O 1
ATOM 2617 N N . ILE A 1 320 ? -9.894 0.538 -5.900 1.00 84.75 320 ILE A N 1
ATOM 2618 C CA . ILE A 1 320 ? -9.509 -0.627 -6.703 1.00 84.75 320 ILE A CA 1
ATOM 2619 C C . ILE A 1 320 ? -8.667 -0.183 -7.898 1.00 84.75 320 ILE A C 1
ATOM 2621 O O . ILE A 1 320 ? -7.475 -0.480 -7.951 1.00 84.75 320 ILE A O 1
ATOM 2625 N N . LYS A 1 321 ? -9.243 0.611 -8.813 1.00 84.69 321 LYS A N 1
ATOM 2626 C CA . LYS A 1 321 ? -8.578 0.939 -10.087 1.00 84.69 321 LYS A CA 1
ATOM 2627 C C . LYS A 1 321 ? -7.276 1.712 -9.890 1.00 84.69 321 LYS A C 1
ATOM 2629 O O . LYS A 1 321 ? -6.248 1.318 -10.425 1.00 84.69 321 LYS A O 1
ATOM 2634 N N . LYS A 1 322 ? -7.274 2.766 -9.064 1.00 85.06 322 LYS A N 1
ATOM 2635 C CA . LYS A 1 322 ? -6.062 3.580 -8.847 1.00 85.06 322 LYS A CA 1
ATOM 2636 C C . LYS A 1 322 ? -4.900 2.801 -8.212 1.00 85.06 322 LYS A C 1
ATOM 2638 O O . LYS A 1 322 ? -3.776 2.948 -8.695 1.00 85.06 322 LYS A O 1
ATOM 2643 N N . PRO A 1 323 ? -5.091 2.017 -7.133 1.00 83.19 323 PRO A N 1
ATOM 2644 C CA . PRO A 1 323 ? -4.023 1.166 -6.615 1.00 83.19 323 PRO A CA 1
ATOM 2645 C C . PRO A 1 323 ? -3.549 0.117 -7.621 1.00 83.19 323 PRO A C 1
ATOM 2647 O O . PRO A 1 323 ? -2.340 -0.064 -7.751 1.00 83.19 323 PRO A O 1
ATOM 2650 N N . ASP A 1 324 ? -4.455 -0.514 -8.369 1.00 82.81 324 ASP A N 1
ATOM 2651 C CA . ASP A 1 324 ? -4.089 -1.514 -9.377 1.00 82.81 324 ASP A CA 1
ATOM 2652 C C . ASP A 1 324 ? -3.295 -0.902 -10.537 1.00 82.81 324 ASP A C 1
ATOM 2654 O O . ASP A 1 324 ? -2.288 -1.470 -10.958 1.00 82.81 324 ASP A O 1
ATOM 2658 N N . GLU A 1 325 ? -3.667 0.291 -11.004 1.00 85.19 325 GLU A N 1
ATOM 2659 C CA . GLU A 1 325 ? -2.902 1.065 -11.988 1.00 85.19 325 GLU A CA 1
ATOM 2660 C C . GLU A 1 325 ? -1.512 1.423 -11.463 1.00 85.19 325 GLU A C 1
ATOM 2662 O O . GLU A 1 325 ? -0.520 1.249 -12.172 1.00 85.19 325 GLU A O 1
ATOM 2667 N N . ARG A 1 326 ? -1.409 1.874 -10.206 1.00 83.12 326 ARG A N 1
ATOM 2668 C CA . ARG A 1 326 ? -0.114 2.161 -9.571 1.00 83.12 326 ARG A CA 1
ATOM 2669 C C . ARG A 1 326 ? 0.757 0.913 -9.511 1.00 83.12 326 ARG A C 1
ATOM 2671 O O . ARG A 1 326 ? 1.892 0.966 -9.966 1.00 83.12 326 ARG A O 1
ATOM 2678 N N . LEU A 1 327 ? 0.229 -0.208 -9.019 1.00 83.06 327 LEU A N 1
ATOM 2679 C CA . LEU A 1 327 ? 0.959 -1.478 -8.943 1.00 83.06 327 LEU A CA 1
ATOM 2680 C C . LEU A 1 327 ? 1.347 -1.996 -10.332 1.00 83.06 327 LEU A C 1
ATOM 2682 O O . LEU A 1 327 ? 2.460 -2.481 -10.519 1.00 83.06 327 LEU A O 1
ATOM 2686 N N . SER A 1 328 ? 0.452 -1.883 -11.312 1.00 87.75 328 SER A N 1
ATOM 2687 C CA . SER A 1 328 ? 0.716 -2.215 -12.713 1.00 87.75 328 SER A CA 1
ATOM 2688 C C . SER A 1 328 ? 1.871 -1.378 -13.268 1.00 87.75 328 SER A C 1
ATOM 2690 O O . SER A 1 328 ? 2.817 -1.931 -13.832 1.00 87.75 328 SER A O 1
ATOM 2692 N N . ASN A 1 329 ? 1.859 -0.065 -13.032 1.00 84.12 329 ASN A N 1
ATOM 2693 C CA . ASN A 1 329 ? 2.923 0.842 -13.453 1.00 84.12 329 ASN A CA 1
ATOM 2694 C C . ASN A 1 329 ? 4.250 0.540 -12.746 1.00 84.12 329 ASN A C 1
ATOM 2696 O O . ASN A 1 329 ? 5.271 0.437 -13.423 1.00 84.12 329 ASN A O 1
ATOM 2700 N N . THR A 1 330 ? 4.240 0.295 -11.431 1.00 81.75 330 THR A N 1
ATOM 2701 C CA . THR A 1 330 ? 5.432 -0.121 -10.676 1.00 81.75 330 THR A CA 1
ATOM 2702 C C . THR A 1 330 ? 6.015 -1.418 -11.232 1.00 81.75 330 THR A C 1
ATOM 2704 O O . THR A 1 330 ? 7.212 -1.482 -11.489 1.00 81.75 330 THR A O 1
ATOM 2707 N N . ARG A 1 331 ? 5.186 -2.433 -11.517 1.00 88.69 331 ARG A N 1
ATOM 2708 C CA . ARG A 1 331 ? 5.651 -3.692 -12.129 1.00 88.69 331 ARG A CA 1
ATOM 2709 C C . ARG A 1 331 ? 6.252 -3.467 -13.512 1.00 88.69 331 ARG A C 1
ATOM 2711 O O . ARG A 1 331 ? 7.303 -4.026 -13.810 1.00 88.69 331 ARG A O 1
ATOM 2718 N N . LYS A 1 332 ? 5.609 -2.661 -14.365 1.00 88.31 332 LYS A N 1
ATOM 2719 C CA . LYS A 1 332 ? 6.138 -2.317 -15.697 1.00 88.31 332 LYS A CA 1
ATOM 2720 C C . LYS A 1 332 ? 7.495 -1.625 -15.581 1.00 88.31 332 LYS A C 1
ATOM 2722 O O . LYS A 1 332 ? 8.429 -1.985 -16.296 1.00 88.31 332 LYS A O 1
ATOM 2727 N N . GLN A 1 333 ? 7.618 -0.675 -14.661 1.00 84.06 333 GLN A N 1
ATOM 2728 C CA . GLN A 1 333 ? 8.856 0.048 -14.391 1.00 84.06 333 GLN A CA 1
ATOM 2729 C C . GLN A 1 333 ? 9.948 -0.879 -13.851 1.00 84.06 333 GLN A C 1
ATOM 2731 O O . GLN A 1 333 ? 11.076 -0.840 -14.332 1.00 84.06 333 GLN A O 1
ATOM 2736 N N . GLU A 1 334 ? 9.620 -1.771 -12.920 1.00 85.81 334 GLU A N 1
ATOM 2737 C CA . GLU A 1 334 ? 10.557 -2.752 -12.379 1.00 85.81 334 GLU A CA 1
ATOM 2738 C C . GLU A 1 334 ? 11.035 -3.735 -13.457 1.00 85.81 334 GLU A C 1
ATOM 2740 O O . GLU A 1 334 ? 12.236 -3.964 -13.608 1.00 85.81 334 GLU A O 1
ATOM 2745 N N . GLN A 1 335 ? 10.118 -4.271 -14.269 1.00 88.94 335 GLN A N 1
ATOM 2746 C CA . GLN A 1 335 ? 10.449 -5.122 -15.415 1.00 88.94 335 GLN A CA 1
ATOM 2747 C C . GLN A 1 335 ? 11.377 -4.405 -16.393 1.00 88.94 335 GLN A C 1
ATOM 2749 O O . GLN A 1 335 ? 12.357 -4.986 -16.870 1.00 88.94 335 GLN A O 1
ATOM 2754 N N . TRP A 1 336 ? 11.088 -3.136 -16.672 1.00 89.44 336 TRP A N 1
ATOM 2755 C CA . TRP A 1 336 ? 11.904 -2.296 -17.531 1.00 89.44 336 TRP A CA 1
ATOM 2756 C C . TRP A 1 336 ? 13.306 -2.097 -16.926 1.00 89.44 336 TRP A C 1
ATOM 2758 O O . TRP A 1 336 ? 14.298 -2.443 -17.569 1.00 89.44 336 TRP A O 1
ATOM 2768 N N . CYS A 1 337 ? 13.413 -1.692 -15.659 1.00 87.44 337 CYS A N 1
ATOM 2769 C CA . CYS A 1 337 ? 14.682 -1.554 -14.937 1.00 87.44 337 CYS A CA 1
ATOM 2770 C C . CYS A 1 337 ? 15.492 -2.859 -14.931 1.00 87.44 337 CYS A C 1
ATOM 2772 O O . CYS A 1 337 ? 16.695 -2.856 -15.201 1.00 87.44 337 CYS A O 1
ATOM 2774 N N . ASN A 1 338 ? 14.839 -3.992 -14.678 1.00 88.12 338 ASN A N 1
ATOM 2775 C CA . ASN A 1 338 ? 15.470 -5.308 -14.668 1.00 88.12 338 ASN A CA 1
ATOM 2776 C C . ASN A 1 338 ? 15.976 -5.710 -16.058 1.00 88.12 338 ASN A C 1
ATOM 2778 O O . ASN A 1 338 ? 17.069 -6.268 -16.177 1.00 88.12 338 ASN A O 1
ATOM 2782 N N . LYS A 1 339 ? 15.238 -5.381 -17.125 1.00 92.31 339 LYS A N 1
ATOM 2783 C CA . LYS A 1 339 ? 15.679 -5.586 -18.511 1.00 92.31 339 LYS A CA 1
ATOM 2784 C C . LYS A 1 339 ? 16.943 -4.780 -18.824 1.00 92.31 339 LYS A C 1
ATOM 2786 O O . LYS A 1 339 ? 17.867 -5.329 -19.422 1.00 92.31 339 LYS A O 1
ATOM 2791 N N . PHE A 1 340 ? 17.015 -3.519 -18.397 1.00 92.12 340 PHE A N 1
ATOM 2792 C CA . PHE A 1 340 ? 18.204 -2.679 -18.587 1.00 92.12 340 PHE A CA 1
ATOM 2793 C C . PHE A 1 340 ? 19.403 -3.171 -17.775 1.00 92.12 340 PHE A C 1
ATOM 2795 O O . PHE A 1 340 ? 20.472 -3.356 -18.349 1.00 92.12 340 PHE A O 1
ATOM 2802 N N . LYS A 1 341 ? 19.219 -3.503 -16.491 1.00 88.19 341 LYS A N 1
ATOM 2803 C CA . LYS A 1 341 ? 20.278 -4.098 -15.654 1.00 88.19 341 LYS A CA 1
ATOM 2804 C C . LYS A 1 341 ? 20.852 -5.376 -16.272 1.00 88.19 341 LYS A C 1
ATOM 2806 O O . LYS A 1 341 ? 22.061 -5.581 -16.255 1.00 88.19 341 LYS A O 1
ATOM 2811 N N . ARG A 1 342 ? 20.002 -6.238 -16.845 1.00 94.19 342 ARG A N 1
ATOM 2812 C CA . ARG A 1 342 ? 20.454 -7.448 -17.556 1.00 94.19 342 ARG A CA 1
ATOM 2813 C C . ARG A 1 342 ? 21.312 -7.101 -18.772 1.00 94.19 342 ARG A C 1
ATOM 2815 O O . ARG A 1 342 ? 22.395 -7.652 -18.906 1.00 94.19 342 ARG A O 1
ATOM 2822 N N . ARG A 1 343 ? 20.859 -6.163 -19.613 1.00 94.94 343 ARG A N 1
ATOM 2823 C CA . ARG A 1 343 ? 21.621 -5.695 -20.786 1.00 94.94 343 ARG A CA 1
ATOM 2824 C C . ARG A 1 343 ? 22.971 -5.104 -20.396 1.00 94.94 343 ARG A C 1
ATOM 2826 O O . ARG A 1 343 ? 23.961 -5.433 -21.032 1.00 94.94 343 ARG A O 1
ATOM 2833 N N . GLN A 1 344 ? 23.005 -4.294 -19.341 1.00 95.31 344 GLN A N 1
ATOM 2834 C CA . GLN A 1 344 ? 24.233 -3.711 -18.808 1.00 95.31 344 GLN A CA 1
ATOM 2835 C C . GLN A 1 344 ? 25.231 -4.807 -18.410 1.00 95.31 344 GLN A C 1
ATOM 2837 O O . GLN A 1 344 ? 26.336 -4.828 -18.930 1.00 95.31 344 GLN A O 1
ATOM 2842 N N . ARG A 1 345 ? 24.809 -5.792 -17.600 1.00 95.62 345 ARG A N 1
ATOM 2843 C CA . ARG A 1 345 ? 25.663 -6.935 -17.217 1.00 95.62 345 ARG A CA 1
ATOM 2844 C C . ARG A 1 345 ? 26.201 -7.699 -18.427 1.00 95.62 345 ARG A C 1
ATOM 2846 O O . ARG A 1 345 ? 27.369 -8.071 -18.442 1.00 95.62 345 ARG A O 1
ATOM 2853 N N . THR A 1 346 ? 25.363 -7.932 -19.440 1.00 96.69 346 THR A N 1
ATOM 2854 C CA . THR A 1 346 ? 25.793 -8.595 -20.678 1.00 96.69 346 THR A CA 1
ATOM 2855 C C . THR A 1 346 ? 26.828 -7.765 -21.434 1.00 96.69 346 THR A C 1
ATOM 2857 O O . THR A 1 346 ? 27.821 -8.325 -21.883 1.00 96.69 346 THR A O 1
ATOM 2860 N N . LEU A 1 347 ? 26.625 -6.452 -21.567 1.00 97.12 347 LEU A N 1
ATOM 2861 C CA . LEU A 1 347 ? 27.571 -5.569 -22.255 1.00 97.12 347 LEU A CA 1
ATOM 2862 C C . LEU A 1 347 ? 28.913 -5.515 -21.536 1.00 97.12 347 LEU A C 1
ATOM 2864 O O . LEU A 1 347 ? 29.936 -5.715 -22.184 1.00 97.12 347 LEU A O 1
ATOM 2868 N N . THR A 1 348 ? 28.907 -5.345 -20.215 1.00 97.06 348 THR A N 1
ATOM 2869 C CA . THR A 1 348 ? 30.127 -5.360 -19.404 1.00 97.06 348 THR A CA 1
ATOM 2870 C C . THR A 1 348 ? 30.896 -6.672 -19.601 1.00 97.06 348 THR A C 1
ATOM 2872 O O . THR A 1 348 ? 32.078 -6.641 -19.935 1.00 97.06 348 THR A O 1
ATOM 2875 N N . ALA A 1 349 ? 30.215 -7.823 -19.538 1.00 97.12 349 ALA A N 1
ATOM 2876 C CA . ALA A 1 349 ? 30.845 -9.123 -19.780 1.00 97.12 349 ALA A CA 1
ATOM 2877 C C . ALA A 1 349 ? 31.404 -9.266 -21.212 1.00 97.12 349 ALA A C 1
ATOM 2879 O O . ALA A 1 349 ? 32.506 -9.778 -21.409 1.00 97.12 349 ALA A O 1
ATOM 2880 N N . VAL A 1 350 ? 30.680 -8.795 -22.236 1.00 97.19 350 VAL A N 1
ATOM 2881 C CA . VAL A 1 350 ? 31.155 -8.828 -23.632 1.00 97.19 350 VAL A CA 1
ATOM 2882 C C . VAL A 1 350 ? 32.380 -7.935 -23.818 1.00 97.19 350 VAL A C 1
ATOM 2884 O O . VAL A 1 350 ? 33.334 -8.347 -24.478 1.00 97.19 350 VAL A O 1
ATOM 2887 N N . ILE A 1 351 ? 32.384 -6.737 -23.228 1.00 97.44 351 ILE A N 1
ATOM 2888 C CA . ILE A 1 351 ? 33.519 -5.809 -23.273 1.00 97.44 351 ILE A CA 1
ATOM 2889 C C . ILE A 1 351 ? 34.750 -6.442 -22.623 1.00 97.44 351 ILE A C 1
ATOM 2891 O O . ILE A 1 351 ? 35.834 -6.364 -23.200 1.00 97.44 351 ILE A O 1
ATOM 2895 N N . GLU A 1 352 ? 34.598 -7.101 -21.472 1.00 97.62 352 GLU A N 1
ATOM 2896 C CA . GLU A 1 352 ? 35.688 -7.815 -20.797 1.00 97.62 352 GLU A CA 1
ATOM 2897 C C . GLU A 1 352 ? 36.294 -8.908 -21.688 1.00 97.62 352 GLU A C 1
ATOM 2899 O O . GLU A 1 352 ? 37.510 -8.926 -21.903 1.00 97.62 352 GLU A O 1
ATOM 2904 N N . VAL A 1 353 ? 35.457 -9.756 -22.296 1.00 97.69 353 VAL A N 1
ATOM 2905 C CA . VAL A 1 353 ? 35.906 -10.816 -23.218 1.00 97.69 353 VAL A CA 1
ATOM 2906 C C . VAL A 1 353 ? 36.589 -10.231 -24.460 1.00 97.69 353 VAL A C 1
ATOM 2908 O O . VAL A 1 353 ? 37.650 -10.695 -24.878 1.00 97.69 353 VAL A O 1
ATOM 2911 N N . LYS A 1 354 ? 36.018 -9.182 -25.059 1.00 96.88 354 LYS A N 1
ATOM 2912 C CA . LYS A 1 354 ? 36.576 -8.511 -26.246 1.00 96.88 354 LYS A CA 1
ATOM 2913 C C . LYS A 1 354 ? 37.912 -7.834 -25.951 1.00 96.88 354 LYS A C 1
ATOM 2915 O O . LYS A 1 354 ? 38.812 -7.885 -26.788 1.00 96.88 354 LYS A O 1
ATOM 2920 N N . LYS A 1 355 ? 38.049 -7.241 -24.761 1.00 98.06 355 LYS A N 1
ATOM 2921 C CA . LYS A 1 355 ? 39.293 -6.640 -24.268 1.00 98.06 355 LYS A CA 1
ATOM 2922 C C . LYS A 1 355 ? 40.383 -7.689 -24.098 1.00 98.06 355 LYS A C 1
ATOM 2924 O O . LYS A 1 355 ? 41.502 -7.454 -24.540 1.00 98.06 355 LYS A O 1
ATOM 2929 N N . HIS A 1 356 ? 40.047 -8.839 -23.515 1.00 97.75 356 HIS A N 1
ATOM 2930 C CA . HIS A 1 356 ? 40.971 -9.964 -23.386 1.00 97.75 356 HIS A CA 1
ATOM 2931 C C . HIS A 1 356 ? 41.440 -10.484 -24.757 1.00 97.75 356 HIS A C 1
ATOM 2933 O O . HIS A 1 356 ? 42.617 -10.774 -24.943 1.00 97.75 356 HIS A O 1
ATOM 2939 N N . ASN A 1 357 ? 40.540 -10.535 -25.742 1.00 97.69 357 ASN A N 1
ATOM 2940 C CA . ASN A 1 357 ? 40.829 -11.084 -27.069 1.00 97.69 357 ASN A CA 1
ATOM 2941 C C . ASN A 1 357 ? 41.441 -10.077 -28.064 1.00 97.69 357 ASN A C 1
ATOM 2943 O O . ASN A 1 357 ? 41.642 -10.430 -29.223 1.00 97.69 357 ASN A O 1
ATOM 2947 N N . GLY A 1 358 ? 41.697 -8.826 -27.661 1.00 97.25 358 GLY A N 1
ATOM 2948 C CA . GLY A 1 358 ? 42.256 -7.797 -28.550 1.00 97.25 358 GLY A CA 1
ATOM 2949 C C . GLY A 1 358 ? 41.370 -7.470 -29.760 1.00 97.25 358 GLY A C 1
ATOM 2950 O O . GLY A 1 358 ? 41.877 -7.142 -30.831 1.00 97.25 358 GLY A O 1
ATOM 2951 N N . ALA A 1 359 ? 40.049 -7.601 -29.621 1.00 96.81 359 ALA A N 1
ATOM 2952 C CA . ALA A 1 359 ? 39.133 -7.456 -30.745 1.00 96.81 359 ALA A CA 1
ATOM 2953 C C . ALA A 1 359 ? 39.035 -5.989 -31.230 1.00 96.81 359 ALA A C 1
ATOM 2955 O O . ALA A 1 359 ? 38.917 -5.078 -30.402 1.00 96.81 359 ALA A O 1
ATOM 2956 N N . PRO A 1 360 ? 39.022 -5.734 -32.556 1.00 96.62 360 PRO A N 1
ATOM 2957 C CA . PRO A 1 360 ? 39.046 -4.376 -33.110 1.00 96.62 360 PRO A CA 1
ATOM 2958 C C . PRO A 1 360 ? 37.742 -3.594 -32.877 1.00 96.62 360 PRO A C 1
ATOM 2960 O O . PRO A 1 360 ? 37.736 -2.368 -32.936 1.00 96.62 360 PRO A O 1
ATOM 2963 N N . ASP A 1 361 ? 36.635 -4.279 -32.583 1.00 97.19 361 ASP A N 1
ATOM 2964 C CA . ASP A 1 361 ? 35.303 -3.695 -32.398 1.00 97.19 361 ASP A CA 1
ATOM 2965 C C . ASP A 1 361 ? 35.005 -3.249 -30.954 1.00 97.19 361 ASP A C 1
ATOM 2967 O O . ASP A 1 361 ? 33.888 -2.827 -30.660 1.00 97.19 361 ASP A O 1
ATOM 2971 N N . ILE A 1 362 ? 35.981 -3.293 -30.037 1.00 97.44 362 ILE A N 1
ATOM 2972 C CA . ILE A 1 362 ? 35.781 -2.927 -28.622 1.00 97.44 362 ILE A CA 1
ATOM 2973 C C . ILE A 1 362 ? 35.211 -1.512 -28.428 1.00 97.44 362 ILE A C 1
ATOM 2975 O O . ILE A 1 362 ? 34.419 -1.287 -27.513 1.00 97.44 362 ILE A O 1
ATOM 2979 N N . ALA A 1 363 ? 35.578 -0.565 -29.296 1.00 95.94 363 ALA A N 1
ATOM 2980 C CA . ALA A 1 363 ? 35.083 0.809 -29.237 1.00 95.94 363 ALA A CA 1
ATOM 2981 C C . ALA A 1 363 ? 33.560 0.883 -29.445 1.00 95.94 363 ALA A C 1
ATOM 2983 O O . ALA A 1 363 ? 32.884 1.640 -28.753 1.00 95.94 363 ALA A O 1
ATOM 2984 N N . VAL A 1 364 ? 33.010 0.045 -30.331 1.00 96.44 364 VAL A N 1
ATOM 2985 C CA . VAL A 1 364 ? 31.565 -0.020 -30.605 1.00 96.44 364 VAL A CA 1
ATOM 2986 C C . VAL A 1 364 ? 30.807 -0.556 -29.390 1.00 96.44 364 VAL A C 1
ATOM 2988 O O . VAL A 1 364 ? 29.760 -0.024 -29.028 1.00 96.44 364 VAL A O 1
ATOM 2991 N N . TRP A 1 365 ? 31.350 -1.574 -28.716 1.00 96.62 365 TRP A N 1
ATOM 2992 C CA . TRP A 1 365 ? 30.729 -2.148 -27.519 1.00 96.62 365 TRP A CA 1
ATOM 2993 C C . TRP A 1 365 ? 30.739 -1.188 -26.328 1.00 96.62 365 TRP A C 1
ATOM 2995 O O . TRP A 1 365 ? 29.736 -1.098 -25.625 1.00 96.62 365 TRP A O 1
ATOM 3005 N N . LYS A 1 366 ? 31.826 -0.430 -26.139 1.00 96.75 366 LYS A N 1
ATOM 3006 C CA . LYS A 1 366 ? 31.892 0.629 -25.118 1.00 96.75 366 LYS A CA 1
ATOM 3007 C C . LYS A 1 366 ? 30.879 1.739 -25.378 1.00 96.75 366 LYS A C 1
ATOM 3009 O O . LYS A 1 366 ? 30.145 2.112 -24.472 1.00 96.75 366 LYS A O 1
ATOM 3014 N N . TRP A 1 367 ? 30.775 2.198 -26.625 1.00 97.31 367 TRP A N 1
ATOM 3015 C CA . TRP A 1 367 ? 29.747 3.164 -27.011 1.00 97.31 367 TRP A CA 1
ATOM 3016 C C . TRP A 1 367 ? 28.328 2.634 -26.735 1.00 97.31 367 TRP A C 1
ATOM 3018 O O . TRP A 1 367 ? 27.468 3.365 -26.246 1.00 97.31 367 TRP A O 1
ATOM 3028 N N . LEU A 1 368 ? 28.074 1.345 -26.990 1.00 96.25 368 LEU A N 1
ATOM 3029 C CA . LEU A 1 368 ? 26.777 0.728 -26.704 1.00 96.25 368 LEU A CA 1
ATOM 3030 C C . LEU A 1 368 ? 26.482 0.643 -25.194 1.00 96.25 368 LEU A C 1
ATOM 3032 O O . LEU A 1 368 ? 25.336 0.835 -24.788 1.00 96.25 368 LEU A O 1
ATOM 3036 N N . GLU A 1 369 ? 27.491 0.378 -24.360 1.00 97.31 369 GLU A N 1
ATOM 3037 C CA . GLU A 1 369 ? 27.376 0.436 -22.895 1.00 97.31 369 GLU A CA 1
ATOM 3038 C C . GLU A 1 369 ? 27.048 1.855 -22.411 1.00 97.31 369 GLU A C 1
ATOM 3040 O O . GLU A 1 369 ? 26.104 2.027 -21.637 1.00 97.31 369 GLU A O 1
ATOM 3045 N N . GLU A 1 370 ? 27.746 2.872 -22.924 1.00 96.25 370 GLU A N 1
ATOM 3046 C CA . GLU A 1 370 ? 27.462 4.285 -22.641 1.00 96.25 370 GLU A CA 1
ATOM 3047 C C . GLU A 1 370 ? 26.026 4.664 -23.027 1.00 96.25 370 GLU A C 1
ATOM 3049 O O . GLU A 1 370 ? 25.307 5.263 -22.227 1.00 96.25 370 GLU A O 1
ATOM 3054 N N . LEU A 1 371 ? 25.562 4.244 -24.209 1.00 95.19 371 LEU A N 1
ATOM 3055 C CA . LEU A 1 371 ? 24.188 4.476 -24.655 1.00 95.19 371 LEU A CA 1
ATOM 3056 C C . LEU A 1 371 ? 23.162 3.815 -23.722 1.00 95.19 371 LEU A C 1
ATOM 3058 O O . LEU A 1 371 ? 22.161 4.435 -23.359 1.00 95.19 371 LEU A O 1
ATOM 3062 N N . VAL A 1 372 ? 23.388 2.562 -23.315 1.00 94.06 372 VAL A N 1
ATOM 3063 C CA . VAL A 1 372 ? 22.485 1.849 -22.395 1.00 94.06 372 VAL A CA 1
ATOM 3064 C C . VAL A 1 372 ? 22.453 2.513 -21.016 1.00 94.06 372 VAL A C 1
ATOM 3066 O O . VAL A 1 372 ? 21.372 2.622 -20.431 1.00 94.06 372 VAL A O 1
ATOM 3069 N N . ASN A 1 373 ? 23.594 2.997 -20.523 1.00 93.62 373 ASN A N 1
ATOM 3070 C CA . ASN A 1 373 ? 23.676 3.746 -19.269 1.00 93.62 373 ASN A CA 1
ATOM 3071 C C . ASN A 1 373 ? 22.927 5.080 -19.368 1.00 93.62 373 ASN A C 1
ATOM 3073 O O . ASN A 1 373 ? 22.113 5.385 -18.497 1.00 93.62 373 ASN A O 1
ATOM 3077 N N . HIS A 1 374 ? 23.099 5.818 -20.465 1.00 92.75 374 HIS A N 1
ATOM 3078 C CA . HIS A 1 374 ? 22.391 7.076 -20.689 1.00 92.75 374 HIS A CA 1
ATOM 3079 C C . HIS A 1 374 ? 20.867 6.883 -20.750 1.00 92.75 374 HIS A C 1
ATOM 3081 O O . HIS A 1 374 ? 20.108 7.626 -20.130 1.00 92.75 374 HIS A O 1
ATOM 3087 N N . LEU A 1 375 ? 20.390 5.834 -21.432 1.00 88.25 375 LEU A N 1
ATOM 3088 C CA . LEU A 1 375 ? 18.961 5.498 -21.466 1.00 88.25 375 LEU A CA 1
ATOM 3089 C C . LEU A 1 375 ? 18.413 5.127 -20.077 1.00 88.25 375 LEU A C 1
ATOM 3091 O O . LEU A 1 375 ? 17.272 5.470 -19.751 1.00 88.25 375 LEU A O 1
ATOM 3095 N N . LEU A 1 376 ? 19.215 4.452 -19.249 1.00 88.12 376 LEU A N 1
ATOM 3096 C CA . LEU A 1 376 ? 18.857 4.148 -17.864 1.00 88.12 376 LEU A CA 1
ATOM 3097 C C . LEU A 1 376 ? 18.783 5.425 -17.012 1.00 88.12 376 LEU A C 1
ATOM 3099 O O . LEU A 1 376 ? 17.842 5.586 -16.239 1.00 88.12 376 LEU A O 1
ATOM 3103 N N . GLU A 1 377 ? 19.711 6.361 -17.168 1.00 89.62 377 GLU A N 1
ATOM 3104 C CA . GLU A 1 377 ? 19.673 7.652 -16.470 1.00 89.62 377 GLU A CA 1
ATOM 3105 C C . GLU A 1 377 ? 18.467 8.496 -16.888 1.00 89.62 377 GLU A C 1
ATOM 3107 O O . GLU A 1 377 ? 17.729 8.981 -16.029 1.00 89.62 377 GLU A O 1
ATOM 3112 N N . LEU A 1 378 ? 18.188 8.587 -18.192 1.00 86.88 378 LEU A N 1
ATOM 3113 C CA . LEU A 1 378 ? 17.021 9.304 -18.708 1.00 86.88 378 LEU A CA 1
ATOM 3114 C C . LEU A 1 378 ? 15.715 8.756 -18.128 1.00 86.88 378 LEU A C 1
ATOM 3116 O O . LEU A 1 378 ? 14.825 9.525 -17.764 1.00 86.88 378 LEU A O 1
ATOM 3120 N N . SER A 1 379 ? 15.609 7.436 -17.981 1.00 81.62 379 SER A N 1
ATOM 3121 C CA . SER A 1 379 ? 14.426 6.822 -17.374 1.00 81.62 379 SER A CA 1
ATOM 3122 C C . SER A 1 379 ? 14.255 7.125 -15.888 1.00 81.62 379 SER A C 1
ATOM 3124 O O . SER A 1 379 ? 13.122 7.228 -15.430 1.00 81.62 379 SER A O 1
ATOM 3126 N N . ARG A 1 380 ? 15.360 7.303 -15.153 1.00 79.56 380 ARG A N 1
ATOM 3127 C CA . ARG A 1 380 ? 15.349 7.697 -13.737 1.00 79.56 380 ARG A CA 1
ATOM 3128 C C . ARG A 1 380 ? 15.064 9.187 -13.569 1.00 79.56 380 ARG A C 1
ATOM 3130 O O . ARG A 1 380 ? 14.501 9.588 -12.561 1.00 79.56 380 ARG A O 1
ATOM 3137 N N . SER A 1 381 ? 15.464 9.998 -14.550 1.00 81.25 381 SER A N 1
ATOM 3138 C CA . SE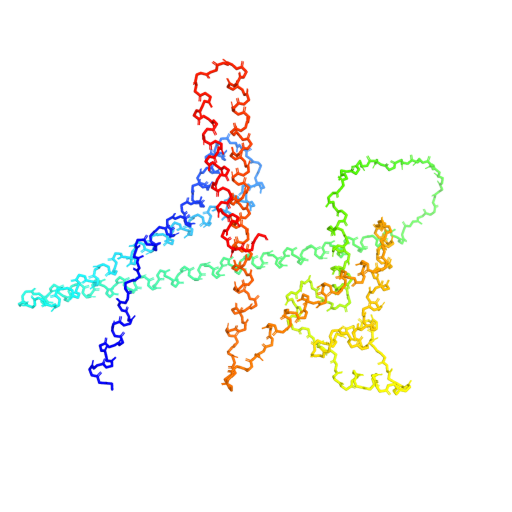R A 1 381 ? 15.304 11.456 -14.524 1.00 81.25 381 SER A CA 1
ATOM 3139 C C . SER A 1 381 ? 13.874 11.927 -14.795 1.00 81.25 381 SER A C 1
ATOM 3141 O O . SER A 1 381 ? 13.511 13.031 -14.391 1.00 81.25 381 SER A O 1
ATOM 3143 N N . LYS A 1 382 ? 13.035 11.108 -15.447 1.00 75.75 382 LYS A N 1
ATOM 3144 C CA . LYS A 1 382 ? 11.603 11.403 -15.537 1.00 75.75 382 LYS A CA 1
ATOM 3145 C C . LYS A 1 382 ? 10.992 11.162 -14.155 1.00 75.75 382 LYS A C 1
ATOM 3147 O O . LYS A 1 382 ? 11.064 10.028 -13.689 1.00 75.75 382 LYS A O 1
ATOM 3152 N N . PRO A 1 383 ? 10.385 12.175 -13.507 1.00 50.69 383 PRO A N 1
ATOM 3153 C CA . PRO A 1 383 ? 9.780 12.036 -12.187 1.00 50.69 383 PRO A CA 1
ATOM 3154 C C . PRO A 1 383 ? 8.489 11.208 -12.278 1.00 50.69 383 PRO A C 1
ATOM 3156 O O . PRO A 1 383 ? 7.376 11.719 -12.209 1.00 50.69 383 PRO A O 1
ATOM 3159 N N . GLY A 1 384 ? 8.647 9.905 -12.477 1.00 56.84 384 GLY A N 1
ATOM 3160 C CA . GLY A 1 384 ? 7.737 8.877 -12.003 1.00 56.84 384 GLY A CA 1
ATOM 3161 C C . GLY A 1 384 ? 8.387 8.229 -10.778 1.00 56.84 384 GLY A C 1
ATOM 3162 O O . GLY A 1 384 ? 9.615 8.131 -10.742 1.00 56.84 384 GLY A O 1
ATOM 3163 N N . PRO A 1 385 ? 7.616 7.835 -9.753 1.00 40.19 385 PRO A N 1
ATOM 3164 C CA . PRO A 1 385 ? 8.185 7.302 -8.520 1.00 40.19 385 PRO A CA 1
ATOM 3165 C C . PRO A 1 385 ? 9.004 6.038 -8.832 1.00 40.19 385 PRO A C 1
ATOM 3167 O O . PRO A 1 385 ? 8.443 5.033 -9.262 1.00 40.19 385 PRO A O 1
ATOM 3170 N N . CYS A 1 386 ? 10.329 6.118 -8.681 1.00 43.72 386 CYS A N 1
ATOM 3171 C CA . CYS A 1 386 ? 11.169 4.958 -8.379 1.00 43.72 386 CYS A CA 1
ATOM 3172 C C . CYS A 1 386 ? 11.100 4.680 -6.881 1.00 43.72 386 CYS A C 1
ATOM 3174 O O . CYS A 1 386 ? 11.067 5.672 -6.116 1.00 43.72 386 CYS A O 1
#

pLDDT: mean 79.28, std 17.23, range [38.03, 98.31]